Protein AF-A0A7Y0GDQ3-F1 (afdb_monomer)

Solvent-accessible surface area (backbone atoms only — not comparable to full-atom values): 31535 Å² total; per-residue (Å²): 134,88,82,89,84,86,84,81,90,80,88,82,84,90,79,87,89,84,91,79,90,82,90,82,88,86,92,85,79,89,86,82,85,85,85,89,85,88,84,88,88,82,87,82,89,81,87,85,89,79,85,92,82,78,92,77,87,85,88,80,88,79,84,70,74,73,75,81,88,77,75,80,76,70,57,92,82,69,72,79,57,88,83,44,43,81,76,47,75,48,76,40,85,68,44,80,44,49,45,70,56,37,64,48,52,94,94,48,77,52,39,81,28,45,29,38,34,40,22,31,29,34,37,42,29,31,41,41,49,65,83,62,53,68,69,56,55,50,49,51,52,53,50,50,39,48,77,72,65,31,51,72,50,68,52,31,87,54,52,53,53,90,72,68,50,67,74,48,50,48,58,44,76,40,69,82,47,82,82,44,91,89,66,68,38,47,50,29,24,34,41,39,32,36,46,86,51,31,42,36,39,38,36,40,18,35,38,82,97,61,29,34,23,41,41,36,41,35,33,51,25,45,58,75,42,56,60,41,48,54,55,48,50,56,69,68,48,70,94,78,86,80,78,82,74,72,88,72,90,69,87,62,80,80,76,78,77,70,63,45,77,46,61,62,94,46,49,65,58,54,40,69,69,36,76,52,36,37,37,37,38,41,34,19,81,33,76,89,41,63,50,15,52,55,39,52,58,39,48,56,51,43,43,70,77,42,64,87,70,42,50,40,36,36,30,59,24,81,58,50,73,59,46,70,73,36,66,69,36,41,71,67,68,48,88,67,66,20,28,39,38,30,27,44,58,50,37,54,42,18,68,47,78,55,71,64,55,49,67,59,42,52,51,60,57,69,45,90,82,47,59,26,82,76,53,68,51,66,49,74,49,35,37,48,45,54,73,69,57,50,50,54,41,58,77,67,45,49,64,33,35,41,39,40,32,34,52,34,84,83,38,60,61,20,62,55,50,50,56,52,47,57,60,61,34,56,81,75,59,94,90,52,51,31,35,35,36,71,30,76,28,69,69,54,45,67,64,36,67,62,36,60,75,70,63,60,87,64,72,51,39,76,46,78,43,69,45,52,70,68,57,50,50,50,52,49,53,51,49,50,63,74,57,60,87,62,85,86,61,71,66,59,58,55,52,47,66,72,65,72,65,72,85,79,79,79,84,76,76,94,73,84,95,79,88,80,89,130

Nearest PDB structures (foldseek):
  6td9-assembly1_A  TM=5.046E-01  e=8.826E-08  Pseudomonas aeruginosa PAO1
  6ali-assembly1_A  TM=6.850E-01  e=4.616E-04  Ehrlichia chaffeensis str. Arkansas
  3f8u-assembly3_A  TM=4.617E-01  e=1.769E-05  Homo sapiens
  5ayk-assembly1_A  TM=3.504E-01  e=3.772E-05  Mus musculus
  5fdh-assembly1_B  TM=3.073E-01  e=6.702E-01  Serratia marcescens

Radius of gyration: 33.97 Å; Cα contacts (8 Å, |Δi|>4): 730; chains: 1; bounding box: 100×76×107 Å

Mean predicted aligned error: 20.13 Å

pLDDT: mean 74.03, std 23.71, range [24.38, 98.44]

Secondary structure (DSSP, 8-state):
----------------------------S-SS---S--S-----------------------------TT---S-TT-PPPTT-EEEEEEEEEEEEEEEE-SPBPTT-SSBSSEEEEEEEEEEEEEEPPTT--HHHHHHHHHHHHHHTT-EEEEEESS-GGGGTTHHHHHHHH-TT-TT-TTSSPEEEEEEEEEETTEEEEEEEEEETTTEEEEEEEEEEEEES--HHHHHHHHHHS-S-S-----------------EEEE-GGGHHHHHHT--SEEEEEEE---TT-HHHHHHHHHHHHHHHH-TTS-EEEEEE-SSGGGGGGSHHHHHTT--SSSEEEEEETTEEEEEEES---HHHHHHHHHSTT---SSS--EETTEEE--HHHHHHHHHTT--EEEEEEE-STT-HHHHHHHHHHHHHHSSS-TTS-EEEEEESSHHHHHH-HHHHHTT--SSSEEEEEPPPHHHHHHHHHHHHHHTTTS---HHHHHHHHHTT-----------S--PPP-

Sequence (518 aa):
MIKRIVVGFWIFSISSVGSVSFAAGLDDIFKVIGQVQKFAGDGLAGGNSGSPANMDRLSDSAATSTPQIGKRYQPDWLSAYPRAELKKEFFNPFEASTIPLSMPEAGATSARYAVAVEGQTTILQYLHQRDDSPTLIQRHYDTLFAQHGFNRFIACAIPCASGGYENNWMPMLDPSRAVSRLFFPNHPSYLVAYKENAIAVVAIGRWGDDRYSSFIKIIDGKITNRRDLDDYIATLLPLNSTQTATPTTSKAPAEIDIVENIAPGRLQAAISQTRGKLIVLLSSHDKACGFCTRAIGRYSELSKLNPNSGRYIAVYWEPWLEAFKHEILVAQGIVGIPTYLLYEDGRLINRVDGDLSVLDLQKKLFTANNPAGNGMTESPGFKVIDIASLTQMIDRNQRFIVQMLASDAVCAPCSESMQRWDKAMLGQYPDQPFVRVTFTSLDEASRFVATKNMRISALPAVLSMEPGPETMLAAYRKSLRKNARIGNIEPELKSLSSRGQGLVFEMVSIDSGLVKLK

Foldseek 3Di:
DDDDDDDDDDDDDDDDDDDDDDDDDDPDDPPPPDPDPDPDDDDDDDDDDDDDDDDDDDDDDDPPPPPPPDDDPPDPLDDADPQKDWDDKDKDQKDWAWAALAFADVVGLGHPFIFTWIAIKIKTKIWHDLLDDLVSNVVVVVVSLVVVPWDKDWNFPWQPPPRVNLVSRCCRQCVVCRVPPQFQAHSWTWMWIDDQFKIKIWTWHHHPDGIIMIMMMMGGGHRPDCPSVVVVVVVVPPPPPDPPPDPPPDCDPPDPQQEAEDELVCVLVCLQPDAFKEKEWEAAPAVVPVQRVLQVVLLSVLCVVCVPNGRHYYYYDVVSVVSCVRPVCLLQLPPDDRKMFMHHNSATQAIDHTRDHSVVCCCRHPDRPHGRDDAQPPLVQATEDELVVVVVCVVVLHWAKEWEEESDPVPPVRSSVVVVNSVVRVPDDPPHYYYYYYHPHVVSCVPSVVCVVVVPPDPRDMDTRHRPPVVVVVVVVVVCVVVPVDDDPVVVVVVCVVVPDDPDDDDDDDDDDDDDDD

Structure (mmCIF, N/CA/C/O backbone):
data_AF-A0A7Y0GDQ3-F1
#
_entry.id   AF-A0A7Y0GDQ3-F1
#
loop_
_atom_site.group_PDB
_atom_site.id
_atom_site.type_symbol
_atom_site.label_atom_id
_atom_site.label_alt_id
_atom_site.label_comp_id
_atom_site.label_asym_id
_atom_site.label_entity_id
_atom_site.label_seq_id
_atom_site.pdbx_PDB_ins_code
_atom_site.Cartn_x
_atom_site.Cartn_y
_atom_site.Cartn_z
_atom_site.occupancy
_atom_site.B_iso_or_equiv
_atom_site.auth_seq_id
_atom_site.auth_comp_id
_atom_site.auth_asym_id
_atom_site.auth_atom_id
_atom_site.pdbx_PDB_model_num
ATOM 1 N N . MET A 1 1 ? -17.509 57.359 12.857 1.00 32.84 1 MET A N 1
ATOM 2 C CA . MET A 1 1 ? -16.074 57.117 13.110 1.00 32.84 1 MET A CA 1
ATOM 3 C C . MET A 1 1 ? -15.688 55.854 12.339 1.00 32.84 1 MET A C 1
ATOM 5 O O . MET A 1 1 ? -16.301 54.835 12.600 1.00 32.84 1 MET A O 1
ATOM 9 N N . ILE A 1 2 ? -14.773 55.981 11.359 1.00 28.52 2 ILE A N 1
ATOM 10 C CA . ILE A 1 2 ? -14.035 54.923 10.608 1.00 28.52 2 ILE A CA 1
ATOM 11 C C . ILE A 1 2 ? -14.920 53.952 9.784 1.00 28.52 2 ILE A C 1
ATOM 13 O O . ILE A 1 2 ? -15.576 53.084 10.332 1.00 28.52 2 ILE A O 1
ATOM 17 N N . LYS A 1 3 ? -15.162 54.179 8.482 1.00 27.64 3 LYS A N 1
ATOM 18 C CA . LYS A 1 3 ? -14.324 54.105 7.249 1.00 27.64 3 LYS A CA 1
ATOM 19 C C . LYS A 1 3 ? -14.510 52.770 6.503 1.00 27.64 3 LYS A C 1
ATOM 21 O O . LYS A 1 3 ? -14.005 51.733 6.909 1.00 27.64 3 LYS A O 1
ATOM 26 N N . ARG A 1 4 ? -15.198 52.868 5.357 1.00 30.36 4 ARG A N 1
ATOM 27 C CA . ARG A 1 4 ? -15.138 51.932 4.225 1.00 30.36 4 ARG A CA 1
ATOM 28 C C . ARG A 1 4 ? -13.704 51.883 3.690 1.00 30.36 4 ARG A C 1
ATOM 30 O O . ARG A 1 4 ? -13.090 52.939 3.539 1.00 30.36 4 ARG A O 1
ATOM 37 N N . ILE A 1 5 ? -13.217 50.693 3.351 1.00 27.77 5 ILE A N 1
ATOM 38 C CA . ILE A 1 5 ? -12.023 50.515 2.521 1.00 27.77 5 ILE A CA 1
ATOM 39 C C . ILE A 1 5 ? -12.461 49.907 1.191 1.00 27.77 5 ILE A C 1
ATOM 41 O O . ILE A 1 5 ? -13.065 48.840 1.137 1.00 27.77 5 ILE A O 1
ATOM 45 N N . VAL A 1 6 ? -12.164 50.666 0.141 1.00 29.14 6 VAL A N 1
ATOM 46 C CA . VAL A 1 6 ? -12.166 50.298 -1.271 1.00 29.14 6 VAL A CA 1
ATOM 47 C C . VAL A 1 6 ? -10.713 49.999 -1.632 1.00 29.14 6 VAL A C 1
ATOM 49 O O . VAL A 1 6 ? -9.850 50.831 -1.366 1.00 29.14 6 VAL A O 1
ATOM 52 N N . VAL A 1 7 ? -10.450 48.852 -2.250 1.00 25.72 7 VAL A N 1
ATOM 53 C CA . VAL A 1 7 ? -9.229 48.551 -3.019 1.00 25.72 7 VAL A CA 1
ATOM 54 C C . VAL A 1 7 ? -9.712 47.647 -4.159 1.00 25.72 7 VAL A C 1
ATOM 56 O O . VAL A 1 7 ? -10.415 46.683 -3.892 1.00 25.72 7 VAL A O 1
ATOM 59 N N . GLY A 1 8 ? -9.499 47.896 -5.447 1.00 27.06 8 GLY A N 1
ATOM 60 C CA . GLY A 1 8 ? -8.512 48.734 -6.118 1.00 27.06 8 GLY A CA 1
ATOM 61 C C . GLY A 1 8 ? -7.874 47.875 -7.210 1.00 27.06 8 GLY A C 1
ATOM 62 O O . GLY A 1 8 ? -6.891 47.191 -6.953 1.00 27.06 8 GLY A O 1
ATOM 63 N N . PHE A 1 9 ? -8.499 47.860 -8.389 1.00 26.81 9 PHE A N 1
ATOM 64 C CA . PHE A 1 9 ? -8.026 47.212 -9.616 1.00 26.81 9 PHE A CA 1
ATOM 65 C C . PHE A 1 9 ? -6.670 47.810 -10.029 1.00 26.81 9 PHE A C 1
ATOM 67 O O . PHE A 1 9 ? -6.565 49.031 -10.129 1.00 26.81 9 PHE A O 1
ATOM 74 N N . TRP A 1 10 ? -5.669 46.975 -10.317 1.00 25.47 10 TRP A N 1
ATOM 75 C CA . TRP A 1 10 ? -4.440 47.405 -10.989 1.00 25.47 10 TRP A CA 1
ATOM 76 C C . TRP A 1 10 ? -4.241 46.622 -12.284 1.00 25.47 10 TRP A C 1
ATOM 78 O O . TRP A 1 10 ? -4.029 45.413 -12.291 1.00 25.47 10 TRP A O 1
ATOM 88 N N . ILE A 1 11 ? -4.337 47.376 -13.375 1.00 29.78 11 ILE A N 1
ATOM 89 C CA . ILE A 1 11 ? -3.883 47.057 -14.724 1.00 29.78 11 ILE A CA 1
ATOM 90 C C . ILE A 1 11 ? -2.376 47.335 -14.743 1.00 29.78 11 ILE A C 1
ATOM 92 O O . ILE A 1 11 ? -1.966 48.418 -14.326 1.00 29.78 11 ILE A O 1
ATOM 96 N N . PHE A 1 12 ? -1.561 46.400 -15.236 1.00 27.59 12 PHE A N 1
ATOM 97 C CA . PHE A 1 12 ? -0.180 46.700 -15.615 1.00 27.59 12 PHE A CA 1
ATOM 98 C C . PHE A 1 12 ? -0.015 46.616 -17.128 1.00 27.59 12 PHE A C 1
ATOM 100 O O . PHE A 1 12 ? -0.339 45.615 -17.766 1.00 27.59 12 PHE A O 1
ATOM 107 N N . SER A 1 13 ? 0.459 47.736 -17.660 1.00 29.22 13 SER A N 1
ATOM 108 C CA . SER A 1 13 ? 0.710 48.025 -19.060 1.00 29.22 13 SER A CA 1
ATOM 109 C C . SER A 1 13 ? 1.932 47.295 -19.609 1.00 29.22 13 SER A C 1
ATOM 111 O O . SER A 1 13 ? 2.930 47.081 -18.924 1.00 29.22 13 SER A O 1
ATOM 113 N N . ILE A 1 14 ? 1.834 46.996 -20.900 1.00 33.88 14 ILE A N 1
ATOM 114 C CA . ILE A 1 14 ? 2.898 46.576 -21.807 1.00 33.88 14 ILE A CA 1
ATOM 115 C C . ILE A 1 14 ? 3.792 47.781 -22.132 1.00 33.88 14 ILE A C 1
ATOM 117 O O . ILE A 1 14 ? 3.273 48.793 -22.596 1.00 33.88 14 ILE A O 1
ATOM 121 N N . SER A 1 15 ? 5.114 47.625 -21.987 1.00 28.61 15 SER A N 1
ATOM 122 C CA . SER A 1 15 ? 6.133 48.494 -22.601 1.00 28.61 15 SER A CA 1
ATOM 123 C C . SER A 1 15 ? 7.416 47.707 -22.915 1.00 28.61 15 SER A C 1
ATOM 125 O O . SER A 1 15 ? 8.239 47.459 -22.045 1.00 28.61 15 SER A O 1
ATOM 127 N N . SER A 1 16 ? 7.522 47.279 -24.175 1.00 30.48 16 SER A N 1
ATOM 128 C CA . SER A 1 16 ? 8.587 47.608 -25.139 1.00 30.48 16 SER A CA 1
ATOM 129 C C . SER A 1 16 ? 10.098 47.477 -24.809 1.00 30.48 16 SER A C 1
ATOM 131 O O . SER A 1 16 ? 10.618 48.110 -23.899 1.00 30.48 16 SER A O 1
ATOM 133 N N . VAL A 1 17 ? 10.773 46.874 -25.803 1.00 31.08 17 VAL A N 1
ATOM 134 C CA . VAL A 1 17 ? 12.152 47.051 -26.321 1.00 31.08 17 VAL A CA 1
ATOM 135 C C . VAL A 1 17 ? 13.306 46.300 -25.647 1.00 31.08 17 VAL A C 1
ATOM 137 O O . VAL A 1 17 ? 13.688 46.559 -24.514 1.00 31.08 17 VAL A O 1
ATOM 140 N N . GLY A 1 18 ? 13.946 45.449 -26.453 1.00 26.39 18 GLY A N 1
ATOM 141 C CA . GLY A 1 18 ? 15.250 44.850 -26.188 1.00 26.39 18 GLY A CA 1
ATOM 142 C C . GLY A 1 18 ? 15.705 43.974 -27.354 1.00 26.39 18 GLY A C 1
ATOM 143 O O . GLY A 1 18 ? 15.807 42.761 -27.216 1.00 26.39 18 GLY A O 1
ATOM 144 N N . SER A 1 19 ? 15.910 44.579 -28.525 1.00 30.97 19 SER A N 1
ATOM 145 C CA . SER A 1 19 ? 16.493 43.932 -29.702 1.00 30.97 19 SER A CA 1
ATOM 146 C C . SER A 1 19 ? 17.978 43.663 -29.454 1.00 30.97 19 SER A C 1
ATOM 148 O O . SER A 1 19 ? 18.738 44.610 -29.260 1.00 30.97 19 SER A O 1
ATOM 150 N N . VAL A 1 20 ? 18.412 42.403 -29.516 1.00 29.62 20 VAL A N 1
ATOM 151 C CA . VAL A 1 20 ? 19.833 42.066 -29.676 1.00 29.62 20 VAL A CA 1
ATOM 152 C C . VAL A 1 20 ? 19.958 41.061 -30.810 1.00 29.62 20 VAL A C 1
ATOM 154 O O . VAL A 1 20 ? 19.491 39.927 -30.725 1.00 29.62 20 VAL A O 1
ATOM 157 N N . SER A 1 21 ? 20.558 41.529 -31.897 1.00 31.58 21 SER A N 1
ATOM 158 C CA . SER A 1 21 ? 20.930 40.745 -33.063 1.00 31.58 21 SER A CA 1
ATOM 159 C C . SER A 1 21 ? 22.115 39.841 -32.730 1.00 31.58 21 SER A C 1
ATOM 161 O O . SER A 1 21 ? 23.151 40.333 -32.292 1.00 31.58 21 SER A O 1
ATOM 163 N N . PHE A 1 22 ? 22.002 38.550 -33.029 1.00 30.22 22 PHE A N 1
ATOM 164 C CA . PHE A 1 22 ? 23.150 37.699 -33.329 1.00 30.22 22 PHE A CA 1
ATOM 165 C C . PHE A 1 22 ? 22.851 36.939 -34.618 1.00 30.22 22 PHE A C 1
ATOM 167 O O . PHE A 1 22 ? 22.011 36.045 -34.663 1.00 30.22 22 PHE A O 1
ATOM 174 N N . ALA A 1 23 ? 23.529 37.362 -35.679 1.00 31.34 23 ALA A N 1
ATOM 175 C CA . ALA A 1 23 ? 23.654 36.638 -36.927 1.00 31.34 23 ALA A CA 1
ATOM 176 C C . ALA A 1 23 ? 24.946 35.817 -36.858 1.00 31.34 23 ALA A C 1
ATOM 178 O O . ALA A 1 23 ? 26.012 36.404 -36.692 1.00 31.34 23 ALA A O 1
ATOM 179 N N . ALA A 1 24 ? 24.845 34.492 -36.980 1.00 30.73 24 ALA A N 1
ATOM 180 C CA . ALA A 1 24 ? 25.883 33.625 -37.543 1.00 30.73 24 ALA A CA 1
ATOM 181 C C . ALA A 1 24 ? 25.368 32.176 -37.669 1.00 30.73 24 ALA A C 1
ATOM 183 O O . ALA A 1 24 ? 25.127 31.516 -36.664 1.00 30.73 24 ALA A O 1
ATOM 184 N N . GLY A 1 25 ? 25.269 31.693 -38.912 1.00 31.39 25 GLY A N 1
ATOM 185 C CA . GLY A 1 25 ? 25.599 30.310 -39.278 1.00 31.39 25 GLY A CA 1
ATOM 186 C C . GLY A 1 25 ? 24.507 29.242 -39.187 1.00 31.39 25 GLY A C 1
ATOM 187 O O . GLY A 1 25 ? 24.520 28.455 -38.250 1.00 31.39 25 GLY A O 1
ATOM 188 N N . LEU A 1 26 ? 23.662 29.124 -40.220 1.00 30.23 26 LEU A N 1
ATOM 189 C CA . LEU A 1 26 ? 22.948 27.881 -40.567 1.00 30.23 26 LEU A CA 1
ATOM 190 C C . LEU A 1 26 ? 22.743 27.774 -42.094 1.00 30.23 26 LEU A C 1
ATOM 192 O O . LEU A 1 26 ? 21.619 27.713 -42.582 1.00 30.23 26 LEU A O 1
ATOM 196 N N . ASP A 1 27 ? 23.844 27.716 -42.842 1.00 32.94 27 ASP A N 1
ATOM 197 C CA . ASP A 1 27 ? 23.865 27.186 -44.211 1.00 32.94 27 ASP A CA 1
ATOM 198 C C . ASP A 1 27 ? 24.431 25.755 -44.161 1.00 32.94 27 ASP A C 1
ATOM 200 O O . ASP A 1 27 ? 25.618 25.588 -44.396 1.00 32.94 27 ASP A O 1
ATOM 204 N N . ASP A 1 28 ? 23.632 24.749 -43.753 1.00 40.84 28 ASP A N 1
ATOM 205 C CA . ASP A 1 28 ? 23.792 23.320 -44.152 1.00 40.84 28 ASP A CA 1
ATOM 206 C C . ASP A 1 28 ? 22.838 22.340 -43.415 1.00 40.84 28 ASP A C 1
ATOM 208 O O . ASP A 1 28 ? 23.265 21.398 -42.752 1.00 40.84 28 ASP A O 1
ATOM 212 N N . ILE A 1 29 ? 21.509 22.508 -43.524 1.00 34.53 29 ILE A N 1
ATOM 213 C CA . ILE A 1 29 ? 20.549 21.490 -43.013 1.00 34.53 29 ILE A CA 1
ATOM 214 C C . ILE A 1 29 ? 19.517 20.998 -44.055 1.00 34.53 29 ILE A C 1
ATOM 216 O O . ILE A 1 29 ? 18.861 19.982 -43.842 1.00 34.53 29 ILE A O 1
ATOM 220 N N . PHE A 1 30 ? 19.438 21.579 -45.258 1.00 34.94 30 PHE A N 1
ATOM 221 C CA . PHE A 1 30 ? 18.451 21.169 -46.279 1.00 34.94 30 PHE A CA 1
ATOM 222 C C . PHE A 1 30 ? 18.988 20.272 -47.409 1.00 34.94 30 PHE A C 1
ATOM 224 O O . PHE A 1 30 ? 18.536 20.362 -48.547 1.00 34.94 30 PHE A O 1
ATOM 231 N N . LYS A 1 31 ? 19.916 19.352 -47.109 1.00 33.78 31 LYS A N 1
ATOM 232 C CA . LYS A 1 31 ? 20.429 18.371 -48.093 1.00 33.78 31 LYS A CA 1
ATOM 233 C C . LYS A 1 31 ? 19.995 16.912 -47.895 1.00 33.78 31 LYS A C 1
ATOM 235 O O . LYS A 1 31 ? 20.496 16.046 -48.602 1.00 33.78 31 LYS A O 1
ATOM 240 N N . VAL A 1 32 ? 19.032 16.615 -47.015 1.00 34.00 32 VAL A N 1
ATOM 241 C CA . VAL A 1 32 ? 18.582 15.222 -46.761 1.00 34.00 32 VAL A CA 1
ATOM 242 C C . VAL A 1 32 ? 17.053 15.056 -46.824 1.00 34.00 32 VAL A C 1
ATOM 244 O O . VAL A 1 32 ? 16.458 14.287 -46.082 1.00 34.00 32 VAL A O 1
ATOM 247 N N . ILE A 1 33 ? 16.384 15.747 -47.753 1.00 33.94 33 ILE A N 1
ATOM 248 C CA . ILE A 1 33 ? 15.016 15.390 -48.173 1.00 33.94 33 ILE A CA 1
ATOM 249 C C . ILE A 1 33 ? 15.017 15.275 -49.693 1.00 33.94 33 ILE A C 1
ATOM 251 O O . ILE A 1 33 ? 14.699 16.207 -50.423 1.00 33.94 33 ILE A O 1
ATOM 255 N N . GLY A 1 34 ? 15.459 14.120 -50.175 1.00 33.69 34 GLY A N 1
ATOM 256 C CA . GLY A 1 34 ? 15.575 13.853 -51.601 1.00 33.69 34 GLY A CA 1
ATOM 257 C C . GLY A 1 34 ? 15.818 12.383 -51.880 1.00 33.69 34 GLY A C 1
ATOM 258 O O . GLY A 1 34 ? 16.758 12.068 -52.596 1.00 33.69 34 GLY A O 1
ATOM 259 N N . GLN A 1 35 ? 15.036 11.479 -51.273 1.00 30.95 35 GLN A N 1
ATOM 260 C CA . GLN A 1 35 ? 15.117 10.049 -51.597 1.00 30.95 35 GLN A CA 1
ATOM 261 C C . GLN A 1 35 ? 13.896 9.209 -51.161 1.00 30.95 35 GLN A C 1
ATOM 263 O O . GLN A 1 35 ? 14.059 8.113 -50.650 1.00 30.95 35 GLN A O 1
ATOM 268 N N . VAL A 1 36 ? 12.655 9.670 -51.393 1.00 32.53 36 VAL A N 1
ATOM 269 C CA . VAL A 1 36 ? 11.458 8.784 -51.347 1.00 32.53 36 VAL A CA 1
ATOM 270 C C . VAL A 1 36 ? 10.426 9.145 -52.430 1.00 32.53 36 VAL A C 1
ATOM 272 O O . VAL A 1 36 ? 9.231 9.235 -52.182 1.00 32.53 36 VAL A O 1
ATOM 275 N N . GLN A 1 37 ? 10.868 9.349 -53.671 1.00 31.22 37 GLN A N 1
ATOM 276 C CA . GLN A 1 37 ? 9.969 9.347 -54.833 1.00 31.22 37 GLN A CA 1
ATOM 277 C C . GLN A 1 37 ? 10.646 8.624 -55.993 1.00 31.22 37 GLN A C 1
ATOM 279 O O . GLN A 1 37 ? 11.230 9.229 -56.887 1.00 31.22 37 GLN A O 1
ATOM 284 N N . LYS A 1 38 ? 10.608 7.290 -55.949 1.00 30.70 38 LYS A N 1
ATOM 285 C CA . LYS A 1 38 ? 10.974 6.457 -57.098 1.00 30.70 38 LYS A CA 1
ATOM 286 C C . LYS A 1 38 ? 10.186 5.147 -57.120 1.00 30.70 38 LYS A C 1
ATOM 288 O O . LYS A 1 38 ? 10.776 4.084 -57.176 1.00 30.70 38 LYS A O 1
ATOM 293 N N . PHE A 1 39 ? 8.859 5.242 -57.063 1.00 32.44 39 PHE A N 1
ATOM 294 C CA . PHE A 1 39 ? 7.937 4.177 -57.474 1.00 32.44 39 PHE A CA 1
ATOM 295 C C . PHE A 1 39 ? 6.600 4.803 -57.880 1.00 32.44 39 PHE A C 1
ATOM 297 O O . PHE A 1 39 ? 5.696 4.912 -57.063 1.00 32.44 39 PHE A O 1
ATOM 304 N N . ALA A 1 40 ? 6.531 5.288 -59.118 1.00 32.12 40 ALA A N 1
ATOM 305 C CA . ALA A 1 40 ? 5.327 5.408 -59.948 1.00 32.12 40 ALA A CA 1
ATOM 306 C C . ALA A 1 40 ? 5.693 6.294 -61.140 1.00 32.12 40 ALA A C 1
ATOM 308 O O . ALA A 1 40 ? 5.812 7.510 -61.013 1.00 32.12 40 ALA A O 1
ATOM 309 N N . GLY A 1 41 ? 5.933 5.680 -62.289 1.00 29.27 41 GLY A N 1
ATOM 310 C CA . GLY A 1 41 ? 6.267 6.411 -63.497 1.00 29.27 41 GLY A CA 1
ATOM 311 C C . GLY A 1 41 ? 6.330 5.471 -64.679 1.00 29.27 41 GLY A C 1
ATOM 312 O O . GLY A 1 41 ? 7.417 5.203 -65.160 1.00 29.27 41 GLY A O 1
ATOM 313 N N . ASP A 1 42 ? 5.166 4.984 -65.101 1.00 31.94 42 ASP A N 1
ATOM 314 C CA . ASP A 1 42 ? 4.930 4.542 -66.470 1.00 31.94 42 ASP A CA 1
ATOM 315 C C . ASP A 1 42 ? 3.502 4.929 -66.866 1.00 31.94 42 ASP A C 1
ATOM 317 O O . ASP A 1 42 ? 2.539 4.585 -66.183 1.00 31.94 42 ASP A O 1
ATOM 321 N N . GLY A 1 43 ? 3.390 5.626 -67.997 1.00 30.95 43 GLY A N 1
ATOM 322 C CA . GLY A 1 43 ? 2.211 5.530 -68.853 1.00 30.95 43 GLY A CA 1
ATOM 323 C C . GLY A 1 43 ? 1.299 6.753 -68.975 1.00 30.95 43 GLY A C 1
ATOM 324 O O . GLY A 1 43 ? 0.299 6.864 -68.280 1.00 30.95 43 GLY A O 1
ATOM 325 N N . LEU A 1 44 ? 1.576 7.517 -70.039 1.00 33.41 44 LEU A N 1
ATOM 326 C CA . LEU A 1 44 ? 0.621 8.030 -71.040 1.00 33.41 44 LEU A CA 1
ATOM 327 C C . LEU A 1 44 ? 0.179 9.507 -70.991 1.00 33.41 44 LEU A C 1
ATOM 329 O O . LEU A 1 44 ? -0.721 9.932 -70.279 1.00 33.41 44 LEU A O 1
ATOM 333 N N . ALA A 1 45 ? 0.851 10.237 -71.886 1.00 35.06 45 ALA A N 1
ATOM 334 C CA . ALA A 1 45 ? 0.394 11.243 -72.844 1.00 35.06 45 ALA A CA 1
ATOM 335 C C . ALA A 1 45 ? -1.078 11.707 -72.843 1.00 35.06 45 ALA A C 1
ATOM 337 O O . ALA A 1 45 ? -1.997 10.903 -72.971 1.00 35.06 45 ALA A O 1
ATOM 338 N N . GLY A 1 46 ? -1.256 13.031 -72.963 1.00 30.72 46 GLY A N 1
ATOM 339 C CA . GLY A 1 46 ? -2.422 13.609 -73.638 1.00 30.72 46 GLY A CA 1
ATOM 340 C C . GLY A 1 46 ? -2.833 15.012 -73.185 1.00 30.72 46 GLY A C 1
ATOM 341 O O . GLY A 1 46 ? -3.712 15.145 -72.353 1.00 30.72 46 GLY A O 1
ATOM 342 N N . GLY A 1 47 ? -2.216 16.037 -73.780 1.00 32.28 47 GLY A N 1
ATOM 343 C CA . GLY A 1 47 ? -2.882 17.207 -74.374 1.00 32.28 47 GLY A CA 1
ATOM 344 C C . GLY A 1 47 ? -3.976 18.006 -73.638 1.00 32.28 47 GLY A C 1
ATOM 345 O O . GLY A 1 47 ? -5.089 17.542 -73.437 1.00 32.28 47 GLY A O 1
ATOM 346 N N . ASN A 1 48 ? -3.690 19.309 -73.569 1.00 31.88 48 ASN A N 1
ATOM 347 C CA . ASN A 1 48 ? -4.581 20.469 -73.695 1.00 31.88 48 ASN A CA 1
ATOM 348 C C . ASN A 1 48 ? -5.169 21.170 -72.459 1.00 31.88 48 ASN A C 1
ATOM 350 O O . ASN A 1 48 ? -5.843 20.629 -71.592 1.00 31.88 48 ASN A O 1
ATOM 354 N N . SER A 1 49 ? -4.907 22.475 -72.512 1.00 37.12 49 SER A N 1
ATOM 355 C CA . SER A 1 49 ? -5.305 23.611 -71.699 1.00 37.12 49 SER A CA 1
ATOM 356 C C . SER A 1 49 ? -6.813 23.872 -71.670 1.00 37.12 49 SER A C 1
ATOM 358 O O . SER A 1 49 ? -7.440 23.974 -72.724 1.00 37.12 49 SER A O 1
ATOM 360 N N . GLY A 1 50 ? -7.350 24.135 -70.477 1.00 29.98 50 GLY A N 1
ATOM 361 C CA . GLY A 1 50 ? -8.678 24.715 -70.277 1.00 29.98 50 GLY A CA 1
ATOM 362 C C . GLY A 1 50 ? -8.922 25.067 -68.807 1.00 29.98 50 GLY A C 1
ATOM 363 O O . GLY A 1 50 ? -8.840 24.204 -67.943 1.00 29.98 50 GLY A O 1
ATOM 364 N N . SER A 1 51 ? -9.173 26.351 -68.545 1.00 30.66 51 SER A N 1
ATOM 365 C CA . SER A 1 51 ? -9.469 26.959 -67.237 1.00 30.66 51 SER A CA 1
ATOM 366 C C . SER A 1 51 ? -10.732 26.399 -66.546 1.00 30.66 51 SER A C 1
ATOM 368 O O . SER A 1 51 ? -11.560 25.770 -67.205 1.00 30.66 51 SER A O 1
ATOM 370 N N . PRO A 1 52 ? -10.915 26.650 -65.231 1.00 40.72 52 PRO A N 1
ATOM 371 C CA . PRO A 1 52 ? -11.824 25.899 -64.372 1.00 40.72 52 PRO A CA 1
ATOM 372 C C . PRO A 1 52 ? -13.248 26.465 -64.385 1.00 40.72 52 PRO A C 1
ATOM 374 O O . PRO A 1 52 ? -13.450 27.669 -64.232 1.00 40.72 52 PRO A O 1
ATOM 377 N N . ALA A 1 53 ? -14.244 25.587 -64.479 1.00 34.56 53 ALA A N 1
ATOM 378 C CA . ALA A 1 53 ? -15.617 25.894 -64.100 1.00 34.56 53 ALA A CA 1
ATOM 379 C C . ALA A 1 53 ? -16.353 24.617 -63.670 1.00 34.56 53 ALA A C 1
ATOM 381 O O . ALA A 1 53 ? -16.216 23.571 -64.296 1.00 34.56 53 ALA A O 1
ATOM 382 N N . ASN A 1 54 ? -17.174 24.778 -62.632 1.00 33.47 54 ASN A N 1
ATOM 383 C CA . ASN A 1 54 ? -18.183 23.861 -62.101 1.00 33.47 54 ASN A CA 1
ATOM 384 C C . ASN A 1 54 ? -17.722 22.653 -61.274 1.00 33.47 54 ASN A C 1
ATOM 386 O O . ASN A 1 54 ? -17.550 21.535 -61.751 1.00 33.47 54 ASN A O 1
ATOM 390 N N . MET A 1 55 ? -17.704 22.903 -59.958 1.00 36.56 55 MET A N 1
ATOM 391 C CA . MET A 1 55 ? -18.351 22.016 -58.991 1.00 36.56 55 MET A CA 1
ATOM 392 C C . MET A 1 55 ? -19.792 21.736 -59.439 1.00 36.56 55 MET A C 1
ATOM 394 O O . MET A 1 55 ? -20.563 22.675 -59.608 1.00 36.56 55 MET A O 1
ATOM 398 N N . ASP A 1 56 ? -20.145 20.471 -59.639 1.00 33.50 56 ASP A N 1
ATOM 399 C CA . ASP A 1 56 ? -21.210 19.810 -58.877 1.00 33.50 56 ASP A CA 1
ATOM 400 C C . ASP A 1 56 ? -21.449 18.390 -59.405 1.00 33.50 56 ASP A C 1
ATOM 402 O O . ASP A 1 56 ? -21.561 18.160 -60.605 1.00 33.50 56 ASP A O 1
ATOM 406 N N . ARG A 1 57 ? -21.608 17.464 -58.451 1.00 36.78 57 ARG A N 1
ATOM 407 C CA . ARG A 1 57 ? -22.155 16.103 -58.586 1.00 36.78 57 ARG A CA 1
ATOM 408 C C . ARG A 1 57 ? -21.379 15.096 -59.438 1.00 36.78 57 ARG A C 1
ATOM 410 O O . ARG A 1 57 ? -21.618 14.960 -60.628 1.00 36.78 57 ARG A O 1
ATOM 417 N N . LEU A 1 58 ? -20.633 14.239 -58.740 1.00 30.83 58 LEU A N 1
ATOM 418 C CA . LEU A 1 58 ? -20.668 12.782 -58.929 1.00 30.83 58 LEU A CA 1
ATOM 419 C C . LEU A 1 58 ? -20.317 12.114 -57.590 1.00 30.83 58 LEU A C 1
ATOM 421 O O . LEU A 1 58 ? -19.188 11.727 -57.307 1.00 30.83 58 LEU A O 1
ATOM 425 N N . SER A 1 59 ? -21.326 12.055 -56.728 1.00 40.09 59 SER A N 1
ATOM 426 C CA . SER A 1 59 ? -21.488 11.001 -55.736 1.00 40.09 59 SER A CA 1
ATOM 427 C C . SER A 1 59 ? -21.963 9.755 -56.477 1.00 40.09 59 SER A C 1
ATOM 429 O O . SER A 1 59 ? -23.053 9.790 -57.040 1.00 40.09 59 SER A O 1
ATOM 431 N N . ASP A 1 60 ? -21.122 8.726 -56.551 1.00 33.75 60 ASP A N 1
ATOM 432 C CA . ASP A 1 60 ? -21.476 7.331 -56.263 1.00 33.75 60 ASP A CA 1
ATOM 433 C C . ASP A 1 60 ? -20.309 6.397 -56.615 1.00 33.75 60 ASP A C 1
ATOM 435 O O . ASP A 1 60 ? -19.655 6.534 -57.644 1.00 33.75 60 ASP A O 1
ATOM 439 N N . SER A 1 61 ? -20.111 5.390 -55.761 1.00 40.31 61 SER A N 1
ATOM 440 C CA . SER A 1 61 ? -19.263 4.208 -55.985 1.00 40.31 61 SER A CA 1
ATOM 441 C C . SER A 1 61 ? -17.753 4.353 -55.767 1.00 40.31 61 SER A C 1
ATOM 443 O O . SER A 1 61 ? -16.937 4.089 -56.643 1.00 40.31 61 SER A O 1
ATOM 445 N N . ALA A 1 62 ? -17.377 4.594 -54.512 1.00 32.41 62 ALA A N 1
ATOM 446 C CA . ALA A 1 62 ? -16.232 3.910 -53.918 1.00 32.41 62 ALA A CA 1
ATOM 447 C C . ALA A 1 62 ? -16.600 3.538 -52.479 1.00 32.41 62 ALA A C 1
ATOM 449 O O . ALA A 1 62 ? -16.323 4.271 -51.533 1.00 32.41 62 ALA A O 1
ATOM 450 N N . ALA A 1 63 ? -17.275 2.398 -52.317 1.00 35.22 63 ALA A N 1
ATOM 451 C CA . ALA A 1 63 ? -17.326 1.709 -51.038 1.00 35.22 63 ALA A CA 1
ATOM 452 C C . ALA A 1 63 ? -15.908 1.206 -50.734 1.00 35.22 63 ALA A C 1
ATOM 454 O O . ALA A 1 63 ? -15.557 0.060 -51.007 1.00 35.22 63 ALA A O 1
ATOM 455 N N . THR A 1 64 ? -15.064 2.096 -50.216 1.00 35.03 64 THR A N 1
ATOM 456 C CA . THR A 1 64 ? -13.865 1.723 -49.481 1.00 35.03 64 THR A CA 1
ATOM 457 C C . THR A 1 64 ? -14.345 0.856 -48.333 1.00 35.03 64 THR A C 1
ATOM 459 O O . THR A 1 64 ? -15.004 1.330 -47.408 1.00 35.03 64 THR A O 1
ATOM 462 N N . SER A 1 65 ? -14.065 -0.440 -48.437 1.00 33.25 65 SER A N 1
ATOM 463 C CA . SER A 1 65 ? -14.199 -1.395 -47.351 1.00 33.25 65 SER A CA 1
ATOM 464 C C . SER A 1 65 ? -13.648 -0.754 -46.084 1.00 33.25 65 SER A C 1
ATOM 466 O O . SER A 1 65 ? -12.443 -0.506 -45.987 1.00 33.25 65 SER A O 1
ATOM 468 N N . THR A 1 66 ? -14.530 -0.441 -45.140 1.00 34.19 66 THR A N 1
ATOM 469 C CA . THR A 1 66 ? -14.135 -0.037 -43.797 1.00 34.19 66 THR A CA 1
ATOM 470 C C . THR A 1 66 ? -13.246 -1.174 -43.289 1.00 34.19 66 THR A C 1
ATOM 472 O O . THR A 1 66 ? -13.723 -2.314 -43.246 1.00 34.19 66 THR A O 1
ATOM 475 N N . PRO A 1 67 ? -11.948 -0.942 -43.017 1.00 39.50 67 PRO A N 1
ATOM 476 C CA . PRO A 1 67 ? -11.082 -2.000 -42.519 1.00 39.50 67 PRO A CA 1
ATOM 477 C C . PRO A 1 67 ? -11.747 -2.554 -41.267 1.00 39.50 67 PRO A C 1
ATOM 479 O O . PRO A 1 67 ? -12.235 -1.778 -40.448 1.00 39.50 67 PRO A O 1
ATOM 482 N N . GLN A 1 68 ? -11.860 -3.879 -41.169 1.00 35.75 68 GLN A N 1
ATOM 483 C CA . GLN A 1 68 ? -12.573 -4.523 -40.075 1.00 35.75 68 GLN A CA 1
ATOM 484 C C . GLN A 1 68 ? -12.044 -4.028 -38.722 1.00 35.75 68 GLN A C 1
ATOM 486 O O . GLN A 1 68 ? -10.993 -4.453 -38.245 1.00 35.75 68 GLN A O 1
ATOM 491 N N . ILE A 1 69 ? -12.808 -3.129 -38.102 1.00 45.25 69 ILE A N 1
ATOM 492 C CA . ILE A 1 69 ? -12.684 -2.717 -36.709 1.00 45.25 69 ILE A CA 1
ATOM 493 C C . ILE A 1 69 ? -13.160 -3.923 -35.901 1.00 45.25 69 ILE A C 1
ATOM 495 O O . ILE A 1 69 ? -14.349 -4.066 -35.633 1.00 45.25 69 ILE A O 1
ATOM 499 N N . GLY A 1 70 ? -12.268 -4.873 -35.628 1.00 45.78 70 GLY A N 1
ATOM 500 C CA . GLY A 1 70 ? -12.689 -6.131 -35.004 1.00 45.78 70 GLY A CA 1
ATOM 501 C C . GLY A 1 70 ? -11.663 -6.821 -34.121 1.00 45.78 70 GLY A C 1
ATOM 502 O O . GLY A 1 70 ? -12.054 -7.611 -33.266 1.00 45.78 70 GLY A O 1
ATOM 503 N N . LYS A 1 71 ? -10.369 -6.526 -34.262 1.00 62.78 71 LYS A N 1
ATOM 504 C CA . LYS A 1 71 ? -9.367 -7.053 -33.334 1.00 62.78 71 LYS A CA 1
ATOM 505 C C . LYS A 1 71 ? -9.031 -5.977 -32.316 1.00 62.78 71 LYS A C 1
ATOM 507 O O . LYS A 1 71 ? -8.470 -4.949 -32.676 1.00 62.78 71 LYS A O 1
ATOM 512 N N . ARG A 1 72 ? -9.412 -6.214 -31.056 1.00 71.06 72 ARG A N 1
ATOM 513 C CA . ARG A 1 72 ? -8.773 -5.533 -29.925 1.00 71.06 72 ARG A CA 1
ATOM 514 C C . ARG A 1 72 ? -7.290 -5.882 -29.989 1.00 71.06 72 ARG A C 1
ATOM 516 O O . ARG A 1 72 ? -6.952 -7.052 -30.150 1.00 71.06 72 ARG A O 1
ATOM 523 N N . TYR A 1 73 ? -6.441 -4.869 -29.914 1.00 79.25 73 TYR A N 1
ATOM 524 C CA . TYR A 1 73 ? -4.986 -5.002 -29.959 1.00 79.25 73 TYR A CA 1
ATOM 525 C C . TYR A 1 73 ? -4.385 -5.008 -28.547 1.00 79.25 73 TYR A C 1
ATOM 527 O O . TYR A 1 73 ? -3.189 -4.804 -28.364 1.00 79.25 73 TYR A O 1
ATOM 535 N N . GLN A 1 74 ? -5.211 -5.271 -27.536 1.00 85.81 74 GLN A N 1
ATOM 536 C CA . GLN A 1 74 ? -4.772 -5.553 -26.182 1.00 85.81 74 GLN A CA 1
ATOM 537 C C . GLN A 1 74 ? -3.982 -6.872 -26.147 1.00 85.81 74 GLN A C 1
ATOM 539 O O . GLN A 1 74 ? -4.516 -7.895 -26.578 1.00 85.81 74 GLN A O 1
ATOM 544 N N . PRO A 1 75 ? -2.745 -6.886 -25.614 1.00 88.06 75 PRO A N 1
ATOM 545 C CA . PRO A 1 75 ? -2.013 -8.130 -25.420 1.00 88.06 75 PRO A CA 1
ATOM 546 C C . PRO A 1 75 ? -2.823 -9.106 -24.559 1.00 88.06 75 PRO A C 1
ATOM 548 O O . PRO A 1 75 ? -3.318 -8.710 -23.505 1.00 88.06 75 PRO A O 1
ATOM 551 N N . ASP A 1 76 ? -2.910 -10.376 -24.967 1.00 90.19 76 ASP A N 1
ATOM 552 C CA . ASP A 1 76 ? -3.749 -11.398 -24.306 1.00 90.19 76 ASP A CA 1
ATOM 553 C C . ASP A 1 76 ? -3.443 -11.573 -22.809 1.00 90.19 76 ASP A C 1
ATOM 555 O O . ASP A 1 76 ? -4.291 -11.992 -22.023 1.00 90.19 76 ASP A O 1
ATOM 559 N N . TRP A 1 77 ? -2.214 -11.249 -22.407 1.00 90.94 77 TRP A N 1
ATOM 560 C CA . TRP A 1 77 ? -1.744 -11.342 -21.031 1.00 90.94 77 TRP A CA 1
ATOM 561 C C . TRP A 1 77 ? -2.148 -10.156 -20.151 1.00 90.94 77 TRP A C 1
ATOM 563 O O . TRP A 1 77 ? -2.164 -10.257 -18.922 1.00 90.94 77 TRP A O 1
ATOM 573 N N . LEU A 1 78 ? -2.452 -9.006 -20.749 1.00 93.88 78 LEU A N 1
ATOM 574 C CA . LEU A 1 78 ? -2.796 -7.819 -19.991 1.00 93.88 78 LEU A CA 1
ATOM 575 C C . LEU A 1 78 ? -4.280 -7.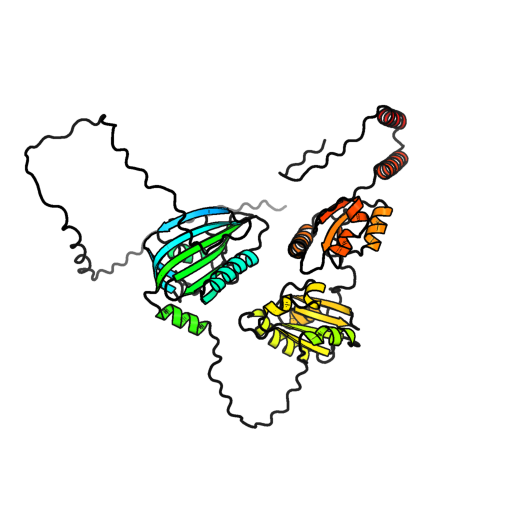876 -19.643 1.00 93.88 78 LEU A C 1
ATOM 577 O O . LEU A 1 78 ? -5.128 -7.630 -20.494 1.00 93.88 78 LEU A O 1
ATOM 581 N N . SER A 1 79 ? -4.608 -8.136 -18.381 1.00 94.69 79 SER A N 1
ATOM 582 C CA . SER A 1 79 ? -5.986 -8.050 -17.891 1.00 94.69 79 SER A CA 1
ATOM 583 C C . SER A 1 79 ? -6.264 -6.699 -17.227 1.00 94.69 79 SER A C 1
ATOM 585 O O . SER A 1 79 ? -5.426 -6.136 -16.516 1.00 94.69 79 SER A O 1
ATOM 587 N N . ALA A 1 80 ? -7.464 -6.165 -17.460 1.00 95.38 80 ALA A N 1
ATOM 588 C CA . ALA A 1 80 ? -7.930 -4.961 -16.781 1.00 95.38 80 ALA A CA 1
ATOM 589 C C . ALA A 1 80 ? -8.015 -5.194 -15.264 1.00 95.38 80 ALA A C 1
ATOM 591 O O . ALA A 1 80 ? -8.316 -6.303 -14.817 1.00 95.38 80 ALA A O 1
ATOM 592 N N . TYR A 1 81 ? -7.797 -4.143 -14.472 1.00 95.88 81 TYR A N 1
ATOM 593 C CA . TYR A 1 81 ? -8.123 -4.180 -13.044 1.00 95.88 81 TYR A CA 1
ATOM 594 C C . TYR A 1 81 ? -9.614 -4.539 -12.851 1.00 95.88 81 TYR A C 1
ATOM 596 O O . TYR A 1 81 ? -10.451 -4.043 -13.616 1.00 95.88 81 TYR A O 1
ATOM 604 N N . PRO A 1 82 ? -9.989 -5.378 -11.864 1.00 93.25 82 PRO A N 1
ATOM 605 C CA . PRO A 1 82 ? -11.388 -5.722 -11.624 1.00 93.25 82 PRO A CA 1
ATOM 606 C C . PRO A 1 82 ? -12.268 -4.476 -11.492 1.00 93.25 82 PRO A C 1
ATOM 608 O O . PRO A 1 82 ? -11.887 -3.522 -10.828 1.00 93.25 82 PRO A O 1
ATOM 611 N N . ARG A 1 83 ? -13.460 -4.487 -12.103 1.00 91.31 83 ARG A N 1
ATOM 612 C CA . ARG A 1 83 ? -14.407 -3.347 -12.138 1.00 91.31 83 ARG A CA 1
ATOM 613 C C . ARG A 1 83 ? -13.954 -2.135 -12.963 1.00 91.31 83 ARG A C 1
ATOM 615 O O . ARG A 1 83 ? -14.702 -1.159 -13.028 1.00 91.31 83 ARG A O 1
ATOM 622 N N . ALA A 1 84 ? -12.786 -2.182 -13.601 1.00 95.56 84 ALA A N 1
ATOM 623 C CA . ALA A 1 84 ? -12.336 -1.110 -14.473 1.00 95.56 84 ALA A CA 1
ATOM 624 C C . ALA A 1 84 ? -13.050 -1.153 -15.834 1.00 95.56 84 ALA A C 1
ATOM 626 O O . ALA A 1 84 ? -13.280 -2.218 -16.408 1.00 95.56 84 ALA A O 1
ATOM 627 N N . GLU A 1 85 ? -13.377 0.019 -16.369 1.00 94.75 85 GLU A N 1
ATOM 628 C CA . GLU A 1 85 ? -14.034 0.180 -17.663 1.00 94.75 85 GLU A CA 1
ATOM 629 C C . GLU A 1 85 ? -13.034 0.726 -18.688 1.00 94.75 85 GLU A C 1
ATOM 631 O O . GLU A 1 85 ? -12.479 1.812 -18.496 1.00 94.75 85 GLU A O 1
ATOM 636 N N . LEU A 1 86 ? -12.807 -0.006 -19.785 1.00 93.50 86 LEU A N 1
ATOM 637 C CA . LEU A 1 86 ? -11.968 0.464 -20.890 1.00 93.50 86 LEU A CA 1
ATOM 638 C C . LEU A 1 86 ? -12.644 1.665 -21.564 1.00 93.50 86 LEU A C 1
ATOM 640 O O . LEU A 1 86 ? -13.749 1.542 -22.088 1.00 93.50 86 LEU A O 1
ATOM 644 N N . LYS A 1 87 ? -11.980 2.823 -21.568 1.00 92.19 87 LYS A N 1
ATOM 645 C CA . LYS A 1 87 ? -12.486 4.043 -22.216 1.00 92.19 87 LYS A CA 1
ATOM 646 C C . LYS A 1 87 ? -11.854 4.328 -23.557 1.00 92.19 87 LYS A C 1
ATOM 648 O O . LYS A 1 87 ? -12.546 4.788 -24.461 1.00 92.19 87 LYS A O 1
ATOM 653 N N . LYS A 1 88 ? -10.547 4.113 -23.669 1.00 90.25 88 LYS A N 1
ATOM 654 C CA . LYS A 1 88 ? -9.809 4.337 -24.907 1.00 90.25 88 LYS A CA 1
ATOM 655 C C . LYS A 1 88 ? -8.783 3.243 -25.102 1.00 90.25 88 LYS A C 1
ATOM 657 O O . LYS A 1 88 ? -8.144 2.792 -24.154 1.00 90.25 88 LYS A O 1
ATOM 662 N N . GLU A 1 89 ? -8.634 2.873 -26.358 1.00 91.44 89 GLU A N 1
ATOM 663 C CA . GLU A 1 89 ? -7.604 1.986 -26.859 1.00 91.44 89 GLU A CA 1
ATOM 664 C C . GLU A 1 89 ? -7.012 2.664 -28.089 1.00 91.44 89 GLU A C 1
ATOM 666 O O . GLU A 1 89 ? -7.735 3.224 -28.917 1.00 91.44 89 GLU A O 1
ATOM 671 N N . PHE A 1 90 ? -5.693 2.654 -28.177 1.00 90.81 90 PHE A N 1
ATOM 672 C CA . PHE A 1 90 ? -4.967 3.112 -29.340 1.00 90.81 90 PHE A CA 1
ATOM 673 C C . PHE A 1 90 ? -3.890 2.096 -29.670 1.00 90.81 90 PHE A C 1
ATOM 675 O O . PHE A 1 90 ? -3.176 1.611 -28.794 1.00 90.81 90 PHE A O 1
ATOM 682 N N . PHE A 1 91 ? -3.778 1.803 -30.955 1.00 91.69 91 PHE A N 1
ATOM 683 C CA . PHE A 1 91 ? -2.802 0.878 -31.478 1.00 91.69 91 PHE A CA 1
ATOM 684 C C . PHE A 1 91 ? -1.990 1.570 -32.561 1.00 91.69 91 PHE A C 1
ATOM 686 O O . PHE A 1 91 ? -2.556 2.152 -33.488 1.00 91.69 91 PHE A O 1
ATOM 693 N N . ASN A 1 92 ? -0.670 1.474 -32.455 1.00 87.38 92 ASN A N 1
ATOM 694 C CA . ASN A 1 92 ? 0.241 1.893 -33.501 1.00 87.38 92 ASN A CA 1
ATOM 695 C C . ASN A 1 92 ? 1.180 0.725 -33.838 1.00 87.38 92 ASN A C 1
ATOM 697 O O . ASN A 1 92 ? 1.937 0.302 -32.963 1.00 87.38 92 ASN A O 1
ATOM 701 N N . PRO A 1 93 ? 1.172 0.207 -35.081 1.00 88.44 93 PRO A N 1
ATOM 702 C CA . PRO A 1 93 ? 2.041 -0.905 -35.463 1.00 88.44 93 PRO A CA 1
ATOM 703 C C . PRO A 1 93 ? 3.533 -0.572 -35.344 1.00 88.44 93 PRO A C 1
ATOM 705 O O . PRO A 1 93 ? 4.340 -1.493 -35.244 1.00 88.44 93 PRO A O 1
ATOM 708 N N . PHE A 1 94 ? 3.905 0.713 -35.351 1.00 91.25 94 PHE A N 1
ATOM 709 C CA . PHE A 1 94 ? 5.281 1.136 -35.131 1.00 91.25 94 PHE A CA 1
ATOM 710 C C . PHE A 1 94 ? 5.370 2.552 -34.547 1.00 91.25 94 PHE A C 1
ATOM 712 O O . PHE A 1 94 ? 4.911 3.527 -35.144 1.00 91.25 94 PHE A O 1
ATOM 719 N N . GLU A 1 95 ? 6.026 2.685 -33.402 1.00 91.00 95 GLU A N 1
ATOM 720 C CA . GLU A 1 95 ? 6.366 3.956 -32.776 1.00 91.00 95 GLU A CA 1
ATOM 721 C C . GLU A 1 95 ? 7.829 3.935 -32.331 1.00 91.00 95 GLU A C 1
ATOM 723 O O . GLU A 1 95 ? 8.278 2.985 -31.690 1.00 91.00 95 GLU A O 1
ATOM 728 N N . ALA A 1 96 ? 8.550 5.014 -32.630 1.00 91.88 96 ALA A N 1
ATOM 729 C CA . ALA A 1 96 ? 9.800 5.347 -31.964 1.00 91.88 96 ALA A CA 1
ATOM 730 C C . ALA A 1 96 ? 9.478 6.324 -30.827 1.00 91.88 96 ALA A C 1
ATOM 732 O O . ALA A 1 96 ? 8.882 7.379 -31.055 1.00 91.88 96 ALA A O 1
ATOM 733 N N . SER A 1 97 ? 9.814 5.961 -29.595 1.00 91.19 97 SER A N 1
ATOM 734 C CA . SER A 1 97 ? 9.481 6.733 -28.398 1.00 91.19 97 SER A CA 1
ATOM 735 C C . SER A 1 97 ? 10.638 6.763 -27.415 1.00 91.19 97 SER A C 1
ATOM 737 O O . SER A 1 97 ? 11.422 5.823 -27.316 1.00 91.19 97 SER A O 1
ATOM 739 N N . THR A 1 98 ? 10.683 7.832 -26.626 1.00 92.56 98 THR A N 1
ATOM 740 C CA . THR A 1 98 ? 11.586 7.954 -25.483 1.00 92.56 98 THR A CA 1
ATOM 741 C C . THR A 1 98 ? 10.766 7.856 -24.206 1.00 92.56 98 THR A C 1
ATOM 743 O O . THR A 1 98 ? 9.983 8.753 -23.892 1.00 92.56 98 THR A O 1
ATOM 746 N N . ILE A 1 99 ? 10.931 6.757 -23.474 1.00 93.06 99 ILE A N 1
ATOM 747 C CA . ILE A 1 99 ? 10.186 6.475 -22.250 1.00 93.06 99 ILE A CA 1
ATOM 748 C C . ILE A 1 99 ? 10.968 6.993 -21.038 1.00 93.06 99 ILE A C 1
ATOM 750 O O . ILE A 1 99 ? 12.079 6.521 -20.793 1.00 93.06 99 ILE A O 1
ATOM 754 N N . PRO A 1 100 ? 10.429 7.948 -20.262 1.00 91.88 100 PRO A N 1
ATOM 755 C CA . PRO A 1 100 ? 11.089 8.428 -19.054 1.00 91.88 100 PRO A CA 1
ATOM 756 C C . PRO A 1 100 ? 11.144 7.326 -17.984 1.00 91.88 100 PRO A C 1
ATOM 758 O O . PRO A 1 100 ? 10.156 6.638 -17.732 1.00 91.88 100 PRO A O 1
ATOM 761 N N . LEU A 1 101 ? 12.304 7.173 -17.343 1.00 90.44 101 LEU A N 1
ATOM 762 C CA . LEU A 1 101 ? 12.533 6.222 -16.247 1.00 90.44 101 LEU A CA 1
ATOM 763 C C . LEU A 1 101 ? 12.601 6.919 -14.885 1.00 90.44 101 LEU A C 1
ATOM 765 O O . LEU A 1 101 ? 12.313 6.305 -13.862 1.00 90.44 101 LEU A O 1
ATOM 769 N N . SER A 1 102 ? 12.955 8.206 -14.861 1.00 87.38 102 SER A N 1
ATOM 770 C CA . SER A 1 102 ? 13.075 9.001 -13.639 1.00 87.38 102 SER A CA 1
ATOM 771 C C . SER A 1 102 ? 12.290 10.301 -13.716 1.00 87.38 102 SER A C 1
ATOM 773 O O . SER A 1 102 ? 12.025 10.835 -14.792 1.00 87.38 102 SER A O 1
ATOM 775 N N . MET A 1 103 ? 11.970 10.874 -12.559 1.00 83.06 103 MET A N 1
ATOM 776 C CA . MET A 1 103 ? 11.440 12.235 -12.506 1.00 83.06 103 MET A CA 1
ATOM 777 C C . MET A 1 103 ? 12.431 13.242 -13.133 1.00 83.06 103 MET A C 1
ATOM 779 O O . MET A 1 103 ? 13.645 12.995 -13.107 1.00 83.06 103 MET A O 1
ATOM 783 N N . PRO A 1 104 ? 11.945 14.361 -13.705 1.00 77.12 104 PRO A N 1
ATOM 784 C CA . PRO A 1 104 ? 12.805 15.474 -14.088 1.00 77.12 104 PRO A CA 1
ATOM 785 C C . PRO A 1 104 ? 13.492 16.044 -12.846 1.00 77.12 104 PRO A C 1
ATOM 787 O O . PRO A 1 104 ? 12.889 16.108 -11.773 1.00 77.12 104 PRO A O 1
ATOM 790 N N . GLU A 1 105 ? 14.737 16.488 -12.987 1.00 81.00 105 GLU A N 1
ATOM 791 C CA . GLU A 1 105 ? 15.384 17.275 -11.936 1.00 81.00 105 GLU A CA 1
ATOM 792 C C . GLU A 1 105 ? 14.689 18.642 -11.786 1.00 81.00 105 GLU A C 1
ATOM 794 O O . GLU A 1 105 ? 13.978 19.111 -12.681 1.00 81.00 105 GLU A O 1
ATOM 799 N N . ALA A 1 106 ? 14.855 19.298 -10.635 1.00 76.31 106 ALA A N 1
ATOM 800 C CA . ALA A 1 106 ? 14.280 20.622 -10.412 1.00 76.31 106 ALA A CA 1
ATOM 801 C C . ALA A 1 106 ? 14.761 21.611 -11.494 1.00 76.31 106 ALA A C 1
ATOM 803 O O . ALA A 1 106 ? 15.958 21.831 -11.648 1.00 76.31 106 ALA A O 1
ATOM 804 N N . GLY A 1 107 ? 13.822 22.190 -12.252 1.00 77.56 107 GLY A N 1
ATOM 805 C CA . GLY A 1 107 ? 14.116 23.088 -13.376 1.00 77.56 107 GLY A CA 1
ATOM 806 C C . GLY A 1 107 ? 14.350 22.400 -14.729 1.00 77.56 107 GLY A C 1
ATOM 807 O O . GLY A 1 107 ? 14.416 23.094 -15.742 1.00 77.56 107 GLY A O 1
ATOM 808 N N . ALA A 1 108 ? 14.420 21.066 -14.784 1.00 80.44 108 ALA A N 1
ATOM 809 C CA . ALA A 1 108 ? 14.530 20.321 -16.034 1.00 80.44 108 ALA A CA 1
ATOM 810 C C . ALA A 1 108 ? 13.148 20.039 -16.652 1.00 80.44 108 ALA A C 1
ATOM 812 O O . ALA A 1 108 ? 12.176 19.722 -15.962 1.00 80.44 108 ALA A O 1
ATOM 813 N N . THR A 1 109 ? 13.066 20.122 -17.980 1.00 77.94 109 THR A N 1
ATOM 814 C CA . THR A 1 109 ? 11.862 19.769 -18.754 1.00 77.94 109 THR A CA 1
ATOM 815 C C . THR A 1 109 ? 11.810 18.289 -19.134 1.00 77.94 109 THR A C 1
ATOM 817 O O . THR A 1 109 ? 10.760 17.805 -19.547 1.00 77.94 109 THR A O 1
ATOM 820 N N . SER A 1 110 ? 12.919 17.564 -18.975 1.00 81.75 110 SER A N 1
ATOM 821 C CA . SER A 1 110 ? 13.071 16.153 -19.331 1.00 81.75 110 SER A CA 1
ATOM 822 C C . SER A 1 110 ? 13.524 15.315 -18.136 1.00 81.75 110 SER A C 1
ATOM 824 O O . SER A 1 110 ? 14.144 15.811 -17.192 1.00 81.75 110 SER A O 1
ATOM 826 N N . ALA A 1 111 ? 13.173 14.030 -18.166 1.00 86.94 111 ALA A N 1
ATOM 827 C CA . ALA A 1 111 ? 13.677 13.044 -17.220 1.00 86.94 111 ALA A CA 1
ATOM 828 C C . ALA A 1 111 ? 15.201 12.915 -17.343 1.00 86.94 111 ALA A C 1
ATOM 830 O O . ALA A 1 111 ? 15.719 12.847 -18.456 1.00 86.94 111 ALA A O 1
ATOM 831 N N . ARG A 1 112 ? 15.908 12.826 -16.207 1.00 87.56 112 ARG A N 1
ATOM 832 C CA . ARG A 1 112 ? 17.355 12.551 -16.192 1.00 87.56 112 ARG A CA 1
ATOM 833 C C . ARG A 1 112 ? 17.687 11.235 -16.893 1.00 87.56 112 ARG A C 1
ATOM 835 O O . ARG A 1 112 ? 18.653 11.174 -17.641 1.00 87.56 112 ARG A O 1
ATOM 842 N N . TYR A 1 113 ? 16.890 10.203 -16.626 1.00 90.75 113 TYR A N 1
ATOM 843 C CA . TYR A 1 113 ? 17.003 8.905 -17.274 1.00 90.75 113 TYR A CA 1
ATOM 844 C C . TYR A 1 113 ? 15.763 8.656 -18.121 1.00 90.75 113 TYR A C 1
ATOM 846 O O . TYR A 1 113 ? 14.632 8.739 -17.632 1.00 90.75 113 TYR A O 1
ATOM 854 N N . ALA A 1 114 ? 15.979 8.333 -19.389 1.00 92.81 114 ALA A N 1
ATOM 855 C CA . ALA A 1 114 ? 14.939 7.942 -20.320 1.00 92.81 114 ALA A CA 1
ATOM 856 C C . ALA A 1 114 ? 15.502 6.910 -21.296 1.00 92.81 114 ALA A C 1
ATOM 858 O O . ALA A 1 114 ? 16.686 6.936 -21.601 1.00 92.81 114 ALA A O 1
ATOM 859 N N . VAL A 1 115 ? 14.665 6.006 -21.789 1.00 94.19 115 VAL A N 1
ATOM 860 C CA . VAL A 1 115 ? 15.088 4.933 -22.688 1.00 94.19 115 VAL A CA 1
ATOM 861 C C . VAL A 1 115 ? 14.419 5.086 -24.044 1.00 94.19 115 VAL A C 1
ATOM 863 O O . VAL A 1 115 ? 13.201 5.238 -24.136 1.00 94.19 115 VAL A O 1
ATOM 866 N N . ALA A 1 116 ? 15.222 5.051 -25.103 1.00 94.62 116 ALA A N 1
ATOM 867 C CA . ALA A 1 116 ? 14.714 5.011 -26.465 1.00 94.62 116 ALA A CA 1
ATOM 868 C C . ALA A 1 116 ? 14.268 3.584 -26.811 1.00 94.62 116 ALA A C 1
ATOM 870 O O . ALA A 1 116 ? 14.981 2.608 -26.552 1.00 94.62 116 ALA A O 1
ATOM 871 N N . VAL A 1 117 ? 13.075 3.465 -27.383 1.00 95.56 117 VAL A N 1
ATOM 872 C CA . VAL A 1 117 ? 12.455 2.198 -27.764 1.00 95.56 117 VAL A CA 1
ATOM 873 C C . VAL A 1 117 ? 11.721 2.358 -29.089 1.00 95.56 117 VAL A C 1
ATOM 875 O O . VAL A 1 117 ? 11.119 3.396 -29.363 1.00 95.56 117 VAL A O 1
ATOM 878 N N . GLU A 1 118 ? 11.779 1.315 -29.906 1.00 94.81 118 GLU A N 1
ATOM 879 C CA . GLU A 1 118 ? 11.099 1.235 -31.193 1.00 94.81 118 GLU A CA 1
ATOM 880 C C . GLU A 1 118 ? 10.308 -0.064 -31.264 1.00 94.81 118 GLU A C 1
ATOM 882 O O . GLU A 1 118 ? 10.862 -1.145 -31.049 1.00 94.81 118 GLU A O 1
ATOM 887 N N . GLY A 1 119 ? 9.015 0.020 -31.558 1.00 95.75 119 GLY A N 1
ATOM 888 C CA . GLY A 1 119 ? 8.179 -1.171 -31.572 1.00 95.75 119 GLY A CA 1
ATOM 889 C C . GLY A 1 119 ? 6.712 -0.910 -31.827 1.00 95.75 119 GLY A C 1
ATOM 890 O O . GLY A 1 119 ? 6.289 0.209 -32.101 1.00 95.75 119 GLY A O 1
ATOM 891 N N . GLN A 1 120 ? 5.938 -1.977 -31.714 1.00 95.12 120 GLN A N 1
ATOM 892 C CA . GLN A 1 120 ? 4.490 -1.929 -31.758 1.00 95.12 120 GLN A CA 1
ATOM 893 C C . GLN A 1 120 ? 3.969 -1.337 -30.447 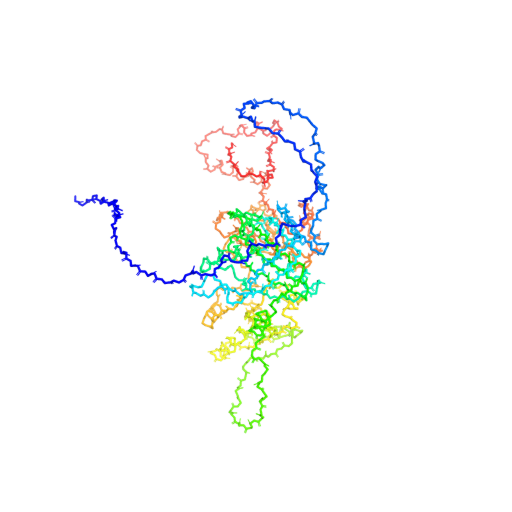1.00 95.12 120 GLN A C 1
ATOM 895 O O . GLN A 1 120 ? 4.219 -1.885 -29.374 1.00 95.12 120 GLN A O 1
ATOM 900 N N . THR A 1 121 ? 3.217 -0.242 -30.525 1.00 94.31 121 THR A N 1
ATOM 901 C CA . THR A 1 121 ? 2.647 0.413 -29.347 1.00 94.31 121 THR A CA 1
ATOM 902 C C . THR A 1 121 ? 1.184 0.059 -29.169 1.00 94.31 121 THR A C 1
ATOM 904 O O . THR A 1 121 ? 0.365 0.233 -30.072 1.00 94.31 121 THR A O 1
ATOM 907 N N . THR A 1 122 ? 0.838 -0.314 -27.942 1.00 94.50 122 THR A N 1
ATOM 908 C CA . THR A 1 122 ? -0.538 -0.363 -27.458 1.00 94.50 122 THR A CA 1
ATOM 909 C C . THR A 1 122 ? -0.704 0.625 -26.313 1.00 94.50 122 THR A C 1
ATOM 911 O O . THR A 1 122 ? 0.062 0.601 -25.348 1.00 94.50 122 THR A O 1
ATOM 914 N N . ILE A 1 123 ? -1.711 1.490 -26.402 1.00 93.69 123 ILE A N 1
ATOM 915 C CA . ILE A 1 123 ? -2.101 2.387 -25.318 1.00 93.69 123 ILE A CA 1
ATOM 916 C C . ILE A 1 123 ? -3.525 2.061 -24.894 1.00 93.69 123 ILE A C 1
ATOM 918 O O . ILE A 1 123 ? -4.439 2.023 -25.715 1.00 93.69 123 ILE A O 1
ATOM 922 N N . LEU A 1 124 ? -3.714 1.841 -23.600 1.00 93.50 124 LEU A N 1
ATOM 923 C CA . LEU A 1 124 ? -4.999 1.523 -22.998 1.00 93.50 124 LEU A CA 1
ATOM 924 C C . LEU A 1 124 ? -5.288 2.495 -21.875 1.00 93.50 124 LEU A C 1
ATOM 926 O O . LEU A 1 124 ? -4.407 2.890 -21.110 1.00 93.50 124 LEU A O 1
ATOM 930 N N . GLN A 1 125 ? -6.557 2.842 -21.757 1.00 92.88 125 GLN A N 1
ATOM 931 C CA . GLN A 1 125 ? -7.038 3.687 -20.693 1.00 92.88 125 GLN A CA 1
ATOM 932 C C . GLN A 1 125 ? -8.265 3.086 -20.035 1.00 92.88 125 GLN A C 1
ATOM 934 O O . GLN A 1 125 ? -9.293 2.880 -20.685 1.00 92.88 125 GLN A O 1
ATOM 939 N N . TYR A 1 126 ? -8.180 2.930 -18.720 1.00 95.00 126 TYR A N 1
ATOM 940 C CA . TYR A 1 126 ? -9.278 2.462 -17.896 1.00 95.00 126 TYR A CA 1
ATOM 941 C C . TYR A 1 126 ? -9.754 3.547 -16.935 1.00 95.00 126 TYR A C 1
ATOM 943 O O . TYR A 1 126 ? -8.944 4.267 -16.346 1.00 95.00 126 TYR A O 1
ATOM 951 N N . LEU A 1 127 ? -11.071 3.636 -16.744 1.00 95.06 127 LEU A N 1
ATOM 952 C CA . LEU A 1 127 ? -11.653 4.314 -15.589 1.00 95.06 127 LEU A CA 1
ATOM 953 C C . LEU A 1 127 ? -11.964 3.303 -14.501 1.00 95.06 127 LEU A C 1
ATOM 955 O O . LEU A 1 127 ? -12.480 2.218 -14.763 1.00 95.06 127 LEU A O 1
ATOM 959 N N . HIS A 1 128 ? -11.676 3.706 -13.276 1.00 94.81 128 HIS A N 1
ATOM 960 C CA . HIS A 1 128 ? -11.926 2.925 -12.079 1.00 94.81 128 HIS A CA 1
ATOM 961 C C . HIS A 1 128 ? -13.150 3.472 -11.353 1.00 94.81 128 HIS A C 1
ATOM 963 O O . HIS A 1 128 ? -13.562 4.624 -11.557 1.00 94.81 128 HIS A O 1
ATOM 969 N N . GLN A 1 129 ? -13.748 2.641 -10.508 1.00 90.38 129 GLN A N 1
ATOM 970 C CA . GLN A 1 129 ? -14.838 3.084 -9.660 1.00 90.38 129 GLN A CA 1
ATOM 971 C C . GLN A 1 129 ? -14.299 4.069 -8.618 1.00 90.38 129 GLN A C 1
ATOM 973 O O . GLN A 1 129 ? -13.115 4.074 -8.275 1.00 90.38 129 GLN A O 1
ATOM 978 N N . ARG A 1 130 ? -15.175 4.953 -8.133 1.00 85.62 130 ARG A N 1
ATOM 979 C CA . ARG A 1 130 ? -14.832 6.015 -7.169 1.00 85.62 130 ARG A CA 1
ATOM 980 C C . ARG A 1 130 ? -14.149 5.492 -5.909 1.00 85.62 130 ARG A C 1
ATOM 982 O O . ARG A 1 130 ? -13.429 6.206 -5.213 1.00 85.62 130 ARG A O 1
ATOM 989 N N . ASP A 1 131 ? -14.454 4.253 -5.592 1.00 85.19 131 ASP A N 1
ATOM 990 C CA . ASP A 1 131 ? -14.124 3.596 -4.357 1.00 85.19 131 ASP A CA 1
ATOM 991 C C . ASP A 1 131 ? -12.932 2.634 -4.502 1.00 85.19 131 ASP A C 1
ATOM 993 O O . ASP A 1 131 ? -12.499 2.069 -3.505 1.00 85.19 131 ASP A O 1
ATOM 997 N N . ASP A 1 132 ? -12.362 2.501 -5.704 1.00 87.75 132 ASP A N 1
ATOM 998 C CA . ASP A 1 132 ? -11.135 1.739 -5.933 1.00 87.75 132 ASP A CA 1
ATOM 999 C C . ASP A 1 132 ? -9.905 2.459 -5.345 1.00 87.75 132 ASP A C 1
ATOM 1001 O O . ASP A 1 132 ? -9.781 3.687 -5.374 1.00 87.75 132 ASP A O 1
ATOM 1005 N N . SER A 1 133 ? -8.952 1.680 -4.826 1.00 88.38 133 SER A N 1
ATOM 1006 C CA . SER A 1 133 ? -7.699 2.193 -4.260 1.00 88.38 133 SER A CA 1
ATOM 1007 C C . SER A 1 133 ? -6.592 2.275 -5.324 1.00 88.38 133 SER A C 1
ATOM 1009 O O . SER A 1 133 ? -6.260 1.245 -5.918 1.00 88.38 133 SER A O 1
ATOM 1011 N N . PRO A 1 134 ? -5.930 3.437 -5.518 1.00 88.25 134 PRO A N 1
ATOM 1012 C CA . PRO A 1 134 ? -4.775 3.572 -6.416 1.00 88.25 134 PRO A CA 1
ATOM 1013 C C . PRO A 1 134 ? -3.667 2.558 -6.134 1.00 88.25 134 PRO A C 1
ATOM 1015 O O . PRO A 1 134 ? -3.069 2.015 -7.059 1.00 88.25 134 PRO A O 1
ATOM 1018 N N . THR A 1 135 ? -3.435 2.248 -4.857 1.00 85.88 135 THR A N 1
ATOM 1019 C CA . THR A 1 135 ? -2.434 1.264 -4.433 1.00 85.88 135 THR A CA 1
ATOM 1020 C C . THR A 1 135 ? -2.807 -0.150 -4.879 1.00 85.88 135 THR A C 1
ATOM 1022 O O . THR A 1 135 ? -1.932 -0.909 -5.291 1.00 85.88 135 THR A O 1
ATOM 1025 N N . LEU A 1 136 ? -4.094 -0.514 -4.832 1.00 86.19 136 LEU A N 1
ATOM 1026 C CA . LEU A 1 136 ? -4.562 -1.820 -5.309 1.00 86.19 136 LEU A CA 1
ATOM 1027 C C . LEU A 1 136 ? -4.493 -1.914 -6.835 1.00 86.19 136 LEU A C 1
ATOM 1029 O O . LEU A 1 136 ? -4.038 -2.932 -7.354 1.00 86.19 136 LEU A O 1
ATOM 1033 N N . ILE A 1 137 ? -4.853 -0.838 -7.542 1.00 93.50 137 ILE A N 1
ATOM 1034 C CA . ILE A 1 137 ? -4.706 -0.745 -9.002 1.00 93.50 137 ILE A CA 1
ATOM 1035 C C . ILE A 1 137 ? -3.229 -0.903 -9.394 1.00 93.50 137 ILE A C 1
ATOM 1037 O O . ILE A 1 137 ? -2.902 -1.672 -10.296 1.00 93.50 137 ILE A O 1
ATOM 1041 N N . GLN A 1 138 ? -2.316 -0.238 -8.682 1.00 92.75 138 GLN A N 1
ATOM 1042 C CA . GLN A 1 138 ? -0.878 -0.345 -8.937 1.00 92.75 138 GLN A CA 1
ATOM 1043 C C . GLN A 1 138 ? -0.364 -1.759 -8.686 1.00 92.75 138 GLN A C 1
ATOM 1045 O O . GLN A 1 138 ? 0.358 -2.305 -9.516 1.00 92.75 138 GLN A O 1
ATOM 1050 N N . ARG A 1 139 ? -0.768 -2.373 -7.570 1.00 87.62 139 ARG A N 1
ATOM 1051 C CA . ARG A 1 139 ? -0.380 -3.743 -7.218 1.00 87.62 139 ARG A CA 1
ATOM 1052 C C . ARG A 1 139 ? -0.882 -4.769 -8.231 1.00 87.62 139 ARG A C 1
ATOM 1054 O O . ARG A 1 139 ? -0.168 -5.730 -8.509 1.00 87.62 139 ARG A O 1
ATOM 1061 N N . HIS A 1 140 ? -2.080 -4.573 -8.780 1.00 93.88 140 HIS A N 1
ATOM 1062 C CA . HIS A 1 140 ? -2.624 -5.414 -9.847 1.00 93.88 140 HIS A CA 1
ATOM 1063 C C . HIS A 1 140 ? -1.696 -5.427 -11.063 1.00 93.88 140 HIS A C 1
ATOM 1065 O O . HIS A 1 140 ? -1.236 -6.493 -11.465 1.00 93.88 140 HIS A O 1
ATOM 1071 N N . TYR A 1 141 ? -1.335 -4.255 -11.593 1.00 96.12 141 TYR A N 1
ATOM 1072 C CA . TYR A 1 141 ? -0.450 -4.185 -12.759 1.00 96.12 141 TYR A CA 1
ATOM 1073 C C . TYR A 1 141 ? 0.993 -4.602 -12.446 1.00 96.12 141 TYR A C 1
ATOM 1075 O O . TYR A 1 141 ? 1.611 -5.274 -13.266 1.00 96.12 141 TYR A O 1
ATOM 1083 N N . ASP A 1 142 ? 1.510 -4.295 -11.253 1.00 92.50 142 ASP A N 1
ATOM 1084 C CA . ASP A 1 142 ? 2.820 -4.784 -10.794 1.00 92.50 142 ASP A CA 1
ATOM 1085 C C . ASP A 1 142 ? 2.881 -6.319 -10.790 1.00 92.50 142 ASP A C 1
ATOM 1087 O O . ASP A 1 142 ? 3.828 -6.918 -11.304 1.00 92.50 142 ASP A O 1
ATOM 1091 N N . THR A 1 143 ? 1.824 -6.960 -10.283 1.00 87.94 143 THR A N 1
ATOM 1092 C CA . THR A 1 143 ? 1.702 -8.423 -10.254 1.00 87.94 143 THR A CA 1
ATOM 1093 C C . THR A 1 143 ? 1.596 -9.000 -11.664 1.00 87.94 143 THR A C 1
ATOM 1095 O O . THR A 1 143 ? 2.289 -9.970 -11.968 1.00 87.94 143 THR A O 1
ATOM 1098 N N . LEU A 1 144 ? 0.787 -8.395 -12.542 1.00 94.50 144 LEU A N 1
ATOM 1099 C CA . LEU A 1 144 ? 0.669 -8.830 -13.937 1.00 94.50 144 LEU A CA 1
ATOM 1100 C C . LEU A 1 144 ? 2.010 -8.747 -14.671 1.00 94.50 144 LEU A C 1
ATOM 1102 O O . LEU A 1 144 ? 2.442 -9.720 -15.284 1.00 94.50 144 LEU A O 1
ATOM 1106 N N . PHE A 1 145 ? 2.721 -7.624 -14.577 1.00 96.00 145 PHE A N 1
ATOM 1107 C CA . PHE A 1 145 ? 4.030 -7.490 -15.216 1.00 96.00 145 PHE A CA 1
ATOM 1108 C C . PHE A 1 145 ? 5.036 -8.516 -14.686 1.00 96.00 145 PHE A C 1
ATOM 1110 O O . PHE A 1 145 ? 5.751 -9.137 -15.474 1.00 96.00 145 PHE A O 1
ATOM 1117 N N . ALA A 1 146 ? 5.046 -8.761 -13.373 1.00 91.56 146 ALA A N 1
ATOM 1118 C CA . ALA A 1 146 ? 5.885 -9.789 -12.767 1.00 91.56 146 ALA A CA 1
ATOM 1119 C C . ALA A 1 146 ? 5.596 -11.192 -13.328 1.00 91.56 146 ALA A C 1
ATOM 1121 O O . ALA A 1 146 ? 6.524 -11.914 -13.692 1.00 91.56 146 ALA A O 1
ATOM 1122 N N . GLN A 1 147 ? 4.316 -11.564 -13.433 1.00 93.31 147 GLN A N 1
ATOM 1123 C CA . GLN A 1 147 ? 3.878 -12.857 -13.974 1.00 93.31 147 GLN A CA 1
ATOM 1124 C C . GLN A 1 147 ? 4.296 -13.056 -15.437 1.00 93.31 147 GLN A C 1
ATOM 1126 O O . GLN A 1 147 ? 4.517 -14.187 -15.864 1.00 93.31 147 GLN A O 1
ATOM 1131 N N . HIS A 1 148 ? 4.468 -11.965 -16.186 1.00 96.00 148 HIS A N 1
ATOM 1132 C CA . HIS A 1 148 ? 4.873 -11.981 -17.592 1.00 96.00 148 HIS A CA 1
ATOM 1133 C C . HIS A 1 148 ? 6.356 -11.652 -17.822 1.00 96.00 148 HIS A C 1
ATOM 1135 O O . HIS A 1 148 ? 6.753 -11.282 -18.932 1.00 96.00 148 HIS A O 1
ATOM 1141 N N . GLY A 1 149 ? 7.185 -11.829 -16.787 1.00 95.56 149 GLY A N 1
ATOM 1142 C CA . GLY A 1 149 ? 8.644 -11.787 -16.889 1.00 95.56 149 GLY A CA 1
ATOM 1143 C C . GLY A 1 149 ? 9.230 -10.386 -17.054 1.00 95.56 149 GLY A C 1
ATOM 1144 O O . GLY A 1 149 ? 10.370 -10.253 -17.497 1.00 95.56 149 GLY A O 1
ATOM 1145 N N . PHE A 1 150 ? 8.474 -9.338 -16.727 1.00 96.44 150 PHE A N 1
ATOM 1146 C CA . PHE A 1 150 ? 9.021 -7.990 -16.690 1.00 96.44 150 PHE A CA 1
ATOM 1147 C C . PHE A 1 150 ? 9.786 -7.752 -15.384 1.00 96.44 150 PHE A C 1
ATOM 1149 O O . PHE A 1 150 ? 9.318 -8.057 -14.281 1.00 96.44 150 PHE A O 1
ATOM 1156 N N . ASN A 1 151 ? 10.940 -7.109 -15.513 1.00 92.62 151 ASN A N 1
ATOM 1157 C CA . ASN A 1 151 ? 11.569 -6.390 -14.418 1.00 92.62 151 ASN A CA 1
ATOM 1158 C C . ASN A 1 151 ? 10.798 -5.093 -14.193 1.00 92.62 151 ASN A C 1
ATOM 1160 O O . ASN A 1 151 ? 10.344 -4.467 -15.148 1.00 92.62 151 ASN A O 1
ATOM 1164 N N . ARG A 1 152 ? 10.638 -4.677 -12.942 1.00 91.62 152 ARG A N 1
ATOM 1165 C CA . ARG A 1 152 ? 9.769 -3.552 -12.592 1.00 91.62 152 ARG A CA 1
ATOM 1166 C C . ARG A 1 152 ? 10.415 -2.654 -11.561 1.00 91.62 152 ARG A C 1
ATOM 1168 O O . ARG A 1 152 ? 11.123 -3.126 -10.674 1.00 91.62 152 ARG A O 1
ATOM 1175 N N . PHE A 1 153 ? 10.152 -1.365 -11.683 1.00 87.06 153 PHE A N 1
ATOM 1176 C CA . PHE A 1 153 ? 10.519 -0.375 -10.689 1.00 87.06 153 PHE A CA 1
ATOM 1177 C C . PHE A 1 153 ? 9.466 0.728 -10.642 1.00 87.06 153 PHE A C 1
ATOM 1179 O O . PHE A 1 153 ? 8.767 1.022 -11.615 1.00 87.06 153 PHE A O 1
ATOM 1186 N N . ILE A 1 154 ? 9.350 1.351 -9.476 1.00 81.25 154 ILE A N 1
ATOM 1187 C CA . ILE A 1 154 ? 8.437 2.467 -9.272 1.00 81.25 154 ILE A CA 1
ATOM 1188 C C . ILE A 1 154 ? 9.229 3.746 -9.522 1.00 81.25 154 ILE A C 1
ATOM 1190 O O . ILE A 1 154 ? 10.058 4.130 -8.700 1.00 81.25 154 ILE A O 1
ATOM 1194 N N . ALA A 1 155 ? 8.963 4.408 -10.647 1.00 77.69 155 ALA A N 1
ATOM 1195 C CA . ALA A 1 155 ? 9.605 5.682 -10.966 1.00 77.69 155 ALA A CA 1
ATOM 1196 C C . ALA A 1 155 ? 9.151 6.793 -10.002 1.00 77.69 155 ALA A C 1
ATOM 1198 O O . ALA A 1 155 ? 9.900 7.730 -9.724 1.00 77.69 155 ALA A O 1
ATOM 1199 N N . CYS A 1 156 ? 7.923 6.682 -9.479 1.00 78.06 156 CYS A N 1
ATOM 1200 C CA . CYS A 1 156 ? 7.339 7.642 -8.551 1.00 78.06 156 CYS A CA 1
ATOM 1201 C C . CYS A 1 156 ? 6.197 6.990 -7.744 1.00 78.06 156 CYS A C 1
ATOM 1203 O O . CYS A 1 156 ? 5.143 6.670 -8.295 1.00 78.06 156 CYS A O 1
ATOM 1205 N N . ALA A 1 157 ? 6.429 6.741 -6.446 1.00 60.00 157 ALA A N 1
ATOM 1206 C CA . ALA A 1 157 ? 5.512 5.995 -5.565 1.00 60.00 157 ALA A CA 1
ATOM 1207 C C . ALA A 1 157 ? 4.423 6.862 -4.909 1.00 60.00 157 ALA A C 1
ATOM 1209 O O . ALA A 1 157 ? 3.389 6.355 -4.484 1.00 60.00 157 ALA A O 1
ATOM 1210 N N . ILE A 1 158 ? 4.676 8.164 -4.802 1.00 62.25 158 ILE A N 1
ATOM 1211 C CA . ILE A 1 158 ? 3.734 9.180 -4.324 1.00 62.25 158 ILE A CA 1
ATOM 1212 C C . ILE A 1 158 ? 3.243 9.918 -5.569 1.00 62.25 158 ILE A C 1
ATOM 1214 O O . ILE A 1 158 ? 4.037 10.054 -6.498 1.00 62.25 158 ILE A O 1
ATOM 1218 N N . PRO A 1 159 ? 1.992 10.408 -5.617 1.00 59.78 159 PRO A N 1
ATOM 1219 C CA . PRO A 1 159 ? 1.563 11.303 -6.681 1.00 59.78 159 PRO A CA 1
ATOM 1220 C C . PRO A 1 159 ? 2.639 12.353 -6.980 1.00 59.78 159 PRO A C 1
ATOM 1222 O O . PRO A 1 159 ? 3.019 13.111 -6.085 1.00 59.78 159 PRO A O 1
ATOM 1225 N N . CYS A 1 160 ? 3.150 12.399 -8.213 1.00 64.12 160 CYS A N 1
ATOM 1226 C CA . CYS A 1 160 ? 4.328 13.209 -8.571 1.00 64.12 160 CYS A CA 1
ATOM 1227 C C . CYS A 1 160 ? 4.069 14.733 -8.597 1.00 64.12 160 CYS A C 1
ATOM 1229 O O . CYS A 1 160 ? 4.823 15.514 -9.181 1.00 64.12 160 CYS A O 1
ATOM 1231 N N . ALA A 1 161 ? 2.976 15.142 -7.960 1.00 54.91 161 ALA A N 1
ATOM 1232 C CA . ALA A 1 161 ? 2.345 16.445 -7.968 1.00 54.91 161 ALA A CA 1
ATOM 1233 C C . ALA A 1 161 ? 3.176 17.561 -7.337 1.00 54.91 161 ALA A C 1
ATOM 1235 O O . ALA A 1 161 ? 2.935 18.731 -7.627 1.00 54.91 161 ALA A O 1
ATOM 1236 N N . SER A 1 162 ? 4.154 17.236 -6.486 1.00 52.47 162 SER A N 1
ATOM 1237 C CA . SER A 1 162 ? 4.873 18.233 -5.683 1.00 52.47 162 SER A CA 1
ATOM 1238 C C . SER A 1 162 ? 5.713 19.235 -6.491 1.00 52.47 162 SER A C 1
ATOM 1240 O O . SER A 1 162 ? 6.226 20.178 -5.897 1.00 52.47 162 SER A O 1
ATOM 1242 N N . GLY A 1 163 ? 5.810 19.110 -7.822 1.00 58.00 163 GLY A N 1
ATOM 1243 C CA . GLY A 1 163 ? 6.477 20.112 -8.667 1.00 58.00 163 GLY A CA 1
ATOM 1244 C C . GLY A 1 163 ? 5.881 20.349 -10.058 1.00 58.00 163 GLY A C 1
ATOM 1245 O O . GLY A 1 163 ? 6.592 20.824 -10.936 1.00 58.00 163 GLY A O 1
ATOM 1246 N N . GLY A 1 164 ? 4.602 20.024 -10.301 1.00 63.03 164 GLY A N 1
ATOM 1247 C CA . GLY A 1 164 ? 3.947 20.323 -11.592 1.00 63.03 164 GLY A CA 1
ATOM 1248 C C . GLY A 1 164 ? 4.465 19.514 -12.795 1.00 63.03 164 GLY A C 1
ATOM 1249 O O . GLY A 1 164 ? 4.177 19.846 -13.944 1.00 63.03 164 GLY A O 1
ATOM 1250 N N . TYR A 1 165 ? 5.206 18.434 -12.539 1.00 65.88 165 TYR A N 1
ATOM 1251 C CA . TYR A 1 165 ? 5.879 17.605 -13.547 1.00 65.88 165 TYR A CA 1
ATOM 1252 C C . TYR A 1 165 ? 4.947 16.725 -14.389 1.00 65.88 165 TYR A C 1
ATOM 1254 O O . TYR A 1 165 ? 5.385 16.106 -15.357 1.00 65.88 165 TYR A O 1
ATOM 1262 N N . GLU A 1 166 ? 3.663 16.664 -14.045 1.00 64.69 166 GLU A N 1
ATOM 1263 C CA . GLU A 1 166 ? 2.638 15.877 -14.748 1.00 64.69 166 GLU A CA 1
ATOM 1264 C C . GLU A 1 166 ? 2.557 16.250 -16.228 1.00 64.69 166 GLU A C 1
ATOM 1266 O O . GLU A 1 166 ? 2.441 15.389 -17.100 1.00 64.69 166 GLU A O 1
ATOM 1271 N N . ASN A 1 167 ? 2.750 17.537 -16.514 1.00 69.81 167 ASN A N 1
ATOM 1272 C CA . ASN A 1 167 ? 2.757 18.072 -17.867 1.00 69.81 167 ASN A CA 1
ATOM 1273 C C . ASN A 1 167 ? 4.005 17.685 -18.676 1.00 69.81 167 ASN A C 1
ATOM 1275 O O . ASN A 1 167 ? 3.985 17.836 -19.896 1.00 69.81 167 ASN A O 1
ATOM 1279 N N . ASN A 1 168 ? 5.070 17.188 -18.036 1.00 76.44 168 ASN A N 1
ATOM 1280 C CA . ASN A 1 168 ? 6.336 16.879 -18.708 1.00 76.44 168 ASN A CA 1
ATOM 1281 C C . ASN A 1 168 ? 6.382 15.435 -19.222 1.00 76.44 168 ASN A C 1
ATOM 1283 O O . ASN A 1 168 ? 6.953 15.181 -20.277 1.00 76.44 168 ASN A O 1
ATOM 1287 N N . TRP A 1 169 ? 5.756 14.488 -18.515 1.00 82.31 169 TRP A N 1
ATOM 1288 C CA . TRP A 1 169 ? 5.742 13.077 -18.925 1.00 82.31 169 TRP A CA 1
ATOM 1289 C C . TRP A 1 169 ? 4.720 12.797 -20.022 1.00 82.31 169 TRP A C 1
ATOM 1291 O O . TRP A 1 169 ? 4.986 12.000 -20.918 1.00 82.31 169 TRP A O 1
ATOM 1301 N N . MET A 1 170 ? 3.567 13.468 -19.996 1.00 81.50 170 MET A N 1
ATOM 1302 C CA . MET A 1 170 ? 2.505 13.234 -20.978 1.00 81.50 170 MET A CA 1
ATOM 1303 C C . MET A 1 170 ? 2.979 13.425 -22.436 1.00 81.50 170 MET A C 1
ATOM 1305 O O . MET A 1 170 ? 2.730 12.525 -23.233 1.00 81.50 170 MET A O 1
ATOM 1309 N N . PRO A 1 171 ? 3.697 14.501 -22.821 1.00 82.44 171 PRO A N 1
ATOM 1310 C CA . PRO A 1 171 ? 4.225 14.640 -24.182 1.00 82.44 171 PRO A CA 1
ATOM 1311 C C . PRO A 1 171 ? 5.231 13.553 -24.585 1.00 82.44 171 PRO A C 1
ATOM 1313 O O . PRO A 1 171 ? 5.396 13.307 -25.774 1.00 82.44 171 PRO A O 1
ATOM 1316 N N . MET A 1 172 ? 5.904 12.921 -23.618 1.00 84.81 172 MET A N 1
ATOM 1317 C CA . MET A 1 172 ? 6.846 11.825 -23.872 1.00 84.81 172 MET A CA 1
ATOM 1318 C C . MET A 1 172 ? 6.123 10.480 -24.019 1.00 84.81 172 MET A C 1
ATOM 1320 O O . MET A 1 172 ? 6.481 9.667 -24.866 1.00 84.81 172 MET A O 1
ATOM 1324 N N . LEU A 1 173 ? 5.093 10.246 -23.200 1.00 87.56 173 LEU A N 1
ATOM 1325 C CA . LEU A 1 173 ? 4.317 9.007 -23.211 1.00 87.56 173 LEU A CA 1
ATOM 1326 C C . LEU A 1 173 ? 3.277 8.971 -24.334 1.00 87.56 173 LEU A C 1
ATOM 1328 O O . LEU A 1 173 ? 3.012 7.902 -24.866 1.00 87.56 173 LEU A O 1
ATOM 1332 N N . ASP A 1 174 ? 2.708 10.100 -24.736 1.00 84.88 174 ASP A N 1
ATOM 1333 C CA . ASP A 1 174 ? 1.736 10.184 -25.830 1.00 84.88 174 ASP A CA 1
ATOM 1334 C C . ASP A 1 174 ? 2.148 11.278 -26.836 1.00 84.88 174 ASP A C 1
ATOM 1336 O O . ASP A 1 174 ? 1.491 12.323 -26.933 1.00 84.88 174 ASP A O 1
ATOM 1340 N N . PRO A 1 175 ? 3.266 11.088 -27.570 1.00 81.38 175 PRO A N 1
ATOM 1341 C CA . PRO A 1 175 ? 3.810 12.112 -28.463 1.00 81.38 175 PRO A CA 1
ATOM 1342 C C . PRO A 1 175 ? 2.868 12.423 -29.632 1.00 81.38 175 PRO A C 1
ATOM 1344 O O . PRO A 1 175 ? 2.767 13.572 -30.066 1.00 81.38 175 PRO A O 1
ATOM 1347 N N . SER A 1 176 ? 2.116 11.425 -30.103 1.00 79.88 176 SER A N 1
ATOM 1348 C CA . SER A 1 176 ? 1.081 11.579 -31.130 1.00 79.88 176 SER A CA 1
ATOM 1349 C C . SER A 1 176 ? -0.210 12.207 -30.594 1.00 79.88 176 SER A C 1
ATOM 1351 O O . SER A 1 176 ? -1.099 12.539 -31.380 1.00 79.88 176 SER A O 1
ATOM 1353 N N . ARG A 1 177 ? -0.320 12.402 -29.269 1.00 81.75 177 ARG A N 1
ATOM 1354 C CA . ARG A 1 177 ? -1.544 12.823 -28.569 1.00 81.75 177 ARG A CA 1
ATOM 1355 C C . ARG A 1 177 ? -2.740 11.931 -28.907 1.00 81.75 177 ARG A C 1
ATOM 1357 O O . ARG A 1 177 ? -3.879 12.410 -28.934 1.00 81.75 177 ARG A O 1
ATOM 1364 N N . ALA A 1 178 ? -2.483 10.655 -29.175 1.00 73.19 178 ALA A N 1
ATOM 1365 C CA . ALA A 1 178 ? -3.463 9.687 -29.628 1.00 73.19 178 ALA A CA 1
ATOM 1366 C C . ALA A 1 178 ? -4.598 9.482 -28.618 1.00 73.19 178 ALA A C 1
ATOM 1368 O O . ALA A 1 178 ? -5.743 9.252 -29.009 1.00 73.19 178 ALA A O 1
ATOM 1369 N N . VAL A 1 179 ? -4.319 9.621 -27.318 1.00 65.06 179 VAL A N 1
ATOM 1370 C CA . VAL A 1 179 ? -5.317 9.418 -26.253 1.00 65.06 179 VAL A CA 1
ATOM 1371 C C . VAL A 1 179 ? -5.916 10.745 -25.755 1.00 65.06 179 VAL A C 1
ATOM 1373 O O . VAL A 1 179 ? -6.909 10.747 -25.025 1.00 65.06 179 VAL A O 1
ATOM 1376 N N . SER A 1 180 ? -5.432 11.870 -26.297 1.00 59.81 180 SER A N 1
ATOM 1377 C CA . SER A 1 180 ? -5.805 13.267 -26.029 1.00 59.81 180 SER A CA 1
ATOM 1378 C C . SER A 1 180 ? -5.582 13.760 -24.587 1.00 59.81 180 SER A C 1
ATOM 1380 O O . SER A 1 180 ? -5.651 13.014 -23.616 1.00 59.81 180 SER A O 1
ATOM 1382 N N . ARG A 1 181 ? -5.354 15.077 -24.432 1.00 55.97 181 ARG A N 1
ATOM 1383 C CA . ARG A 1 181 ? -5.048 15.753 -23.146 1.00 55.97 181 ARG A CA 1
ATOM 1384 C C . ARG A 1 181 ? -6.116 15.602 -22.050 1.00 55.97 181 ARG A C 1
ATOM 1386 O O . ARG A 1 181 ? -5.853 15.946 -20.908 1.00 55.97 181 ARG A O 1
ATOM 1393 N N . LEU A 1 182 ? -7.328 15.164 -22.389 1.00 56.81 182 LEU A N 1
ATOM 1394 C CA . LEU A 1 182 ? -8.491 15.250 -21.496 1.00 56.81 182 LEU A CA 1
ATOM 1395 C C . LEU A 1 182 ? -8.568 14.126 -20.455 1.00 56.81 182 LEU A C 1
ATOM 1397 O O . LEU A 1 182 ? -9.418 14.186 -19.570 1.00 56.81 182 LEU A O 1
ATOM 1401 N N . PHE A 1 183 ? -7.734 13.091 -20.570 1.00 68.31 183 PHE A N 1
ATOM 1402 C CA . PHE A 1 183 ? -7.934 11.879 -19.780 1.00 68.31 183 PHE A CA 1
ATOM 1403 C C . PHE A 1 183 ? -6.683 11.358 -19.078 1.00 68.31 183 PHE A C 1
ATOM 1405 O O . PHE A 1 183 ? -6.787 10.361 -18.376 1.00 68.31 183 PHE A O 1
ATOM 1412 N N . PHE A 1 184 ? -5.521 11.996 -19.205 1.00 83.12 184 PHE A N 1
ATOM 1413 C CA . PHE A 1 184 ? -4.367 11.572 -18.416 1.00 83.12 184 PHE A CA 1
ATOM 1414 C C . PHE A 1 184 ? -4.666 11.750 -16.912 1.00 83.12 184 PHE A C 1
ATOM 1416 O O . PHE A 1 184 ? -5.249 12.774 -16.546 1.00 83.12 184 PHE A O 1
ATOM 1423 N N . PRO A 1 185 ? -4.342 10.774 -16.043 1.00 86.94 185 PRO A N 1
ATOM 1424 C CA . PRO A 1 185 ? -4.607 10.909 -14.618 1.00 86.94 185 PRO A CA 1
ATOM 1425 C C . PRO A 1 185 ? -3.884 12.125 -14.028 1.00 86.94 185 PRO A C 1
ATOM 1427 O O . PRO A 1 185 ? -2.682 12.292 -14.222 1.00 86.94 185 PRO A O 1
ATOM 1430 N N . ASN A 1 186 ? -4.609 12.928 -13.254 1.00 85.31 186 ASN A N 1
ATOM 1431 C CA . ASN A 1 186 ? -4.053 13.969 -12.399 1.00 85.31 186 ASN A CA 1
ATOM 1432 C C . ASN A 1 186 ? -3.278 13.320 -11.253 1.00 85.31 186 ASN A C 1
ATOM 1434 O O . ASN A 1 186 ? -3.749 12.350 -10.646 1.00 85.31 186 ASN A O 1
ATOM 1438 N N . HIS A 1 187 ? -2.131 13.896 -10.907 1.00 84.69 187 HIS A N 1
ATOM 1439 C CA . HIS A 1 187 ? -1.285 13.425 -9.812 1.00 84.69 187 HIS A CA 1
ATOM 1440 C C . HIS A 1 187 ? -0.984 11.911 -9.893 1.00 84.69 187 HIS A C 1
ATOM 1442 O O . HIS A 1 187 ? -1.269 11.170 -8.948 1.00 84.69 187 HIS A O 1
ATOM 1448 N N . PRO A 1 188 ? -0.453 11.412 -11.022 1.00 89.31 188 PRO A N 1
ATOM 1449 C CA . PRO A 1 188 ? -0.219 9.993 -11.207 1.00 89.31 188 PRO A CA 1
ATOM 1450 C C . PRO A 1 188 ? 0.954 9.490 -10.357 1.00 89.31 188 PRO A C 1
ATOM 1452 O O . PRO A 1 188 ? 1.944 10.200 -10.163 1.00 89.31 188 PRO A O 1
ATOM 1455 N N . SER A 1 189 ? 0.859 8.245 -9.892 1.00 89.88 189 SER A N 1
ATOM 1456 C CA . SER A 1 189 ? 2.020 7.393 -9.631 1.00 89.88 189 SER A CA 1
ATOM 1457 C C . SER A 1 189 ? 2.423 6.684 -10.925 1.00 89.88 189 SER A C 1
ATOM 1459 O O . SER A 1 189 ? 1.571 6.401 -11.772 1.00 89.88 189 SER A O 1
ATOM 1461 N N . TYR A 1 190 ? 3.717 6.402 -11.084 1.00 91.56 190 TYR A N 1
ATOM 1462 C CA . TYR A 1 190 ? 4.250 5.740 -12.277 1.00 91.56 190 TYR A CA 1
ATOM 1463 C C . TYR A 1 190 ? 4.937 4.429 -11.917 1.00 91.56 190 TYR A C 1
ATOM 1465 O O . TYR A 1 190 ? 5.912 4.401 -11.159 1.00 91.56 190 TYR A O 1
ATOM 1473 N N . LEU A 1 191 ? 4.448 3.356 -12.527 1.00 93.25 191 LEU A N 1
ATOM 1474 C CA . LEU A 1 191 ? 5.080 2.047 -12.557 1.00 93.25 191 LEU A CA 1
ATOM 1475 C C . LEU A 1 191 ? 5.688 1.844 -13.945 1.00 93.25 191 LEU A C 1
ATOM 1477 O O . LEU A 1 191 ? 4.980 1.938 -14.947 1.00 93.25 191 LEU A O 1
ATOM 1481 N N . VAL A 1 192 ? 6.985 1.558 -13.998 1.00 94.88 192 VAL A N 1
ATOM 1482 C CA . VAL A 1 192 ? 7.683 1.225 -15.242 1.00 94.88 192 VAL A CA 1
ATOM 1483 C C . VAL A 1 192 ? 8.135 -0.225 -15.156 1.00 94.88 192 VAL A C 1
ATOM 1485 O O . VAL A 1 192 ? 8.700 -0.666 -14.153 1.00 94.88 192 VAL A O 1
ATOM 1488 N N . ALA A 1 193 ? 7.866 -0.975 -16.213 1.00 95.94 193 ALA A N 1
ATOM 1489 C CA . ALA A 1 193 ? 8.218 -2.375 -16.333 1.00 95.94 193 ALA A CA 1
ATOM 1490 C C . ALA A 1 193 ? 8.918 -2.610 -17.672 1.00 95.94 193 ALA A C 1
ATOM 1492 O O . ALA A 1 193 ? 8.505 -2.070 -18.691 1.00 95.94 193 ALA A O 1
ATOM 1493 N N . TYR A 1 194 ? 9.982 -3.405 -17.699 1.00 95.94 194 TYR A N 1
ATOM 1494 C CA . TYR A 1 194 ? 10.746 -3.684 -18.913 1.00 95.94 194 TYR A CA 1
ATOM 1495 C C . TYR A 1 194 ? 11.190 -5.148 -18.984 1.00 95.94 194 TYR A C 1
ATOM 1497 O O . TYR A 1 194 ? 11.373 -5.827 -17.974 1.00 95.94 194 TYR A O 1
ATOM 1505 N N . LYS A 1 195 ? 11.404 -5.626 -20.204 1.00 95.12 195 LYS A N 1
ATOM 1506 C CA . LYS A 1 195 ? 12.097 -6.876 -20.535 1.00 95.12 195 LYS A CA 1
ATOM 1507 C C . LYS A 1 195 ? 12.878 -6.667 -21.833 1.00 95.12 195 LYS A C 1
ATOM 1509 O O . LYS A 1 195 ? 12.858 -5.576 -22.389 1.00 95.12 195 LYS A O 1
ATOM 1514 N N . GLU A 1 196 ? 13.567 -7.697 -22.316 1.00 89.88 196 GLU A N 1
ATOM 1515 C CA . GLU A 1 196 ? 14.478 -7.585 -23.468 1.00 89.88 196 GLU A CA 1
ATOM 1516 C C . GLU A 1 196 ? 13.847 -6.912 -24.699 1.00 89.88 196 GLU A C 1
ATOM 1518 O O . GLU A 1 196 ? 14.475 -6.048 -25.306 1.00 89.88 196 GLU A O 1
ATOM 1523 N N . ASN A 1 197 ? 12.591 -7.252 -25.008 1.00 93.19 197 ASN A N 1
ATOM 1524 C CA . ASN A 1 197 ? 11.876 -6.769 -26.193 1.00 93.19 197 ASN A CA 1
ATOM 1525 C C . ASN A 1 197 ? 10.544 -6.076 -25.860 1.00 93.19 197 ASN A C 1
ATOM 1527 O O . ASN A 1 197 ? 9.605 -6.146 -26.651 1.00 93.19 197 ASN A O 1
ATOM 1531 N N . ALA A 1 198 ? 10.410 -5.481 -24.671 1.00 96.00 198 ALA A N 1
ATOM 1532 C CA . ALA A 1 198 ? 9.242 -4.657 -24.370 1.00 96.00 198 ALA A CA 1
ATOM 1533 C C . ALA A 1 198 ? 9.491 -3.690 -23.215 1.00 96.00 198 ALA A C 1
ATOM 1535 O O . ALA A 1 198 ? 10.204 -4.009 -22.260 1.00 96.00 198 ALA A O 1
ATOM 1536 N N . ILE A 1 199 ? 8.803 -2.552 -23.252 1.00 96.50 199 ILE A N 1
ATOM 1537 C CA . ILE A 1 199 ? 8.659 -1.653 -22.107 1.00 96.50 199 ILE A CA 1
ATOM 1538 C C . ILE A 1 199 ? 7.192 -1.289 -21.910 1.00 96.50 199 ILE A C 1
ATOM 1540 O O . ILE A 1 199 ? 6.452 -1.079 -22.867 1.00 96.50 199 ILE A O 1
ATOM 1544 N N . ALA A 1 200 ? 6.776 -1.219 -20.655 1.00 96.62 200 ALA A N 1
ATOM 1545 C CA . ALA A 1 200 ? 5.446 -0.833 -20.244 1.00 96.62 200 ALA A CA 1
ATOM 1546 C C . ALA A 1 200 ? 5.523 0.281 -19.197 1.00 96.62 200 ALA A C 1
ATOM 1548 O O . ALA A 1 200 ? 6.355 0.253 -18.289 1.00 96.62 200 ALA A O 1
ATOM 1549 N N . VAL A 1 201 ? 4.629 1.255 -19.314 1.00 95.56 201 VAL A N 1
ATOM 1550 C CA . VAL A 1 201 ? 4.438 2.332 -18.344 1.00 95.56 201 VAL A CA 1
ATOM 1551 C C . VAL A 1 201 ? 2.982 2.351 -17.937 1.00 95.56 201 VAL A C 1
ATOM 1553 O O . VAL A 1 201 ? 2.095 2.388 -18.790 1.00 95.56 201 VAL A O 1
ATOM 1556 N N . VAL A 1 202 ? 2.740 2.361 -16.632 1.00 95.62 202 VAL A N 1
ATOM 1557 C CA . VAL A 1 202 ? 1.411 2.514 -16.051 1.00 95.62 202 VAL A CA 1
ATOM 1558 C C . VAL A 1 202 ? 1.399 3.769 -15.195 1.00 95.62 202 VAL A C 1
ATOM 1560 O O . VAL A 1 202 ? 2.143 3.867 -14.221 1.00 95.62 202 VAL A O 1
A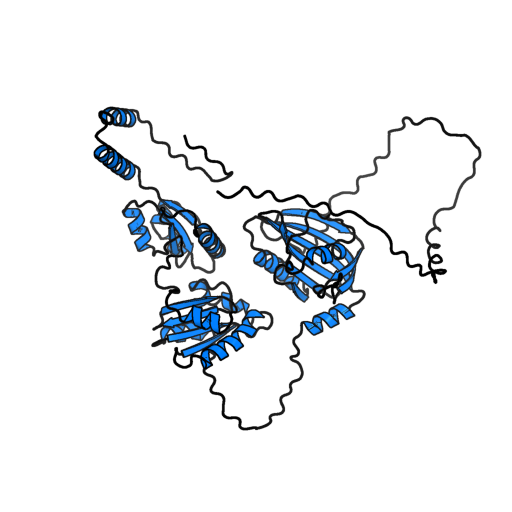TOM 1563 N N . ALA A 1 203 ? 0.549 4.721 -15.565 1.00 93.81 203 ALA A N 1
ATOM 1564 C CA . ALA A 1 203 ? 0.266 5.919 -14.792 1.00 93.81 203 ALA A CA 1
ATOM 1565 C C . ALA A 1 203 ? -1.096 5.764 -14.107 1.00 93.81 203 ALA A C 1
ATOM 1567 O O . ALA A 1 203 ? -2.089 5.492 -14.782 1.00 93.81 203 ALA A O 1
ATOM 1568 N N . ILE A 1 204 ? -1.154 5.922 -12.783 1.00 94.19 204 ILE A N 1
ATOM 1569 C CA . ILE A 1 204 ? -2.381 5.739 -11.988 1.00 94.19 204 ILE A CA 1
ATOM 1570 C C . ILE A 1 204 ? -2.609 6.984 -11.160 1.00 94.19 204 ILE A C 1
ATOM 1572 O O . ILE A 1 204 ? -1.787 7.334 -10.321 1.00 94.19 204 ILE A O 1
ATOM 1576 N N . GLY A 1 205 ? -3.744 7.638 -11.349 1.00 92.12 205 GLY A N 1
ATOM 1577 C CA . GLY A 1 205 ? -4.056 8.849 -10.601 1.00 92.12 205 GLY A CA 1
ATOM 1578 C C . GLY A 1 205 ? -5.512 9.244 -10.731 1.00 92.12 205 GLY A C 1
ATOM 1579 O O . GLY A 1 205 ? -6.349 8.473 -11.208 1.00 92.12 205 GLY A O 1
ATOM 1580 N N . ARG A 1 206 ? -5.831 10.440 -10.248 1.00 90.62 206 ARG A N 1
ATOM 1581 C CA . ARG A 1 206 ? -7.208 10.933 -10.201 1.00 90.62 206 ARG A CA 1
ATOM 1582 C C . ARG A 1 206 ? -7.708 11.291 -11.590 1.00 90.62 206 ARG A C 1
ATOM 1584 O O . ARG A 1 206 ? -6.968 11.801 -12.419 1.00 90.62 206 ARG A O 1
ATOM 1591 N N . TRP A 1 207 ? -8.987 11.069 -11.827 1.00 88.69 207 TRP A N 1
ATOM 1592 C CA . TRP A 1 207 ? -9.679 11.512 -13.023 1.00 88.69 207 TRP A CA 1
ATOM 1593 C C . TRP A 1 207 ? -10.960 12.227 -12.597 1.00 88.69 207 TRP A C 1
ATOM 1595 O O . TRP A 1 207 ? -11.833 11.623 -11.971 1.00 88.69 207 TRP A O 1
ATOM 1605 N N . GLY A 1 208 ? -11.053 13.523 -12.901 1.00 85.38 208 GLY A N 1
ATOM 1606 C CA . GLY A 1 208 ? -12.099 14.384 -12.344 1.00 85.38 208 GLY A CA 1
ATOM 1607 C C . GLY A 1 208 ? -12.033 14.490 -10.814 1.00 85.38 208 GLY A C 1
ATOM 1608 O O . GLY A 1 208 ? -10.971 14.304 -10.214 1.00 85.38 208 GLY A O 1
ATOM 1609 N N . ASP A 1 209 ? -13.176 14.790 -10.195 1.00 77.06 209 ASP A N 1
ATOM 1610 C CA . ASP A 1 209 ? -13.258 15.080 -8.756 1.00 77.06 209 ASP A CA 1
ATOM 1611 C C . ASP A 1 209 ? -13.322 13.826 -7.873 1.00 77.06 209 ASP A C 1
ATOM 1613 O O . ASP A 1 209 ? -12.975 13.885 -6.691 1.00 77.06 209 ASP A O 1
ATOM 1617 N N . ASP A 1 210 ? -13.760 12.686 -8.411 1.00 83.25 210 ASP A N 1
ATOM 1618 C CA . ASP A 1 210 ? -14.111 11.535 -7.581 1.00 83.25 210 ASP A CA 1
ATOM 1619 C C . ASP A 1 210 ? -13.774 10.158 -8.160 1.00 83.25 210 ASP A C 1
ATOM 1621 O O . ASP A 1 210 ? -14.149 9.156 -7.559 1.00 83.25 210 ASP A O 1
ATOM 1625 N N . ARG A 1 211 ? -13.047 10.060 -9.276 1.00 90.38 211 ARG A N 1
ATOM 1626 C CA . ARG A 1 211 ? -12.635 8.764 -9.839 1.00 90.38 211 ARG A CA 1
ATOM 1627 C C . ARG A 1 211 ? -11.128 8.658 -9.988 1.00 90.38 211 ARG A C 1
ATOM 1629 O O . ARG A 1 211 ? -10.393 9.639 -9.877 1.00 90.38 211 ARG A O 1
ATOM 1636 N N . TYR A 1 212 ? -10.677 7.442 -10.266 1.00 93.00 212 TYR A N 1
ATOM 1637 C CA . TYR A 1 212 ? -9.310 7.168 -10.684 1.00 93.00 212 TYR A CA 1
ATOM 1638 C C . TYR A 1 212 ? -9.289 6.699 -12.135 1.00 93.00 212 TYR A C 1
ATOM 1640 O O . TYR A 1 212 ? -10.269 6.159 -12.652 1.00 93.00 212 TYR A O 1
ATOM 1648 N N . SER A 1 213 ? -8.152 6.892 -12.792 1.00 94.75 213 SER A N 1
ATOM 1649 C CA . SER A 1 213 ? -7.870 6.309 -14.101 1.00 94.75 213 SER A CA 1
ATOM 1650 C C . SER A 1 213 ? -6.491 5.664 -14.111 1.00 94.75 213 SER A C 1
ATOM 1652 O O . SER A 1 213 ? -5.588 6.117 -13.399 1.00 94.75 213 SER A O 1
ATOM 1654 N N . SER A 1 214 ? -6.344 4.616 -14.919 1.00 95.44 214 SER A N 1
ATOM 1655 C CA . SER A 1 214 ? -5.041 4.084 -15.299 1.00 95.44 214 SER A CA 1
ATOM 1656 C C . SER A 1 214 ? -4.816 4.308 -16.786 1.00 95.44 214 SER A C 1
ATOM 1658 O O . SER A 1 214 ? -5.682 4.029 -17.617 1.00 95.44 214 SER A O 1
ATOM 1660 N N . PHE A 1 215 ? -3.644 4.840 -17.104 1.00 94.50 215 PHE A N 1
ATOM 1661 C CA . PHE A 1 215 ? -3.108 4.944 -18.451 1.00 94.50 215 PHE A CA 1
ATOM 1662 C C . PHE A 1 215 ? -1.977 3.930 -18.572 1.00 94.50 215 PHE A C 1
ATOM 1664 O O . PHE A 1 215 ? -1.049 3.946 -17.766 1.00 94.50 215 PHE A O 1
ATOM 1671 N N . ILE A 1 216 ? -2.059 3.047 -19.559 1.00 95.31 216 ILE A N 1
ATOM 1672 C CA . ILE A 1 216 ? -1.100 1.970 -19.787 1.00 95.31 216 ILE A CA 1
ATOM 1673 C C . ILE A 1 216 ? -0.547 2.146 -21.192 1.00 95.31 216 ILE A C 1
ATOM 1675 O O . ILE A 1 216 ? -1.308 2.068 -22.150 1.00 95.31 216 ILE A O 1
ATOM 1679 N N . LYS A 1 217 ? 0.761 2.348 -21.326 1.00 95.69 217 LYS A N 1
ATOM 1680 C CA . LYS A 1 217 ? 1.460 2.316 -22.613 1.00 95.69 217 LYS A CA 1
ATOM 1681 C C . LYS A 1 217 ? 2.415 1.138 -22.626 1.00 95.69 217 LYS A C 1
ATOM 1683 O O . LYS A 1 217 ? 3.260 1.039 -21.745 1.00 95.69 217 LYS A O 1
ATOM 1688 N N . ILE A 1 218 ? 2.285 0.269 -23.618 1.00 96.19 218 ILE A N 1
ATOM 1689 C CA . ILE A 1 218 ? 3.167 -0.872 -23.859 1.00 96.19 218 ILE A CA 1
ATOM 1690 C C . ILE A 1 218 ? 3.780 -0.679 -25.235 1.00 96.19 218 ILE A C 1
ATOM 1692 O O . ILE A 1 218 ? 3.050 -0.443 -26.193 1.00 96.19 218 ILE A O 1
ATOM 1696 N N . ILE A 1 219 ? 5.100 -0.780 -25.326 1.00 96.06 219 ILE A N 1
ATOM 1697 C CA . ILE A 1 219 ? 5.824 -0.842 -26.590 1.00 96.06 219 ILE A CA 1
ATOM 1698 C C . ILE A 1 219 ? 6.499 -2.208 -26.652 1.00 96.06 219 ILE A C 1
ATOM 1700 O O . ILE A 1 219 ? 7.478 -2.446 -25.942 1.00 96.06 219 ILE A O 1
ATOM 1704 N N . ASP A 1 220 ? 5.957 -3.094 -27.482 1.00 96.12 220 ASP A N 1
ATOM 1705 C CA . ASP A 1 220 ? 6.538 -4.395 -27.802 1.00 96.12 220 ASP A CA 1
ATOM 1706 C C . ASP A 1 220 ? 7.543 -4.206 -28.944 1.00 96.12 220 ASP A C 1
ATOM 1708 O O . ASP A 1 220 ? 7.181 -4.021 -30.109 1.00 96.12 220 ASP A O 1
ATOM 1712 N N . GLY A 1 221 ? 8.828 -4.200 -28.605 1.00 94.62 221 GLY A N 1
ATOM 1713 C CA . GLY A 1 221 ? 9.900 -3.943 -29.554 1.00 94.62 221 GLY A CA 1
ATOM 1714 C C . GLY A 1 221 ? 11.264 -3.757 -28.907 1.00 94.62 221 GLY A C 1
ATOM 1715 O O . GLY A 1 221 ? 11.501 -4.124 -27.759 1.00 94.62 221 GLY A O 1
ATOM 1716 N N . LYS A 1 222 ? 12.200 -3.207 -29.674 1.00 94.88 222 LYS A N 1
ATOM 1717 C CA . LYS A 1 222 ? 13.607 -3.141 -29.297 1.00 94.88 222 LYS A CA 1
ATOM 1718 C C . LYS A 1 222 ? 13.890 -1.887 -28.479 1.00 94.88 222 LYS A C 1
ATOM 1720 O O . LYS A 1 222 ? 13.634 -0.771 -28.925 1.00 94.88 222 LYS A O 1
ATOM 1725 N N . ILE A 1 223 ? 14.525 -2.067 -27.324 1.00 94.06 223 ILE A N 1
ATOM 1726 C CA . ILE A 1 223 ? 15.194 -0.978 -26.607 1.00 94.06 223 ILE A CA 1
ATOM 1727 C C . ILE A 1 223 ? 16.439 -0.585 -27.416 1.00 94.06 223 ILE A C 1
ATOM 1729 O O . ILE A 1 223 ? 17.393 -1.360 -27.517 1.00 94.06 223 ILE A O 1
ATOM 1733 N N . THR A 1 224 ? 16.418 0.588 -28.048 1.00 92.50 224 THR A N 1
ATOM 1734 C CA . THR A 1 224 ? 17.463 1.017 -28.993 1.00 92.50 224 THR A CA 1
ATOM 1735 C C . THR A 1 224 ? 18.680 1.611 -28.297 1.00 92.50 224 THR A C 1
ATOM 1737 O O . THR A 1 224 ? 19.793 1.465 -28.800 1.00 92.50 224 THR A O 1
ATOM 1740 N N . ASN A 1 225 ? 18.498 2.196 -27.111 1.00 89.12 225 ASN A N 1
ATOM 1741 C CA . ASN A 1 225 ? 19.583 2.649 -26.247 1.00 89.12 225 ASN A CA 1
ATOM 1742 C C . ASN A 1 225 ? 19.399 2.101 -24.829 1.00 89.12 225 ASN A C 1
ATOM 1744 O O . ASN A 1 225 ? 18.701 2.691 -24.010 1.00 89.12 225 ASN A O 1
ATOM 1748 N N . ARG A 1 226 ? 20.034 0.962 -24.534 1.00 91.88 226 ARG A N 1
ATOM 1749 C CA . ARG A 1 226 ? 19.931 0.309 -23.220 1.00 91.88 226 ARG A CA 1
ATOM 1750 C C . ARG A 1 226 ? 20.771 0.988 -22.133 1.00 91.88 226 ARG A C 1
ATOM 1752 O O . ARG A 1 226 ? 20.507 0.772 -20.958 1.00 91.88 226 ARG A O 1
ATOM 1759 N N . ARG A 1 227 ? 21.735 1.837 -22.507 1.00 92.88 227 ARG A N 1
ATOM 1760 C CA . ARG A 1 227 ? 22.682 2.452 -21.567 1.00 92.88 227 ARG A CA 1
ATOM 1761 C C . ARG A 1 227 ? 21.976 3.215 -20.449 1.00 92.88 227 ARG A C 1
ATOM 1763 O O . ARG A 1 227 ? 22.254 2.960 -19.288 1.00 92.88 227 ARG A O 1
ATOM 1770 N N . ASP A 1 228 ? 21.021 4.074 -20.795 1.00 88.94 228 ASP A N 1
ATOM 1771 C CA . ASP A 1 228 ? 20.307 4.895 -19.807 1.00 88.94 228 ASP A CA 1
ATOM 1772 C C . ASP A 1 228 ? 19.425 4.050 -18.875 1.00 88.94 228 ASP A C 1
ATOM 1774 O O . ASP A 1 228 ? 19.225 4.398 -17.711 1.00 88.94 228 ASP A O 1
ATOM 1778 N N . LEU A 1 229 ? 18.915 2.918 -19.374 1.00 91.31 229 LEU A N 1
ATOM 1779 C CA . LEU A 1 229 ? 18.177 1.947 -18.571 1.00 91.31 229 LEU A CA 1
ATOM 1780 C C . LEU A 1 229 ? 19.105 1.225 -17.592 1.00 91.31 229 LEU A C 1
ATOM 1782 O O . LEU A 1 229 ? 18.786 1.150 -16.408 1.00 91.31 229 LEU A O 1
ATOM 1786 N N . ASP A 1 230 ? 20.243 0.723 -18.069 1.00 92.44 230 ASP A N 1
ATOM 1787 C CA . ASP A 1 230 ? 21.222 0.021 -17.237 1.00 92.44 230 ASP A CA 1
ATOM 1788 C C . ASP A 1 230 ? 21.832 0.967 -16.182 1.00 92.44 230 ASP A C 1
ATOM 1790 O O . ASP A 1 230 ? 21.914 0.598 -15.010 1.00 92.44 230 ASP A O 1
ATOM 1794 N N . ASP A 1 231 ? 22.158 2.211 -16.556 1.00 91.19 231 ASP A N 1
ATOM 1795 C CA . ASP A 1 231 ? 22.633 3.256 -15.638 1.00 91.19 231 ASP A CA 1
ATOM 1796 C C . ASP A 1 231 ? 21.573 3.567 -14.570 1.00 91.19 231 ASP A C 1
ATOM 1798 O O . ASP A 1 231 ? 21.880 3.628 -13.378 1.00 91.19 231 ASP A O 1
ATOM 1802 N N . TYR A 1 232 ? 20.300 3.698 -14.962 1.00 89.69 232 TYR A N 1
ATOM 1803 C CA . TYR A 1 232 ? 19.213 3.914 -14.011 1.00 89.69 232 TYR A CA 1
ATOM 1804 C C . TYR A 1 232 ? 19.020 2.719 -13.066 1.00 89.69 232 TYR A C 1
ATOM 1806 O O . TYR A 1 232 ? 18.930 2.910 -11.852 1.00 89.69 232 TYR A O 1
ATOM 1814 N N . ILE A 1 233 ? 19.026 1.484 -13.576 1.00 88.31 233 ILE A N 1
ATOM 1815 C CA . ILE A 1 233 ? 18.961 0.266 -12.751 1.00 88.31 233 ILE A CA 1
ATOM 1816 C C . ILE A 1 233 ? 20.131 0.223 -11.767 1.00 88.31 233 ILE A C 1
ATOM 1818 O O . ILE A 1 233 ? 19.926 -0.102 -10.597 1.00 88.31 233 ILE A O 1
ATOM 1822 N N . ALA A 1 234 ? 21.335 0.601 -12.197 1.00 88.56 234 ALA A N 1
ATOM 1823 C CA . ALA A 1 234 ? 22.497 0.686 -11.321 1.00 88.56 234 ALA A CA 1
ATOM 1824 C C . ALA A 1 234 ? 22.301 1.708 -10.190 1.00 88.56 234 ALA A C 1
ATOM 1826 O O . ALA A 1 234 ? 22.796 1.482 -9.090 1.00 88.56 234 ALA A O 1
ATOM 1827 N N . THR A 1 235 ? 21.535 2.787 -10.406 1.00 86.06 235 THR A N 1
ATOM 1828 C CA . THR A 1 235 ? 21.160 3.713 -9.319 1.00 86.06 235 THR A CA 1
ATOM 1829 C C . THR A 1 235 ? 20.103 3.151 -8.364 1.00 86.06 235 THR A C 1
ATOM 1831 O O . THR A 1 235 ? 20.055 3.555 -7.202 1.00 86.06 235 THR A O 1
ATOM 1834 N N . LEU A 1 236 ? 19.253 2.232 -8.837 1.00 79.75 236 LEU A N 1
ATOM 1835 C CA . LEU A 1 236 ? 18.232 1.568 -8.021 1.00 79.75 236 LEU A CA 1
ATOM 1836 C C . LEU A 1 236 ? 18.803 0.425 -7.183 1.00 79.75 236 LEU A C 1
ATOM 1838 O O . LEU A 1 236 ? 18.283 0.133 -6.105 1.00 79.75 236 LEU A O 1
ATOM 1842 N N . LEU A 1 237 ? 19.856 -0.230 -7.670 1.00 77.00 237 LEU A N 1
ATOM 1843 C CA . LEU A 1 237 ? 20.633 -1.181 -6.894 1.00 77.00 237 LEU A CA 1
ATOM 1844 C C . LEU A 1 237 ? 21.405 -0.375 -5.838 1.00 77.00 237 LEU A C 1
ATOM 1846 O O . LEU A 1 237 ? 22.289 0.404 -6.184 1.00 77.00 237 LEU A O 1
ATOM 1850 N N . PRO A 1 238 ? 21.088 -0.507 -4.539 1.00 51.81 238 PRO A N 1
ATOM 1851 C CA . PRO A 1 238 ? 21.829 0.221 -3.522 1.00 51.81 238 PRO A CA 1
ATOM 1852 C C . PRO A 1 238 ? 23.302 -0.170 -3.608 1.00 51.81 238 PRO A C 1
ATOM 1854 O O . PRO A 1 238 ? 23.592 -1.327 -3.917 1.00 51.81 238 PRO A O 1
ATOM 1857 N N . LEU A 1 239 ? 24.187 0.784 -3.296 1.00 45.84 239 LEU A N 1
ATOM 1858 C CA . LEU A 1 239 ? 25.650 0.705 -3.116 1.00 45.84 239 LEU A CA 1
ATOM 1859 C C . LEU A 1 239 ? 26.103 -0.394 -2.117 1.00 45.84 239 LEU A C 1
ATOM 1861 O O . LEU A 1 239 ? 26.910 -0.164 -1.224 1.00 45.84 239 LEU A O 1
ATOM 1865 N N . ASN A 1 240 ? 25.586 -1.612 -2.241 1.00 43.75 240 ASN A N 1
ATOM 1866 C CA . ASN A 1 240 ? 25.752 -2.731 -1.321 1.00 43.75 240 ASN A CA 1
ATOM 1867 C C . ASN A 1 240 ? 26.760 -3.767 -1.833 1.00 43.75 240 ASN A C 1
ATOM 1869 O O . ASN A 1 240 ? 26.762 -4.896 -1.352 1.00 43.75 240 ASN A O 1
ATOM 1873 N N . SER A 1 241 ? 27.634 -3.416 -2.774 1.00 43.84 241 SER A N 1
ATOM 1874 C CA . SER A 1 241 ? 28.657 -4.337 -3.275 1.00 43.84 241 SER A CA 1
ATOM 1875 C C . SER A 1 241 ? 30.031 -3.679 -3.358 1.00 43.84 241 SER A C 1
ATOM 1877 O O . SER A 1 241 ? 30.546 -3.493 -4.448 1.00 43.84 241 SER A O 1
ATOM 1879 N N . THR A 1 242 ? 30.588 -3.301 -2.205 1.00 38.94 242 THR A N 1
ATOM 1880 C CA . THR A 1 242 ? 31.999 -3.532 -1.814 1.00 38.94 242 THR A CA 1
ATOM 1881 C C . THR A 1 242 ? 32.264 -2.835 -0.482 1.00 38.94 242 THR A C 1
ATOM 1883 O O . THR A 1 242 ? 32.929 -1.808 -0.402 1.00 38.94 242 THR A O 1
ATOM 1886 N N . GLN A 1 243 ? 31.755 -3.414 0.599 1.00 41.00 243 GLN A N 1
ATOM 1887 C CA . GLN A 1 243 ? 32.448 -3.328 1.879 1.00 41.00 243 GLN A CA 1
ATOM 1888 C C . GLN A 1 243 ? 32.732 -4.763 2.303 1.00 41.00 243 GLN A C 1
ATOM 1890 O O . GLN A 1 243 ? 32.034 -5.365 3.112 1.00 41.00 243 GLN A O 1
ATOM 1895 N N . THR A 1 244 ? 33.758 -5.339 1.678 1.00 41.00 244 THR A N 1
ATOM 1896 C CA . THR A 1 244 ? 34.493 -6.449 2.276 1.00 41.00 244 THR A CA 1
ATOM 1897 C C . THR A 1 244 ? 35.140 -5.866 3.524 1.00 41.00 244 THR A C 1
ATOM 1899 O O . THR A 1 244 ? 36.203 -5.254 3.454 1.00 41.00 244 THR A O 1
ATOM 1902 N N . ALA A 1 245 ? 34.437 -5.935 4.652 1.00 38.06 245 ALA A N 1
ATOM 1903 C CA . ALA A 1 245 ? 34.999 -5.576 5.936 1.00 38.06 245 ALA A CA 1
ATOM 1904 C C . ALA A 1 245 ? 36.128 -6.568 6.227 1.00 38.06 245 ALA A C 1
ATOM 1906 O O . ALA A 1 245 ? 35.894 -7.716 6.601 1.00 38.06 245 ALA A O 1
ATOM 1907 N N . THR A 1 246 ? 37.366 -6.131 6.014 1.00 37.47 246 THR A N 1
ATOM 1908 C CA . THR A 1 246 ? 38.529 -6.754 6.636 1.00 37.47 246 THR A CA 1
ATOM 1909 C C . THR A 1 246 ? 38.264 -6.768 8.145 1.00 37.47 246 THR A C 1
ATOM 1911 O O . THR A 1 246 ? 37.887 -5.725 8.689 1.00 37.47 246 THR A O 1
ATOM 1914 N N . PRO A 1 247 ? 38.404 -7.909 8.839 1.00 41.69 247 PRO A N 1
ATOM 1915 C CA . PRO A 1 247 ? 38.151 -7.984 10.268 1.00 41.69 247 PRO A CA 1
ATOM 1916 C C . PRO A 1 247 ? 39.272 -7.244 10.998 1.00 41.69 247 PRO A C 1
ATOM 1918 O O . PRO A 1 247 ? 40.292 -7.822 11.363 1.00 41.69 247 PRO A O 1
ATOM 1921 N N . THR A 1 248 ? 39.106 -5.939 11.195 1.00 37.19 248 THR A N 1
ATOM 1922 C CA . THR A 1 248 ? 39.952 -5.183 12.110 1.00 37.19 248 THR A CA 1
ATOM 1923 C C . THR A 1 248 ? 39.377 -5.386 13.501 1.00 37.19 248 THR A C 1
ATOM 1925 O O . THR A 1 248 ? 38.368 -4.787 13.869 1.00 37.19 248 THR A O 1
ATOM 1928 N N . THR A 1 249 ? 40.015 -6.264 14.269 1.00 42.03 249 THR A N 1
ATOM 1929 C CA . THR A 1 249 ? 39.804 -6.491 15.702 1.00 42.03 249 THR A CA 1
ATOM 1930 C C . THR A 1 249 ? 40.166 -5.224 16.488 1.00 42.03 249 THR A C 1
ATOM 1932 O O . THR A 1 249 ? 41.165 -5.164 17.197 1.00 42.03 249 THR A O 1
ATOM 1935 N N . SER A 1 250 ? 39.364 -4.171 16.352 1.00 40.25 250 SER A N 1
ATOM 1936 C CA . SER A 1 250 ? 39.362 -3.051 17.283 1.00 40.25 250 SER A CA 1
ATOM 1937 C C . SER A 1 250 ? 38.261 -3.323 18.290 1.00 40.25 250 SER A C 1
ATOM 1939 O O . SER A 1 250 ? 37.075 -3.328 17.962 1.00 40.25 250 SER A O 1
ATOM 1941 N N . LYS A 1 251 ? 38.676 -3.634 19.516 1.00 43.94 251 LYS A N 1
ATOM 1942 C CA . LYS A 1 251 ? 37.819 -3.916 20.665 1.00 43.94 251 LYS A CA 1
ATOM 1943 C C . LYS A 1 251 ? 37.178 -2.601 21.129 1.00 43.94 251 LYS A C 1
ATOM 1945 O O . LYS A 1 251 ? 37.539 -2.059 22.169 1.00 43.94 251 LYS A O 1
ATOM 1950 N N . ALA A 1 252 ? 36.272 -2.062 20.313 1.00 46.59 252 ALA A N 1
ATOM 1951 C CA . ALA A 1 252 ? 35.332 -1.043 20.744 1.00 46.59 252 ALA A CA 1
ATOM 1952 C C . ALA A 1 252 ? 34.447 -1.656 21.847 1.00 46.59 252 ALA A C 1
ATOM 1954 O O . ALA A 1 252 ? 34.144 -2.854 21.778 1.00 46.59 252 ALA A O 1
ATOM 1955 N N . PRO A 1 253 ? 34.072 -0.889 22.885 1.00 49.19 253 PRO A N 1
ATOM 1956 C CA . PRO A 1 253 ? 33.149 -1.370 23.904 1.00 49.19 253 PRO A CA 1
ATOM 1957 C C . PRO A 1 253 ? 31.900 -1.908 23.202 1.00 49.19 253 PRO A C 1
ATOM 1959 O O . PRO A 1 253 ? 31.327 -1.200 22.378 1.00 49.19 253 PRO A O 1
ATOM 1962 N N . ALA A 1 254 ? 31.537 -3.166 23.471 1.00 50.72 254 ALA A N 1
ATOM 1963 C CA . ALA A 1 254 ? 30.383 -3.807 22.854 1.00 50.72 254 ALA A CA 1
ATOM 1964 C C . ALA A 1 254 ? 29.150 -2.929 23.089 1.00 50.72 254 ALA A C 1
ATOM 1966 O O . ALA A 1 254 ? 28.707 -2.765 24.227 1.00 50.72 254 ALA A O 1
ATOM 1967 N N . GLU A 1 255 ? 28.651 -2.314 22.020 1.00 60.28 255 GLU A N 1
ATOM 1968 C CA . GLU A 1 255 ? 27.414 -1.555 22.055 1.00 60.28 255 GLU A CA 1
ATOM 1969 C C . GLU A 1 255 ? 26.309 -2.543 22.431 1.00 60.28 255 GLU A C 1
ATOM 1971 O O . GLU A 1 255 ? 26.067 -3.522 21.725 1.00 60.28 255 GLU A O 1
ATOM 1976 N N . ILE A 1 256 ? 25.722 -2.354 23.612 1.00 60.88 256 ILE A N 1
ATOM 1977 C CA . ILE A 1 256 ? 24.645 -3.212 24.097 1.00 60.88 256 ILE A CA 1
ATOM 1978 C C . ILE A 1 256 ? 23.444 -2.927 23.199 1.00 60.88 256 ILE A C 1
ATOM 1980 O O . ILE A 1 256 ? 22.835 -1.861 23.303 1.00 60.88 256 ILE A O 1
ATOM 1984 N N . ASP A 1 257 ? 23.128 -3.855 22.299 1.00 78.25 257 ASP A N 1
ATOM 1985 C CA . ASP A 1 257 ? 21.908 -3.767 21.507 1.00 78.25 257 ASP A CA 1
ATOM 1986 C C . ASP A 1 257 ? 20.709 -4.017 22.427 1.00 78.25 257 ASP A C 1
ATOM 1988 O O . ASP A 1 257 ? 20.533 -5.102 22.984 1.00 78.25 257 ASP A O 1
ATOM 1992 N N . ILE A 1 258 ? 19.922 -2.966 22.646 1.00 91.31 258 ILE A N 1
ATOM 1993 C CA . ILE A 1 258 ? 18.746 -2.983 23.523 1.00 91.31 258 ILE A CA 1
ATOM 1994 C C . ILE A 1 258 ? 17.565 -3.668 22.814 1.00 91.31 258 ILE A C 1
ATOM 1996 O O . ILE A 1 258 ? 16.617 -4.099 23.473 1.00 91.31 258 ILE A O 1
ATOM 2000 N N . VAL A 1 259 ? 17.598 -3.770 21.479 1.00 96.50 259 VAL A N 1
ATOM 2001 C CA . VAL A 1 259 ? 16.500 -4.326 20.685 1.00 96.50 259 VAL A CA 1
ATOM 2002 C C . VAL A 1 259 ? 16.734 -5.809 20.424 1.00 96.50 259 VAL A C 1
ATOM 2004 O O . VAL A 1 259 ? 17.621 -6.205 19.676 1.00 96.50 259 VAL A O 1
ATOM 2007 N N . GLU A 1 260 ? 15.878 -6.654 20.984 1.00 96.75 260 GLU A N 1
ATOM 2008 C CA . GLU A 1 260 ? 15.921 -8.091 20.729 1.00 96.75 260 GLU A CA 1
ATOM 2009 C C . GLU A 1 260 ? 15.205 -8.430 19.412 1.00 96.75 260 GLU A C 1
ATOM 2011 O O . GLU A 1 260 ? 14.005 -8.202 19.250 1.00 96.75 260 GLU A O 1
ATOM 2016 N N . ASN A 1 261 ? 15.925 -9.016 18.458 1.00 96.88 261 ASN A N 1
ATOM 2017 C CA . ASN A 1 261 ? 15.323 -9.547 17.238 1.00 96.88 261 ASN A CA 1
ATOM 2018 C C . ASN A 1 261 ? 14.740 -10.946 17.497 1.00 96.88 261 ASN A C 1
ATOM 2020 O O . ASN A 1 261 ? 15.468 -11.856 17.903 1.00 96.88 261 ASN A O 1
ATOM 2024 N N . ILE A 1 262 ? 13.444 -11.132 17.239 1.00 97.81 262 ILE A N 1
ATOM 2025 C CA . ILE A 1 262 ? 12.781 -12.433 17.359 1.00 97.81 262 ILE A CA 1
ATOM 2026 C C . ILE A 1 262 ? 12.148 -12.860 16.033 1.00 97.81 262 ILE A C 1
ATOM 2028 O O . ILE A 1 262 ? 11.634 -12.050 15.263 1.00 97.81 262 ILE A O 1
ATOM 2032 N N . ALA A 1 263 ? 12.130 -14.171 15.787 1.00 97.19 263 ALA A N 1
ATOM 2033 C CA . ALA A 1 263 ? 11.454 -14.737 14.624 1.00 97.19 263 ALA A CA 1
ATOM 2034 C C . ALA A 1 263 ? 9.925 -14.515 14.694 1.00 97.19 263 ALA A C 1
ATOM 2036 O O . ALA A 1 263 ? 9.367 -14.594 15.795 1.00 97.19 263 ALA A O 1
ATOM 2037 N N . PRO A 1 264 ? 9.224 -14.351 13.550 1.00 97.00 264 PRO A N 1
ATOM 2038 C CA . PRO A 1 264 ? 7.771 -14.152 13.503 1.00 97.00 264 PRO A CA 1
ATOM 2039 C C . PRO A 1 264 ? 6.957 -15.119 14.368 1.00 97.00 264 PRO A C 1
ATOM 2041 O O . PRO A 1 264 ? 6.179 -14.683 15.213 1.00 97.00 264 PRO A O 1
ATOM 2044 N N . GLY A 1 265 ? 7.232 -16.425 14.273 1.00 92.44 265 GLY A N 1
ATOM 2045 C CA . GLY A 1 265 ? 6.524 -17.452 15.049 1.00 92.44 265 GLY A CA 1
ATOM 2046 C C . GLY A 1 265 ? 6.706 -17.366 16.573 1.00 92.44 265 GLY A C 1
ATOM 2047 O O . GLY A 1 265 ? 6.023 -18.070 17.310 1.00 92.44 265 GLY A O 1
ATOM 2048 N N . ARG A 1 266 ? 7.608 -16.511 17.077 1.00 97.25 266 ARG A N 1
ATOM 2049 C CA . ARG A 1 266 ? 7.802 -16.263 18.517 1.00 97.25 266 ARG A CA 1
ATOM 2050 C C . ARG A 1 266 ? 7.064 -15.026 19.024 1.00 97.25 266 ARG A C 1
ATOM 2052 O O . ARG A 1 266 ? 7.047 -14.812 20.236 1.00 97.25 266 ARG A O 1
ATOM 2059 N N . LEU A 1 267 ? 6.443 -14.238 18.143 1.00 96.62 267 LEU A N 1
ATOM 2060 C CA . LEU A 1 267 ? 5.772 -12.994 18.516 1.00 96.62 267 LEU A CA 1
ATOM 2061 C C . LEU A 1 267 ? 4.639 -13.233 19.524 1.00 96.62 267 LEU A C 1
ATOM 2063 O O . LEU A 1 267 ? 4.596 -12.552 20.546 1.00 96.62 267 LEU A O 1
ATOM 2067 N N . GLN A 1 268 ? 3.788 -14.245 19.307 1.00 95.44 268 GLN A N 1
ATOM 2068 C CA . GLN A 1 268 ? 2.686 -14.549 20.232 1.00 95.44 268 GLN A CA 1
ATOM 2069 C C . GLN A 1 268 ? 3.205 -14.875 21.634 1.00 95.44 268 GLN A C 1
ATOM 2071 O O . GLN A 1 268 ? 2.707 -14.340 22.621 1.00 95.44 268 GLN A O 1
ATOM 2076 N N . ALA A 1 269 ? 4.232 -15.726 21.713 1.00 94.31 269 ALA A N 1
ATOM 2077 C CA . ALA A 1 269 ? 4.830 -16.126 22.980 1.00 94.31 269 ALA A CA 1
ATOM 2078 C C . ALA A 1 269 ? 5.490 -14.938 23.697 1.00 94.31 269 ALA A C 1
ATOM 2080 O O . ALA A 1 269 ? 5.353 -14.807 24.911 1.00 94.31 269 ALA A O 1
ATOM 2081 N N . ALA A 1 270 ? 6.169 -14.053 22.958 1.00 96.19 270 ALA A N 1
ATOM 2082 C CA . ALA A 1 270 ? 6.760 -12.843 23.522 1.00 96.19 270 ALA A CA 1
ATOM 2083 C C . ALA A 1 270 ? 5.687 -11.918 24.117 1.00 96.19 270 ALA A C 1
ATOM 2085 O O . ALA A 1 270 ? 5.842 -11.462 25.250 1.00 96.19 270 ALA A O 1
ATOM 2086 N N . ILE A 1 271 ? 4.575 -11.708 23.404 1.00 96.06 271 ILE A N 1
ATOM 2087 C CA . ILE A 1 271 ? 3.437 -10.919 23.893 1.00 96.06 271 ILE A CA 1
ATOM 2088 C C . ILE A 1 271 ? 2.835 -11.570 25.145 1.00 96.06 271 ILE A C 1
ATOM 2090 O O . ILE A 1 271 ? 2.719 -10.915 26.177 1.00 96.06 271 ILE A O 1
ATOM 2094 N N . SER A 1 272 ? 2.506 -12.865 25.102 1.00 91.88 272 SER A N 1
ATOM 2095 C CA . SER A 1 272 ? 1.815 -13.547 26.206 1.00 91.88 272 SER A CA 1
ATOM 2096 C C . SER A 1 272 ? 2.662 -13.695 27.473 1.00 91.88 272 SER A C 1
ATOM 2098 O O . SER A 1 272 ? 2.120 -13.808 28.567 1.00 91.88 272 SER A O 1
ATOM 2100 N N . GLN A 1 273 ? 3.991 -13.739 27.339 1.00 92.81 273 GLN A N 1
ATOM 2101 C CA . GLN A 1 273 ? 4.927 -13.848 28.465 1.00 92.81 273 GLN A CA 1
ATOM 2102 C C . GLN A 1 273 ? 5.367 -12.485 29.011 1.00 92.81 273 GLN A C 1
ATOM 2104 O O . GLN A 1 273 ? 6.152 -12.426 29.961 1.00 92.81 273 GLN A O 1
ATOM 2109 N N . THR A 1 274 ? 4.902 -11.389 28.413 1.00 91.69 274 THR A N 1
ATOM 2110 C CA . THR A 1 274 ? 5.287 -10.045 28.832 1.00 91.69 274 THR A CA 1
ATOM 2111 C C . THR A 1 274 ? 4.753 -9.739 30.229 1.00 91.69 274 THR A C 1
ATOM 2113 O O . THR A 1 274 ? 3.557 -9.850 30.486 1.00 91.69 274 THR A O 1
ATOM 2116 N N . ARG A 1 275 ? 5.655 -9.305 31.114 1.00 92.69 275 ARG A N 1
ATOM 2117 C CA . ARG A 1 275 ? 5.343 -8.631 32.380 1.00 92.69 275 ARG A CA 1
ATOM 2118 C C . ARG A 1 275 ? 5.873 -7.203 32.282 1.00 92.69 275 ARG A C 1
ATOM 2120 O O . ARG A 1 275 ? 7.057 -7.022 32.000 1.00 92.69 275 ARG A O 1
ATOM 2127 N N . GLY A 1 276 ? 5.019 -6.208 32.484 1.00 95.31 276 GLY A N 1
ATOM 2128 C CA . GLY A 1 276 ? 5.311 -4.803 32.206 1.00 95.31 276 GLY A CA 1
ATOM 2129 C C . GLY A 1 276 ? 5.170 -4.453 30.723 1.00 95.31 276 GLY A C 1
ATOM 2130 O O . GLY A 1 276 ? 4.376 -5.057 30.004 1.00 95.31 276 GLY A O 1
ATOM 2131 N N . LYS A 1 277 ? 5.928 -3.452 30.262 1.00 96.75 277 LYS A N 1
ATOM 2132 C CA . LYS A 1 277 ? 5.816 -2.920 28.898 1.00 96.75 277 LYS A CA 1
ATOM 2133 C C . LYS A 1 277 ? 6.683 -3.685 27.898 1.00 96.75 277 LYS A C 1
ATOM 2135 O O . LYS A 1 277 ? 7.878 -3.874 28.130 1.00 96.75 277 LYS A O 1
ATOM 2140 N N . LEU A 1 278 ? 6.093 -4.054 26.763 1.00 97.62 278 LEU A N 1
ATOM 2141 C CA . LEU A 1 278 ? 6.774 -4.598 25.588 1.00 97.62 278 LEU A CA 1
ATOM 2142 C C . LEU A 1 278 ? 6.525 -3.674 24.397 1.00 97.62 278 LEU A C 1
ATOM 2144 O O . LEU A 1 278 ? 5.385 -3.472 23.986 1.00 97.62 278 LEU A O 1
ATOM 2148 N N . ILE A 1 279 ? 7.596 -3.140 23.828 1.00 98.00 279 ILE A N 1
ATOM 2149 C CA . ILE A 1 279 ? 7.573 -2.344 22.612 1.00 98.00 279 ILE A CA 1
ATOM 2150 C C . ILE A 1 279 ? 7.993 -3.256 21.460 1.00 98.00 279 ILE A C 1
ATOM 2152 O O . ILE A 1 279 ? 9.020 -3.929 21.538 1.00 98.00 279 ILE A O 1
ATOM 2156 N N . VAL A 1 280 ? 7.187 -3.306 20.404 1.00 98.19 280 VAL A N 1
ATOM 2157 C CA . VAL A 1 280 ? 7.383 -4.182 19.247 1.00 98.19 280 VAL A CA 1
ATOM 2158 C C . VAL A 1 280 ? 7.489 -3.339 17.989 1.00 98.19 280 VAL A C 1
ATOM 2160 O O . VAL A 1 280 ? 6.600 -2.537 17.712 1.00 98.19 280 VAL A O 1
ATOM 2163 N N . LEU A 1 281 ? 8.527 -3.570 17.190 1.00 98.44 281 LEU A N 1
ATOM 2164 C CA . LEU A 1 281 ? 8.573 -3.162 15.788 1.00 98.44 281 LEU A CA 1
ATOM 2165 C C . LEU A 1 281 ? 8.218 -4.357 14.900 1.00 98.44 281 LEU A C 1
ATOM 2167 O O . LEU A 1 281 ? 8.878 -5.390 14.959 1.00 98.44 281 LEU A O 1
ATOM 2171 N N . LEU A 1 282 ? 7.222 -4.192 14.035 1.00 98.25 282 LEU A N 1
ATOM 2172 C CA . LEU A 1 282 ? 6.945 -5.081 12.910 1.00 98.25 282 LEU A CA 1
ATOM 2173 C C . LEU A 1 282 ? 7.532 -4.444 11.652 1.00 98.25 282 LEU A C 1
ATOM 2175 O O . LEU A 1 282 ? 7.137 -3.333 11.299 1.00 98.25 282 LEU A O 1
ATOM 2179 N N . SER A 1 283 ? 8.495 -5.092 10.998 1.00 98.00 283 SER A N 1
ATOM 2180 C CA . SER A 1 283 ? 9.221 -4.498 9.867 1.00 98.00 283 SER A CA 1
ATOM 2181 C C . SER A 1 283 ? 9.792 -5.564 8.918 1.00 98.00 283 SER A C 1
ATOM 2183 O O . SER A 1 283 ? 9.385 -6.724 8.927 1.00 98.00 283 SER A O 1
ATOM 2185 N N . SER A 1 284 ? 10.717 -5.165 8.049 1.00 97.12 284 SER A N 1
ATOM 2186 C CA . SER A 1 284 ? 11.409 -6.014 7.081 1.00 97.12 284 SER A CA 1
ATOM 2187 C C . SER A 1 284 ? 12.778 -5.424 6.730 1.00 97.12 284 SER A C 1
ATOM 2189 O O . SER A 1 284 ? 12.901 -4.200 6.631 1.00 97.12 284 SER A O 1
ATOM 2191 N N . HIS A 1 285 ? 13.793 -6.267 6.504 1.00 95.19 285 HIS A N 1
ATOM 2192 C CA . HIS A 1 285 ? 15.043 -5.825 5.866 1.00 95.19 285 HIS A CA 1
ATOM 2193 C C . HIS A 1 285 ? 14.990 -5.902 4.333 1.00 95.19 285 HIS A C 1
ATOM 2195 O O . HIS A 1 285 ? 15.959 -5.530 3.666 1.00 95.19 285 HIS A O 1
ATOM 2201 N N . ASP A 1 286 ? 13.865 -6.343 3.760 1.00 90.06 286 ASP A N 1
ATOM 2202 C CA . ASP A 1 286 ? 13.636 -6.318 2.322 1.00 90.06 286 ASP A CA 1
ATOM 2203 C C . ASP A 1 286 ? 13.765 -4.880 1.808 1.00 90.06 286 ASP A C 1
ATOM 2205 O O . ASP A 1 286 ? 13.024 -3.971 2.200 1.00 90.06 286 ASP A O 1
ATOM 2209 N N . LYS A 1 287 ? 14.715 -4.674 0.896 1.00 79.12 287 LYS A N 1
ATOM 2210 C CA . LYS A 1 287 ? 15.026 -3.360 0.330 1.00 79.12 287 LYS A CA 1
ATOM 2211 C C . LYS A 1 287 ? 13.858 -2.777 -0.464 1.00 79.12 287 LYS A C 1
ATOM 2213 O O . LYS A 1 287 ? 13.781 -1.557 -0.595 1.00 79.12 287 LYS A O 1
ATOM 2218 N N . ALA A 1 288 ? 12.940 -3.617 -0.951 1.00 72.62 288 ALA A N 1
ATOM 2219 C CA . ALA A 1 288 ? 11.709 -3.165 -1.591 1.00 72.62 288 ALA A CA 1
ATOM 2220 C C . ALA A 1 288 ? 10.784 -2.422 -0.608 1.00 72.62 288 ALA A C 1
ATOM 2222 O O . ALA A 1 288 ? 10.022 -1.548 -1.025 1.00 72.62 288 ALA A O 1
ATOM 2223 N N . CYS A 1 289 ? 10.880 -2.694 0.699 1.00 79.25 289 CYS A N 1
ATOM 2224 C CA . CYS A 1 289 ? 10.197 -1.914 1.726 1.00 79.25 289 CYS A CA 1
ATOM 2225 C C . CYS A 1 289 ? 11.081 -0.758 2.227 1.00 79.25 289 CYS A C 1
ATOM 2227 O O . CYS A 1 289 ? 11.609 -0.775 3.340 1.00 79.25 289 CYS A O 1
ATOM 2229 N N . GLY A 1 290 ? 11.209 0.306 1.429 1.00 72.50 290 GLY A N 1
ATOM 2230 C CA . GLY A 1 290 ? 12.029 1.472 1.796 1.00 72.50 290 GLY A CA 1
ATOM 2231 C C . GLY A 1 290 ? 11.604 2.175 3.099 1.00 72.50 290 GLY A C 1
ATOM 2232 O O . GLY A 1 290 ? 12.429 2.799 3.762 1.00 72.50 290 GLY A O 1
ATOM 2233 N N . PHE A 1 291 ? 10.330 2.077 3.494 1.00 84.06 291 PHE A N 1
ATOM 2234 C CA . PHE A 1 291 ? 9.852 2.577 4.791 1.00 84.06 291 PHE A CA 1
ATOM 2235 C C . PHE A 1 291 ? 10.329 1.698 5.956 1.00 84.06 291 PHE A C 1
ATOM 2237 O O . PHE A 1 291 ? 10.707 2.224 7.000 1.00 84.06 291 PHE A O 1
ATOM 2244 N N . CYS A 1 292 ? 10.364 0.376 5.764 1.00 91.75 292 CYS A N 1
ATOM 2245 C CA . CYS A 1 292 ? 10.812 -0.583 6.769 1.00 91.75 292 CYS A CA 1
ATOM 2246 C C . CYS A 1 292 ? 12.287 -0.369 7.126 1.00 91.75 292 CYS A C 1
ATOM 2248 O O . CYS A 1 292 ? 12.635 -0.272 8.303 1.00 91.75 292 CYS A O 1
ATOM 2250 N N . THR A 1 293 ? 13.149 -0.218 6.115 1.00 90.88 293 THR A N 1
ATOM 2251 C CA . THR A 1 293 ? 14.599 -0.065 6.315 1.00 90.88 293 THR A CA 1
ATOM 2252 C C . THR A 1 293 ? 14.956 1.201 7.097 1.00 90.88 293 THR A C 1
ATOM 2254 O O . THR A 1 293 ? 15.824 1.158 7.968 1.00 90.88 293 THR A O 1
ATOM 2257 N N . ARG A 1 294 ? 14.249 2.318 6.868 1.00 90.44 294 ARG A N 1
ATOM 2258 C CA . ARG A 1 294 ? 14.422 3.556 7.652 1.00 90.44 294 ARG A CA 1
ATOM 2259 C C . ARG A 1 294 ? 13.894 3.434 9.079 1.00 90.44 294 ARG A C 1
ATOM 2261 O O . ARG A 1 294 ? 14.549 3.897 10.014 1.00 90.44 294 ARG A O 1
ATOM 2268 N N . ALA A 1 295 ? 12.741 2.791 9.253 1.00 95.19 295 ALA A N 1
ATOM 2269 C CA . ALA A 1 295 ? 12.116 2.612 10.558 1.00 95.19 295 ALA A CA 1
ATOM 2270 C C . ALA A 1 295 ? 12.981 1.808 11.539 1.00 95.19 295 ALA A C 1
ATOM 2272 O O . ALA A 1 295 ? 12.930 2.080 12.736 1.00 95.19 295 ALA A O 1
ATOM 2273 N N . ILE A 1 296 ? 13.805 0.874 11.049 1.00 97.12 296 ILE A N 1
ATOM 2274 C CA . ILE A 1 296 ? 14.726 0.073 11.874 1.00 97.12 296 ILE A CA 1
ATOM 2275 C C . ILE A 1 296 ? 15.726 0.962 12.619 1.00 97.12 296 ILE A C 1
ATOM 2277 O O . ILE A 1 296 ? 15.858 0.853 13.838 1.00 97.12 296 ILE A O 1
ATOM 2281 N N . GLY A 1 297 ? 16.389 1.881 11.908 1.00 93.88 297 GLY A N 1
ATOM 2282 C CA . GLY A 1 297 ? 17.358 2.796 12.519 1.00 93.88 297 GLY A CA 1
ATOM 2283 C C . GLY A 1 297 ? 16.705 3.711 13.556 1.00 93.88 297 GLY A C 1
ATOM 2284 O O . GLY A 1 297 ? 17.198 3.841 14.674 1.00 93.88 297 GLY A O 1
ATOM 2285 N N . ARG A 1 298 ? 15.532 4.262 13.223 1.00 96.44 298 ARG A N 1
ATOM 2286 C CA . ARG A 1 298 ? 14.755 5.123 14.131 1.00 96.44 298 ARG A CA 1
ATOM 2287 C C . ARG A 1 298 ? 14.268 4.378 15.373 1.00 96.44 298 ARG A C 1
ATOM 2289 O O . ARG A 1 298 ? 14.210 4.951 16.455 1.00 96.44 298 ARG A O 1
ATOM 2296 N N . TYR A 1 299 ? 13.934 3.099 15.235 1.00 97.50 299 TYR A N 1
ATOM 2297 C CA . TYR A 1 299 ? 13.521 2.267 16.359 1.00 97.50 299 TYR A CA 1
ATOM 2298 C C . TYR A 1 299 ? 14.681 1.942 17.307 1.00 97.50 299 TYR A C 1
ATOM 2300 O O . TYR A 1 299 ? 14.511 2.007 18.523 1.00 97.50 299 TYR A O 1
ATOM 2308 N N . SER A 1 300 ? 15.869 1.661 16.762 1.00 96.44 300 SER A N 1
ATOM 2309 C CA . SER A 1 300 ? 17.095 1.511 17.557 1.00 96.44 300 SER A CA 1
ATOM 2310 C C . SER A 1 300 ? 17.449 2.806 18.298 1.00 96.44 300 SER A C 1
ATOM 2312 O O . SER A 1 300 ? 17.824 2.779 19.466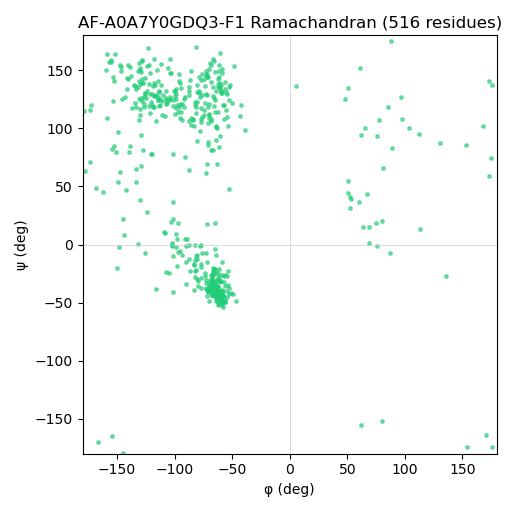 1.00 96.44 300 SER A O 1
ATOM 2314 N N . GLU A 1 301 ? 17.272 3.966 17.663 1.00 95.31 301 GLU A N 1
ATOM 2315 C CA . GLU A 1 301 ? 17.464 5.258 18.329 1.00 95.31 301 GLU A CA 1
ATOM 2316 C C . GLU A 1 301 ? 16.434 5.484 19.450 1.00 95.31 301 GLU A C 1
ATOM 2318 O O . GLU A 1 301 ? 16.798 5.893 20.554 1.00 95.31 301 GLU A O 1
ATOM 2323 N N . LEU A 1 302 ? 15.160 5.143 19.216 1.00 96.44 302 LEU A N 1
ATOM 2324 C CA . LEU A 1 302 ? 14.107 5.241 20.229 1.00 96.44 302 LEU A CA 1
ATOM 2325 C C . LEU A 1 302 ? 14.434 4.416 21.483 1.00 96.44 302 LEU A C 1
ATOM 2327 O O . LEU A 1 302 ? 14.255 4.923 22.595 1.00 96.44 302 LEU A O 1
ATOM 2331 N N . SER A 1 303 ? 14.902 3.173 21.312 1.00 96.81 303 SER A N 1
ATOM 2332 C CA . SER A 1 303 ? 15.221 2.273 22.428 1.00 96.81 303 SER A CA 1
ATOM 2333 C C . SER A 1 303 ? 16.412 2.766 23.249 1.00 96.81 303 SER A C 1
ATOM 2335 O O . SER A 1 303 ? 16.388 2.664 24.475 1.00 96.81 303 SER A O 1
ATOM 2337 N N . LYS A 1 304 ? 17.401 3.400 22.606 1.00 95.81 304 LYS A N 1
ATOM 2338 C CA . LYS A 1 304 ? 18.534 4.057 23.281 1.00 95.81 304 LYS A CA 1
ATOM 2339 C C . LYS A 1 304 ? 18.116 5.305 24.055 1.00 95.81 304 LYS A C 1
ATOM 2341 O O . LYS A 1 304 ? 18.638 5.546 25.139 1.00 95.81 304 LYS A O 1
ATOM 2346 N N . LEU A 1 305 ? 17.171 6.086 23.528 1.00 94.44 305 LEU A N 1
ATOM 2347 C CA . LEU A 1 305 ? 16.639 7.270 24.215 1.00 94.44 305 LEU A CA 1
ATOM 2348 C C . LEU A 1 305 ? 15.713 6.914 25.388 1.00 94.44 305 LEU A C 1
ATOM 2350 O O . LEU A 1 305 ? 15.545 7.716 26.303 1.00 94.44 305 LEU A O 1
ATOM 2354 N N . ASN A 1 306 ? 15.101 5.727 25.364 1.00 95.62 306 ASN A N 1
ATOM 2355 C CA . ASN A 1 306 ? 14.084 5.303 26.326 1.00 95.62 306 ASN A CA 1
ATOM 2356 C C . ASN A 1 306 ? 14.345 3.875 26.858 1.00 95.62 306 ASN A C 1
ATOM 2358 O O . ASN A 1 306 ? 13.445 3.027 26.800 1.00 95.62 306 ASN A O 1
ATOM 2362 N N . PRO A 1 307 ? 15.543 3.580 27.400 1.00 95.69 307 PRO A N 1
ATOM 2363 C CA . PRO A 1 307 ? 15.963 2.210 27.712 1.00 95.69 307 PRO A CA 1
ATOM 2364 C C . PRO A 1 307 ? 15.142 1.573 28.841 1.00 95.69 307 PRO A C 1
ATOM 2366 O O . PRO A 1 307 ? 15.005 0.358 28.906 1.00 95.69 307 PRO A O 1
ATOM 2369 N N . ASN A 1 308 ? 14.547 2.397 29.708 1.00 94.88 308 ASN A N 1
ATOM 2370 C CA . ASN A 1 308 ? 13.770 1.956 30.869 1.00 94.88 308 ASN A CA 1
ATOM 2371 C C . ASN A 1 308 ? 12.252 1.942 30.617 1.00 94.88 308 ASN A C 1
ATOM 2373 O O . ASN A 1 308 ? 11.478 1.714 31.544 1.00 94.88 308 ASN A O 1
ATOM 2377 N N . SER A 1 309 ? 11.803 2.218 29.388 1.00 94.38 309 SER A N 1
ATOM 2378 C CA . SER A 1 309 ? 10.369 2.286 29.070 1.00 94.38 309 SER A CA 1
ATOM 2379 C C . SER A 1 309 ? 9.717 0.920 28.856 1.00 94.38 309 SER A C 1
ATOM 2381 O O . SER A 1 309 ? 8.490 0.846 28.818 1.00 94.38 309 SER A O 1
ATOM 2383 N N . GLY A 1 310 ? 10.509 -0.146 28.729 1.00 95.88 310 GLY A N 1
ATOM 2384 C CA . GLY A 1 310 ? 10.042 -1.520 28.559 1.00 95.88 310 GLY A CA 1
ATOM 2385 C C . GLY A 1 310 ? 11.061 -2.387 27.823 1.00 95.88 310 GLY A C 1
ATOM 2386 O O . GLY A 1 310 ? 12.169 -1.947 27.525 1.00 95.88 310 GLY A O 1
ATOM 2387 N N . ARG A 1 311 ? 10.675 -3.626 27.511 1.00 97.50 311 ARG A N 1
ATOM 2388 C CA . ARG A 1 311 ? 11.451 -4.523 26.644 1.00 97.50 311 ARG A CA 1
ATOM 2389 C C . ARG A 1 311 ? 11.215 -4.138 25.187 1.00 97.50 311 ARG A C 1
ATOM 2391 O O . ARG A 1 311 ? 10.063 -4.029 24.779 1.00 97.50 311 ARG A O 1
ATOM 2398 N N . TYR A 1 312 ? 12.277 -3.971 24.405 1.00 98.00 312 TYR A N 1
ATOM 2399 C CA . TYR A 1 312 ? 12.183 -3.680 22.974 1.00 98.00 312 TYR A CA 1
ATOM 2400 C C . TYR A 1 312 ? 12.439 -4.947 22.171 1.00 98.00 312 TYR A C 1
ATOM 2402 O O . TYR A 1 312 ? 13.494 -5.563 22.307 1.00 98.00 312 TYR A O 1
ATOM 2410 N N . ILE A 1 313 ? 11.492 -5.310 21.312 1.00 98.38 313 ILE A N 1
ATOM 2411 C CA . ILE A 1 313 ? 11.666 -6.383 20.336 1.00 98.38 313 ILE A CA 1
ATOM 2412 C C . ILE A 1 313 ? 11.434 -5.871 18.916 1.00 98.38 313 ILE A C 1
ATOM 2414 O O . ILE A 1 313 ? 10.691 -4.907 18.703 1.00 98.38 313 ILE A O 1
ATOM 2418 N N . ALA A 1 314 ? 12.043 -6.536 17.943 1.00 98.25 314 ALA A N 1
ATOM 2419 C CA . ALA A 1 314 ? 11.757 -6.352 16.530 1.00 98.25 314 ALA A CA 1
ATOM 2420 C C . ALA A 1 314 ? 11.465 -7.699 15.863 1.00 98.25 314 ALA A C 1
ATOM 2422 O O . ALA A 1 314 ? 12.086 -8.711 16.189 1.00 98.25 314 ALA A O 1
ATOM 2423 N N . VAL A 1 315 ? 10.508 -7.695 14.938 1.00 98.38 315 VAL A N 1
ATOM 2424 C CA . VAL A 1 315 ? 10.107 -8.853 14.139 1.00 98.38 315 VAL A CA 1
ATOM 2425 C C . VAL A 1 315 ? 10.201 -8.481 12.671 1.00 98.38 315 VAL A C 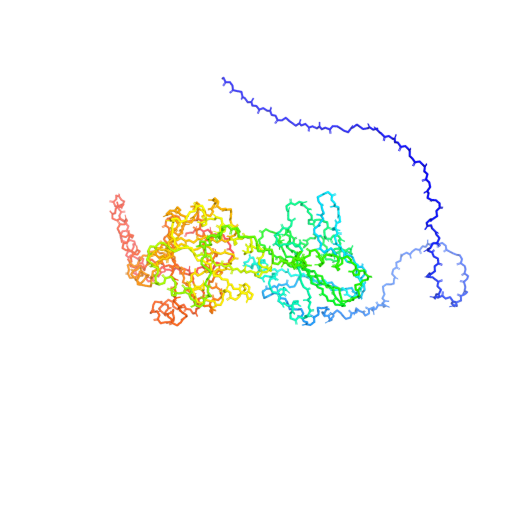1
ATOM 2427 O O . VAL A 1 315 ? 9.611 -7.487 12.236 1.00 98.38 315 VAL A O 1
ATOM 2430 N N . TYR A 1 316 ? 10.932 -9.294 11.914 1.00 98.00 316 TYR A N 1
ATOM 2431 C CA . TYR A 1 316 ? 11.197 -9.056 10.502 1.00 98.00 316 TYR A CA 1
ATOM 2432 C C . TYR A 1 316 ? 10.624 -10.167 9.626 1.00 98.00 316 TYR A C 1
ATOM 2434 O O . TYR A 1 316 ? 10.734 -11.349 9.953 1.00 98.00 316 TYR A O 1
ATOM 2442 N N . TRP A 1 317 ? 10.048 -9.776 8.490 1.00 97.25 317 TRP A N 1
ATOM 2443 C CA . TRP A 1 317 ? 9.619 -10.685 7.425 1.00 97.25 317 TRP A CA 1
ATOM 2444 C C . TRP A 1 317 ? 10.387 -10.410 6.144 1.00 97.25 317 TRP A C 1
ATOM 2446 O O . TRP A 1 317 ? 10.537 -9.254 5.759 1.00 97.25 317 TRP A O 1
ATOM 2456 N N . GLU A 1 318 ? 10.818 -11.458 5.453 1.00 92.19 318 GLU A N 1
ATOM 2457 C CA . GLU A 1 318 ? 11.467 -11.370 4.146 1.00 92.19 318 GLU A CA 1
ATOM 2458 C C . GLU A 1 318 ? 10.898 -12.463 3.223 1.00 92.19 318 GLU A C 1
ATOM 2460 O O . GLU A 1 318 ? 11.036 -13.644 3.545 1.00 92.19 318 GLU A O 1
ATOM 2465 N N . PRO A 1 319 ? 10.239 -12.107 2.100 1.00 92.75 319 PRO A N 1
ATOM 2466 C CA . PRO A 1 319 ? 9.910 -10.745 1.665 1.00 92.75 319 PRO A CA 1
ATOM 2467 C C . PRO A 1 319 ? 8.906 -10.060 2.605 1.00 92.75 319 PRO A C 1
ATOM 2469 O O . PRO A 1 319 ? 8.142 -10.719 3.311 1.00 92.75 319 PRO A O 1
ATOM 2472 N N . TRP A 1 320 ? 8.873 -8.723 2.598 1.00 88.50 320 TRP A N 1
ATOM 2473 C CA . TRP A 1 320 ? 8.062 -7.939 3.551 1.00 88.50 320 TRP A CA 1
ATOM 2474 C C . TRP A 1 320 ? 6.559 -8.279 3.510 1.00 88.50 320 TRP A C 1
ATOM 2476 O O . TRP A 1 320 ? 5.861 -8.171 4.516 1.00 88.50 320 TRP A O 1
ATOM 2486 N N . LEU A 1 321 ? 6.063 -8.744 2.357 1.00 81.75 321 LEU A N 1
ATOM 2487 C CA . LEU A 1 321 ? 4.670 -9.151 2.159 1.00 81.75 321 LEU A CA 1
ATOM 2488 C C . LEU A 1 321 ? 4.260 -10.395 2.966 1.00 81.75 321 LEU A C 1
ATOM 2490 O O . LEU A 1 321 ? 3.064 -10.584 3.193 1.00 81.75 321 LEU A O 1
ATOM 2494 N N . GLU A 1 322 ? 5.202 -11.229 3.420 1.00 90.19 322 GLU A N 1
ATOM 2495 C CA . GLU A 1 322 ? 4.885 -12.397 4.261 1.00 90.19 322 GLU A CA 1
ATOM 2496 C C . GLU A 1 322 ? 4.317 -11.995 5.629 1.00 90.19 322 GLU A C 1
ATOM 2498 O O . GLU A 1 322 ? 3.594 -12.777 6.246 1.00 90.19 322 GLU A O 1
ATOM 2503 N N . ALA A 1 323 ? 4.561 -10.755 6.072 1.00 89.94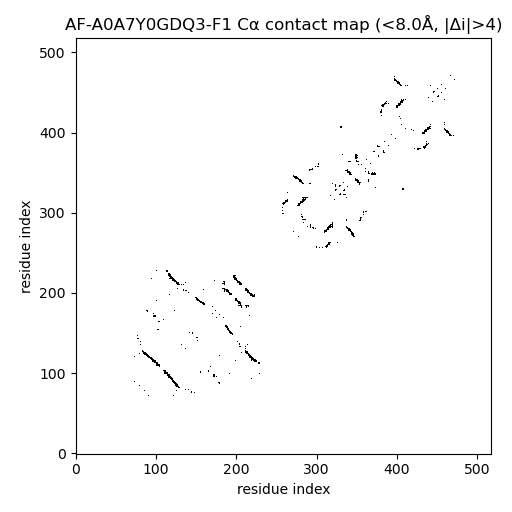 323 ALA A N 1
ATOM 2504 C CA . ALA A 1 323 ? 3.991 -10.216 7.302 1.00 89.94 323 ALA A CA 1
ATOM 2505 C C . ALA A 1 323 ? 2.458 -10.337 7.320 1.00 89.94 323 ALA A C 1
ATOM 2507 O O . ALA A 1 323 ? 1.865 -10.745 8.316 1.00 89.94 323 ALA A O 1
ATOM 2508 N N . PHE A 1 324 ? 1.802 -10.087 6.186 1.00 85.44 324 PHE A N 1
ATOM 2509 C CA . PHE A 1 324 ? 0.338 -10.047 6.102 1.00 85.44 324 PHE A CA 1
ATOM 2510 C C . PHE A 1 324 ? -0.331 -11.423 6.073 1.00 85.44 324 PHE A C 1
ATOM 2512 O O . PHE A 1 324 ? -1.555 -11.502 6.038 1.00 85.44 324 PHE A O 1
ATOM 2519 N N . LYS A 1 325 ? 0.452 -12.505 6.098 1.00 84.69 325 LYS A N 1
ATOM 2520 C CA . LYS A 1 325 ? -0.056 -13.867 6.303 1.00 84.69 325 LYS A CA 1
ATOM 2521 C C . LYS A 1 325 ? -0.004 -14.287 7.774 1.00 84.69 325 LYS A C 1
ATOM 2523 O O . LYS A 1 325 ? -0.524 -15.341 8.123 1.00 84.69 325 LYS A O 1
ATOM 2528 N N . HIS A 1 326 ? 0.644 -13.497 8.633 1.00 90.69 326 HIS A N 1
ATOM 2529 C CA . HIS A 1 326 ? 0.825 -13.832 10.038 1.00 90.69 326 HIS A CA 1
ATOM 2530 C C . HIS A 1 326 ? -0.458 -13.570 10.840 1.00 90.69 326 HIS A C 1
ATOM 2532 O O . HIS A 1 326 ? -0.976 -12.453 10.846 1.00 90.69 326 HIS A O 1
ATOM 2538 N N . GLU A 1 327 ? -0.930 -14.578 11.576 1.00 84.88 327 GLU A N 1
ATOM 2539 C CA . GLU A 1 327 ? -2.221 -14.568 12.285 1.00 84.88 327 GLU A CA 1
ATOM 2540 C C . GLU A 1 327 ? -2.414 -13.350 13.203 1.00 84.88 327 GLU A C 1
ATOM 2542 O O . GLU A 1 327 ? -3.460 -12.711 13.168 1.00 84.88 327 GLU A O 1
ATOM 2547 N N . ILE A 1 328 ? -1.381 -12.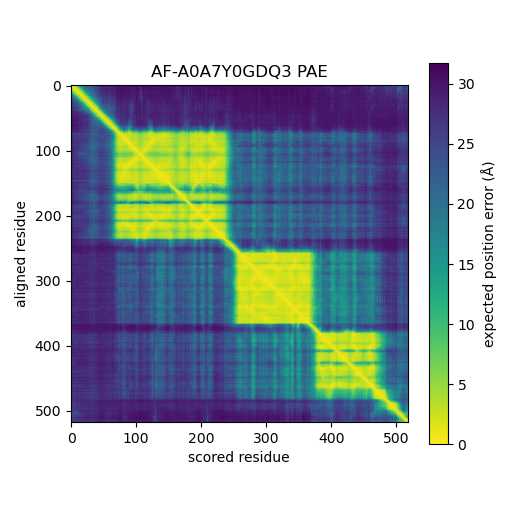963 13.961 1.00 87.88 328 ILE A N 1
ATOM 2548 C CA . ILE A 1 328 ? -1.430 -11.809 14.875 1.00 87.88 328 ILE A CA 1
ATOM 2549 C C . ILE A 1 328 ? -1.661 -10.501 14.114 1.00 87.88 328 ILE A C 1
ATOM 2551 O O . ILE A 1 328 ? -2.446 -9.664 14.553 1.00 87.88 328 ILE A O 1
ATOM 2555 N N . LEU A 1 329 ? -0.980 -10.315 12.979 1.00 90.25 329 LEU A N 1
ATOM 2556 C CA . LEU A 1 329 ? -1.086 -9.087 12.191 1.00 90.25 329 LEU A CA 1
ATOM 2557 C C . LEU A 1 329 ? -2.487 -8.973 11.585 1.00 90.25 329 LEU A C 1
ATOM 2559 O O . LEU A 1 329 ? -3.095 -7.906 11.651 1.00 90.25 329 LEU A O 1
ATOM 2563 N N . VAL A 1 330 ? -3.020 -10.087 11.076 1.00 76.75 330 VAL A N 1
ATOM 2564 C CA . VAL A 1 330 ? -4.395 -10.171 10.565 1.00 76.75 330 VAL A CA 1
ATOM 2565 C C . VAL A 1 330 ? -5.404 -9.878 11.677 1.00 76.75 330 VAL A C 1
ATOM 2567 O O . VAL A 1 330 ? -6.236 -8.986 11.524 1.00 76.75 330 VAL A O 1
ATOM 2570 N N . ALA A 1 331 ? -5.288 -10.556 12.823 1.00 75.62 331 ALA A N 1
ATOM 2571 C CA . ALA A 1 331 ? -6.193 -10.393 13.961 1.00 75.62 331 ALA A CA 1
ATOM 2572 C C . ALA A 1 331 ? -6.205 -8.956 14.511 1.00 75.62 331 ALA A C 1
ATOM 2574 O O . ALA A 1 331 ? -7.231 -8.480 14.992 1.00 75.62 331 ALA A O 1
ATOM 2575 N N . GLN A 1 332 ? -5.081 -8.244 14.413 1.00 82.50 332 GLN A N 1
ATOM 2576 C CA . GLN A 1 332 ? -4.951 -6.853 14.853 1.00 82.50 332 GLN A CA 1
ATOM 2577 C C . GLN A 1 332 ? -5.272 -5.823 13.762 1.00 82.50 332 GLN A C 1
ATOM 2579 O O . GLN A 1 332 ? -5.103 -4.622 13.988 1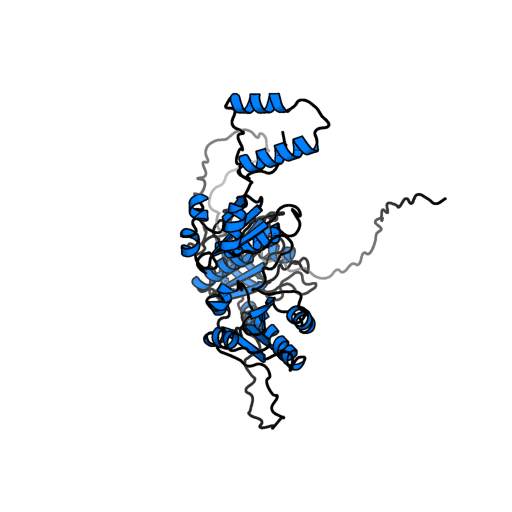.00 82.50 332 GLN A O 1
ATOM 2584 N N . GLY A 1 333 ? -5.718 -6.255 12.577 1.00 77.38 333 GLY A N 1
ATOM 2585 C CA . GLY A 1 333 ? -6.030 -5.364 11.459 1.00 77.38 333 GLY A CA 1
ATOM 2586 C C . GLY A 1 333 ? -4.816 -4.552 10.997 1.00 77.38 333 GLY A C 1
ATOM 2587 O O . GLY A 1 333 ? -4.928 -3.356 10.707 1.00 77.38 333 GLY A O 1
ATOM 2588 N N . ILE A 1 334 ? -3.626 -5.152 11.020 1.00 83.00 334 ILE A N 1
ATOM 2589 C CA . ILE A 1 334 ? -2.385 -4.521 10.568 1.00 83.00 334 ILE A CA 1
ATOM 2590 C C . ILE A 1 334 ? -2.290 -4.694 9.053 1.00 83.00 334 ILE A C 1
ATOM 2592 O O . ILE A 1 334 ? -2.078 -5.790 8.543 1.00 83.00 334 ILE A O 1
ATOM 2596 N N . VAL A 1 335 ? -2.479 -3.588 8.331 1.00 79.38 335 VAL A N 1
ATOM 2597 C CA . VAL A 1 335 ? -2.550 -3.553 6.857 1.00 79.38 335 VAL A CA 1
ATOM 2598 C C . VAL A 1 335 ? -1.265 -3.043 6.197 1.00 79.38 335 VAL A C 1
ATOM 2600 O O . VAL A 1 335 ? -1.186 -2.969 4.973 1.00 79.38 335 VAL A O 1
ATOM 2603 N N . GLY A 1 336 ? -0.262 -2.671 6.994 1.00 80.94 336 GLY A N 1
ATOM 2604 C CA . GLY A 1 336 ? 1.028 -2.183 6.518 1.00 80.94 336 GLY A CA 1
ATOM 2605 C C . GLY A 1 336 ? 2.128 -2.403 7.552 1.00 80.94 336 GLY A C 1
ATOM 2606 O O . GLY A 1 336 ? 1.840 -2.567 8.730 1.00 80.94 336 GLY A O 1
ATOM 2607 N N . ILE A 1 337 ? 3.378 -2.406 7.090 1.00 94.44 337 ILE A N 1
ATOM 2608 C CA . ILE A 1 337 ? 4.583 -2.291 7.919 1.00 94.44 337 ILE A CA 1
ATOM 2609 C C . ILE A 1 337 ? 5.475 -1.186 7.316 1.00 94.44 337 ILE A C 1
ATOM 2611 O O . ILE A 1 337 ? 5.407 -0.959 6.104 1.00 94.44 337 ILE A O 1
ATOM 2615 N N . PRO A 1 338 ? 6.280 -0.460 8.112 1.00 97.81 338 PRO A N 1
ATOM 2616 C CA . PRO A 1 338 ? 6.534 -0.671 9.534 1.00 97.81 338 PRO A CA 1
ATOM 2617 C C . PRO A 1 338 ? 5.344 -0.290 10.425 1.00 97.81 338 PRO A C 1
ATOM 2619 O O . PRO A 1 338 ? 4.640 0.679 10.146 1.00 97.81 338 PRO A O 1
ATOM 2622 N N . THR A 1 339 ? 5.146 -1.046 11.504 1.00 96.75 339 THR A N 1
ATOM 2623 C CA . THR A 1 339 ? 4.159 -0.753 12.555 1.00 96.75 339 THR A CA 1
ATOM 2624 C C . THR A 1 339 ? 4.801 -0.959 13.919 1.00 96.75 339 THR A C 1
ATOM 2626 O O . THR A 1 339 ? 5.508 -1.941 14.143 1.00 96.75 339 THR A O 1
ATOM 2629 N N . TYR A 1 340 ? 4.533 -0.039 14.839 1.00 97.75 340 TYR A N 1
ATOM 2630 C CA . TYR A 1 340 ? 5.001 -0.072 16.216 1.00 97.75 340 TYR A CA 1
ATOM 2631 C C . TYR A 1 340 ? 3.837 -0.396 17.140 1.00 97.75 340 TYR A C 1
ATOM 2633 O O . TYR A 1 340 ? 2.777 0.227 17.048 1.00 97.75 340 TYR A O 1
ATOM 2641 N N . LEU A 1 341 ? 4.039 -1.341 18.048 1.00 96.50 341 LEU A N 1
ATOM 2642 C CA . LEU A 1 341 ? 3.045 -1.757 19.028 1.00 96.50 341 LEU A CA 1
ATOM 2643 C C . LEU A 1 341 ? 3.620 -1.584 20.430 1.00 96.50 341 LEU A C 1
ATOM 2645 O O . LEU A 1 341 ? 4.774 -1.922 20.679 1.00 96.50 341 LEU A O 1
ATOM 2649 N N . LEU A 1 342 ? 2.810 -1.082 21.351 1.00 96.50 342 LEU A N 1
ATOM 2650 C CA . LEU A 1 342 ? 3.114 -1.059 22.775 1.00 96.50 342 LEU A CA 1
ATOM 2651 C C . LEU A 1 342 ? 2.131 -1.987 23.471 1.00 96.50 342 LEU A C 1
ATOM 2653 O O . LEU A 1 342 ? 0.931 -1.736 23.427 1.00 96.50 342 LEU A O 1
ATOM 2657 N N . TYR A 1 343 ? 2.641 -3.018 24.128 1.00 95.38 343 TYR A N 1
ATOM 2658 C CA . TYR A 1 343 ? 1.885 -3.884 25.019 1.00 95.38 343 TYR A CA 1
ATOM 2659 C C . TYR A 1 343 ? 2.238 -3.585 26.472 1.00 95.38 343 TYR A C 1
ATOM 2661 O O . TYR A 1 343 ? 3.365 -3.197 26.772 1.00 95.38 343 TYR A O 1
ATOM 2669 N N . GLU A 1 344 ? 1.296 -3.828 27.372 1.00 95.38 344 GLU A N 1
ATOM 2670 C CA . GLU A 1 344 ? 1.500 -3.857 28.817 1.00 95.38 344 GLU A CA 1
ATOM 2671 C C . GLU A 1 344 ? 0.797 -5.096 29.369 1.00 95.38 344 GLU A C 1
ATOM 2673 O O . GLU A 1 344 ? -0.392 -5.307 29.119 1.00 95.38 344 GLU A O 1
ATOM 2678 N N . ASP A 1 345 ? 1.561 -5.969 30.029 1.00 92.62 345 ASP A N 1
ATOM 2679 C CA . ASP A 1 345 ? 1.071 -7.235 30.594 1.00 92.62 345 ASP A CA 1
ATOM 2680 C C . ASP A 1 345 ? 0.279 -8.087 29.579 1.00 92.62 345 ASP A C 1
ATOM 2682 O O . ASP A 1 345 ? -0.807 -8.604 29.847 1.00 92.62 345 ASP A O 1
ATOM 2686 N N . GLY A 1 346 ? 0.816 -8.182 28.356 1.00 90.56 346 GLY A N 1
ATOM 2687 C CA . GLY A 1 346 ? 0.239 -8.950 27.248 1.00 90.56 346 GLY A CA 1
ATOM 2688 C C . GLY A 1 346 ? -0.968 -8.300 26.563 1.00 90.56 346 GLY A C 1
ATOM 2689 O O . GLY A 1 346 ? -1.483 -8.848 25.588 1.00 90.56 346 GLY A O 1
ATOM 2690 N N . ARG A 1 347 ? -1.414 -7.124 27.014 1.00 89.75 347 ARG A N 1
ATOM 2691 C CA . ARG A 1 347 ? -2.492 -6.359 26.375 1.00 89.75 347 ARG A CA 1
ATOM 2692 C C . ARG A 1 347 ? -1.912 -5.272 25.499 1.00 89.75 347 ARG A C 1
ATOM 2694 O O . ARG A 1 347 ? -1.021 -4.553 25.928 1.00 89.75 347 ARG A O 1
ATOM 2701 N N . LEU A 1 348 ? -2.429 -5.136 24.284 1.00 91.12 348 LEU A N 1
ATOM 2702 C CA . LEU A 1 348 ? -2.074 -4.011 23.434 1.00 91.12 348 LEU A CA 1
ATOM 2703 C C . LEU A 1 348 ? -2.575 -2.712 24.102 1.00 91.12 348 LEU A C 1
ATOM 2705 O O . LEU A 1 348 ? -3.699 -2.658 24.601 1.00 91.12 348 LEU A O 1
ATOM 2709 N N . ILE A 1 349 ? -1.700 -1.712 24.178 1.00 92.38 349 ILE A N 1
ATOM 2710 C CA . ILE A 1 349 ? -1.940 -0.393 24.779 1.00 92.38 349 ILE A CA 1
ATOM 2711 C C . ILE A 1 349 ? -1.857 0.698 23.731 1.00 92.38 349 ILE A C 1
ATOM 2713 O O . ILE A 1 349 ? -2.641 1.632 23.804 1.00 92.38 349 ILE A O 1
ATOM 2717 N N . ASN A 1 350 ? -0.929 0.613 22.772 1.00 92.69 350 ASN A N 1
ATOM 2718 C CA . ASN A 1 350 ? -0.810 1.605 21.703 1.00 92.69 350 ASN A CA 1
ATOM 2719 C C . ASN A 1 350 ? -0.324 0.990 20.381 1.00 92.69 350 ASN A C 1
ATOM 2721 O O . ASN A 1 350 ? 0.344 -0.044 20.374 1.00 92.69 350 ASN A O 1
ATOM 2725 N N . ARG A 1 351 ? -0.666 1.634 19.263 1.00 93.94 351 ARG A N 1
ATOM 2726 C CA . ARG A 1 351 ? -0.295 1.248 17.901 1.00 93.94 351 ARG A CA 1
ATOM 2727 C C . ARG A 1 351 ? 0.004 2.501 17.094 1.00 93.94 351 ARG A C 1
ATOM 2729 O O . ARG A 1 351 ? -0.766 3.459 17.095 1.00 93.94 351 ARG A O 1
ATOM 2736 N N . VAL A 1 352 ? 1.110 2.462 16.369 1.00 94.81 352 VAL A N 1
ATOM 2737 C CA . VAL A 1 352 ? 1.541 3.535 15.480 1.00 94.81 352 VAL A CA 1
ATOM 2738 C C . VAL A 1 352 ? 1.955 2.914 14.155 1.00 94.81 352 VAL A C 1
ATOM 2740 O O . VAL A 1 352 ? 2.883 2.115 14.112 1.00 94.81 352 VAL A O 1
ATOM 2743 N N . ASP A 1 353 ? 1.264 3.273 13.078 1.00 90.62 353 ASP A N 1
ATOM 2744 C CA . ASP A 1 353 ? 1.561 2.771 11.735 1.00 90.62 353 ASP A CA 1
ATOM 2745 C C . ASP A 1 353 ? 2.447 3.749 10.951 1.00 90.62 353 ASP A C 1
ATOM 2747 O O . ASP A 1 353 ? 2.298 4.971 11.062 1.00 90.62 353 ASP A O 1
ATOM 2751 N N . GLY A 1 354 ? 3.317 3.200 10.101 1.00 85.25 354 GLY A N 1
ATOM 2752 C CA . GLY A 1 354 ? 4.146 3.945 9.157 1.00 85.25 354 GLY A CA 1
ATOM 2753 C C . GLY A 1 354 ? 5.488 4.419 9.718 1.00 85.25 354 GLY A C 1
ATOM 2754 O O . GLY A 1 354 ? 5.805 4.254 10.888 1.00 85.25 354 GLY A O 1
ATOM 2755 N N . ASP A 1 355 ? 6.303 5.011 8.847 1.00 90.88 355 ASP A N 1
ATOM 2756 C CA . ASP A 1 355 ? 7.647 5.510 9.164 1.00 90.88 355 ASP A CA 1
ATOM 2757 C C . ASP A 1 355 ? 7.576 6.945 9.724 1.00 90.88 355 ASP A C 1
ATOM 2759 O O . ASP A 1 355 ? 7.281 7.889 8.988 1.00 90.88 355 ASP A O 1
ATOM 2763 N N . LEU A 1 356 ? 7.843 7.120 11.023 1.00 88.38 356 LEU A N 1
ATOM 2764 C CA . LEU A 1 356 ? 7.788 8.411 11.726 1.00 88.38 356 LEU A CA 1
ATOM 2765 C C . LEU A 1 356 ? 9.148 8.825 12.283 1.00 88.38 356 LEU A C 1
ATOM 2767 O O . LEU A 1 356 ? 10.013 7.983 12.503 1.00 88.38 356 LEU A O 1
ATOM 2771 N N . SER A 1 357 ? 9.319 10.123 12.557 1.00 93.75 357 SER A N 1
ATOM 2772 C CA . SER A 1 357 ? 10.481 10.622 13.300 1.00 93.75 357 SER A CA 1
ATOM 2773 C C . SER A 1 357 ? 10.526 10.027 14.715 1.00 93.75 357 SER A C 1
ATOM 2775 O O . SER A 1 357 ? 9.489 9.672 15.276 1.00 93.75 357 SER A O 1
ATOM 2777 N N . VAL A 1 358 ? 11.715 9.940 15.318 1.00 96.00 358 VAL A N 1
ATOM 2778 C CA . VAL A 1 358 ? 11.887 9.365 16.665 1.00 96.00 358 VAL A CA 1
ATOM 2779 C C . VAL A 1 358 ? 11.070 10.125 17.714 1.00 96.00 358 VAL A C 1
ATOM 2781 O O . VAL A 1 358 ? 10.415 9.501 18.545 1.00 96.00 358 VAL A O 1
ATOM 2784 N N . LEU A 1 359 ? 11.028 11.459 17.630 1.00 91.44 359 LEU A N 1
ATOM 2785 C CA . LEU A 1 359 ? 10.241 12.302 18.537 1.00 91.44 359 LEU A CA 1
ATOM 2786 C C . LEU A 1 359 ? 8.732 12.083 18.372 1.00 91.44 359 LEU A C 1
ATOM 2788 O O . LEU A 1 359 ? 8.015 11.962 19.367 1.00 91.44 359 LEU A O 1
ATOM 2792 N N . ASP A 1 360 ? 8.239 11.997 17.132 1.00 90.00 360 ASP A N 1
ATOM 2793 C CA . ASP A 1 360 ? 6.820 11.724 16.876 1.00 90.00 360 ASP A CA 1
ATOM 2794 C C . ASP A 1 360 ? 6.431 10.323 17.331 1.00 90.00 360 ASP A C 1
ATOM 2796 O O . ASP A 1 360 ? 5.350 10.134 17.888 1.00 90.00 360 ASP A O 1
ATOM 2800 N N . LEU A 1 361 ? 7.314 9.349 17.107 1.00 95.62 361 LEU A N 1
ATOM 2801 C CA . LEU A 1 361 ? 7.120 7.979 17.540 1.00 95.62 361 LEU A CA 1
ATOM 2802 C C . LEU A 1 361 ? 7.079 7.897 19.066 1.00 95.62 361 LEU A C 1
ATOM 2804 O O . LEU A 1 361 ? 6.122 7.355 19.606 1.00 95.62 361 LEU A O 1
ATOM 2808 N N . GLN A 1 362 ? 8.039 8.506 19.766 1.00 95.12 362 GLN A N 1
ATOM 2809 C CA . GLN A 1 362 ? 8.060 8.576 21.228 1.00 95.12 362 GLN A CA 1
ATOM 2810 C C . GLN A 1 362 ? 6.773 9.212 21.765 1.00 95.12 362 GLN A C 1
ATOM 2812 O O . GLN A 1 362 ? 6.101 8.641 22.625 1.00 95.12 362 GLN A O 1
ATOM 2817 N N . LYS A 1 363 ? 6.383 10.367 21.212 1.00 92.25 363 LYS A N 1
ATOM 2818 C CA . LYS A 1 363 ? 5.155 11.066 21.597 1.00 92.25 363 LYS A CA 1
ATOM 2819 C C . LYS A 1 363 ? 3.928 10.188 21.375 1.00 92.25 363 LYS A C 1
ATOM 2821 O O . LYS A 1 363 ? 3.124 10.027 22.287 1.00 92.25 363 LYS A O 1
ATOM 2826 N N . LYS A 1 364 ? 3.760 9.623 20.180 1.00 90.44 364 LYS A N 1
ATOM 2827 C CA . LYS A 1 364 ? 2.562 8.850 19.838 1.00 90.44 364 LYS A CA 1
ATOM 2828 C C . LYS A 1 364 ? 2.486 7.535 20.589 1.00 90.44 364 LYS A C 1
ATOM 2830 O O . LYS A 1 364 ? 1.392 7.190 21.003 1.00 90.44 364 LYS A O 1
ATOM 2835 N N . LEU A 1 365 ? 3.605 6.836 20.770 1.00 93.44 365 LEU A N 1
ATOM 2836 C CA . LEU A 1 365 ? 3.648 5.497 21.353 1.00 93.44 365 LEU A CA 1
ATOM 2837 C C . LEU A 1 365 ? 3.497 5.526 22.879 1.00 93.44 365 LEU A C 1
ATOM 2839 O O . LEU A 1 365 ? 2.806 4.675 23.433 1.00 93.44 365 LEU A O 1
ATOM 2843 N N . PHE A 1 366 ? 4.077 6.525 23.557 1.00 93.31 366 PHE A N 1
ATOM 2844 C CA . PHE A 1 366 ? 4.086 6.597 25.024 1.00 93.31 366 PHE A CA 1
ATOM 2845 C C . PHE A 1 366 ? 3.059 7.556 25.640 1.00 93.31 366 PHE A C 1
ATOM 2847 O O . PHE A 1 366 ? 2.865 7.520 26.855 1.00 93.31 366 PHE A O 1
ATOM 2854 N N . THR A 1 367 ? 2.372 8.393 24.857 1.00 86.69 367 THR A N 1
ATOM 2855 C CA . THR A 1 367 ? 1.272 9.209 25.399 1.00 86.69 367 THR A CA 1
ATOM 2856 C C . THR A 1 367 ? 0.006 8.355 25.477 1.00 86.69 367 THR A C 1
ATOM 2858 O O . THR A 1 367 ? -0.492 7.891 24.454 1.00 86.69 367 THR A O 1
ATOM 2861 N N . ALA A 1 368 ? -0.517 8.163 26.691 1.00 56.62 368 ALA A N 1
ATOM 2862 C CA . ALA A 1 368 ? -1.570 7.209 27.073 1.00 56.62 368 ALA A CA 1
ATOM 2863 C C . ALA A 1 368 ? -2.978 7.430 26.461 1.00 56.62 368 ALA A C 1
ATOM 2865 O O . ALA A 1 368 ? -3.958 6.895 26.969 1.00 56.62 368 ALA A O 1
ATOM 2866 N N . ASN A 1 369 ? -3.101 8.189 25.370 1.00 53.78 369 ASN A N 1
ATOM 2867 C CA . ASN A 1 369 ? -4.390 8.594 24.795 1.00 53.78 369 ASN A CA 1
ATOM 2868 C C . ASN A 1 369 ? -4.740 7.904 23.467 1.00 53.78 369 ASN A C 1
ATOM 2870 O O . ASN A 1 369 ? -5.717 8.288 22.833 1.00 53.78 369 ASN A O 1
ATOM 2874 N N . ASN A 1 370 ? -3.983 6.889 23.050 1.00 49.34 370 ASN A N 1
ATOM 2875 C CA . ASN A 1 370 ? -4.360 6.017 21.937 1.00 49.34 370 ASN A CA 1
ATOM 2876 C C . ASN A 1 370 ? -4.463 4.577 22.453 1.00 49.34 370 ASN A C 1
ATOM 2878 O O . ASN A 1 370 ? -3.517 3.818 22.265 1.00 49.34 370 ASN A O 1
ATOM 2882 N N . PRO A 1 371 ? -5.556 4.192 23.144 1.00 47.81 371 PRO A N 1
ATOM 2883 C CA . PRO A 1 371 ? -5.737 2.816 23.586 1.00 47.81 371 PRO A CA 1
ATOM 2884 C C . PRO A 1 371 ? -5.826 1.913 22.354 1.00 47.81 371 PRO A C 1
ATOM 2886 O O . PRO A 1 371 ? -6.855 1.832 21.691 1.00 47.81 371 PRO A O 1
ATOM 2889 N N . ALA A 1 372 ? -4.739 1.241 22.007 1.00 45.38 372 ALA A N 1
ATOM 2890 C CA . ALA A 1 372 ? -4.758 0.254 20.952 1.00 45.38 372 ALA A CA 1
ATOM 2891 C C . ALA A 1 372 ? -5.392 -1.027 21.479 1.00 45.38 372 ALA A C 1
ATOM 2893 O O . ALA A 1 372 ? -4.788 -1.796 22.207 1.00 45.38 372 ALA A O 1
ATOM 2894 N N . GLY A 1 373 ? -6.625 -1.270 21.055 1.00 48.50 373 GLY A N 1
ATOM 2895 C CA . GLY A 1 373 ? -7.058 -2.631 20.765 1.00 48.50 373 GLY A CA 1
ATOM 2896 C C . GLY A 1 373 ? -7.475 -3.519 21.933 1.00 48.50 373 GLY A C 1
ATOM 2897 O O . GLY A 1 373 ? -7.527 -4.719 21.718 1.00 48.50 373 GLY A O 1
ATOM 2898 N N . ASN A 1 374 ? -7.825 -2.991 23.111 1.00 39.75 374 ASN A N 1
ATOM 2899 C CA . ASN A 1 374 ? -8.640 -3.744 24.092 1.00 39.75 374 ASN A CA 1
ATOM 2900 C C . ASN A 1 374 ? -9.577 -2.895 24.972 1.00 39.75 374 ASN A C 1
ATOM 2902 O O . ASN A 1 374 ? -10.362 -3.437 25.746 1.00 39.75 374 ASN A O 1
ATOM 2906 N N . GLY A 1 375 ? -9.559 -1.572 24.831 1.00 38.94 375 GLY A N 1
ATOM 2907 C CA . GLY A 1 375 ? -10.725 -0.748 25.127 1.00 38.94 375 GLY A CA 1
ATOM 2908 C C . GLY A 1 375 ? -11.393 -0.443 23.800 1.00 38.94 375 GLY A C 1
ATOM 2909 O O . GLY A 1 375 ? -10.690 -0.081 22.861 1.00 38.94 375 GLY A O 1
ATOM 2910 N N . MET A 1 376 ? -12.710 -0.618 23.720 1.00 39.91 376 MET A N 1
ATOM 2911 C CA . MET A 1 376 ? -13.562 -0.083 22.660 1.00 39.91 376 MET A CA 1
ATOM 2912 C C . MET A 1 376 ? -13.072 1.324 22.301 1.00 39.91 376 MET A C 1
ATOM 2914 O O . MET A 1 376 ? -13.331 2.275 23.036 1.00 39.91 376 MET A O 1
ATOM 2918 N N . THR A 1 377 ? -12.293 1.464 21.230 1.00 42.50 377 THR A N 1
ATOM 2919 C CA . THR A 1 377 ? -11.903 2.780 20.755 1.00 42.50 377 THR A CA 1
ATOM 2920 C C . THR A 1 377 ? -13.180 3.399 20.234 1.00 42.50 377 THR A C 1
ATOM 2922 O O . THR A 1 377 ? -13.729 2.979 19.214 1.00 42.50 377 THR A O 1
ATOM 2925 N N . GLU A 1 378 ? -13.689 4.375 20.982 1.00 44.53 378 GLU A N 1
ATOM 2926 C CA . GLU A 1 378 ? -14.537 5.406 20.414 1.00 44.53 378 GLU A CA 1
ATOM 2927 C C . GLU A 1 378 ? -13.667 6.125 19.381 1.00 44.53 378 GLU A C 1
ATOM 2929 O O . GLU A 1 378 ? -13.000 7.118 19.667 1.00 44.53 378 GLU A O 1
ATOM 2934 N N . SER A 1 379 ? -13.605 5.567 18.170 1.00 50.28 379 SER A N 1
ATOM 2935 C CA . SER A 1 379 ? -13.229 6.355 17.008 1.00 50.28 379 SER A CA 1
ATOM 2936 C C . SER A 1 379 ? -14.158 7.569 17.026 1.00 50.28 379 SER A C 1
ATOM 2938 O O . SER A 1 379 ? -15.348 7.377 17.299 1.00 50.28 379 SER A O 1
ATOM 2940 N N . PRO A 1 380 ? -13.675 8.801 16.795 1.00 57.59 380 PRO A N 1
ATOM 2941 C CA . PRO A 1 380 ? -14.527 9.981 16.843 1.00 57.59 380 PRO A CA 1
ATOM 2942 C C . PRO A 1 380 ? -15.628 9.840 15.783 1.00 57.59 380 PRO A C 1
ATOM 2944 O O . PRO A 1 380 ? -15.411 10.118 14.610 1.00 57.59 380 PRO A O 1
ATOM 2947 N N . GLY A 1 381 ? -16.783 9.307 16.185 1.00 72.56 381 GLY A N 1
ATOM 2948 C CA . GLY A 1 381 ? -17.864 8.928 15.280 1.00 72.56 381 GLY A CA 1
ATOM 2949 C C . GLY A 1 381 ? -18.536 7.576 15.541 1.00 72.56 381 GLY A C 1
ATOM 2950 O O . GLY A 1 381 ? -19.703 7.463 15.195 1.00 72.56 381 GLY A O 1
ATOM 2951 N N . PHE A 1 382 ? -17.889 6.562 16.138 1.00 83.75 382 PHE A N 1
ATOM 2952 C CA . PHE A 1 382 ? -18.533 5.256 16.397 1.00 83.75 382 PHE A CA 1
ATOM 2953 C C . PHE A 1 382 ? -17.881 4.442 17.531 1.00 83.75 382 PHE A C 1
ATOM 2955 O O . PHE A 1 382 ? -16.704 4.610 17.838 1.00 83.75 382 PHE A O 1
ATOM 2962 N N . LYS A 1 383 ? -18.644 3.518 18.131 1.00 86.75 383 LYS A N 1
ATOM 2963 C CA . LYS A 1 383 ? -18.195 2.612 19.204 1.00 86.75 383 LYS A CA 1
ATOM 2964 C C . LYS A 1 383 ? -17.961 1.199 18.677 1.00 86.75 383 LYS A C 1
ATOM 2966 O O . LYS A 1 383 ? -18.860 0.600 18.096 1.00 86.75 383 LYS A O 1
ATOM 2971 N N . VAL A 1 384 ? -16.791 0.620 18.906 1.00 85.81 384 VAL A N 1
ATOM 2972 C CA . VAL A 1 384 ? -16.602 -0.824 18.683 1.00 85.81 384 VAL A CA 1
ATOM 2973 C C . VAL A 1 384 ? -17.251 -1.579 19.844 1.00 85.81 384 VAL A C 1
ATOM 2975 O O . VAL A 1 384 ? -16.986 -1.239 20.988 1.00 85.81 384 VAL A O 1
ATOM 2978 N N . ILE A 1 385 ? -18.103 -2.568 19.579 1.00 90.31 385 ILE A N 1
ATOM 2979 C CA . ILE A 1 385 ? -18.809 -3.352 20.604 1.00 90.31 385 ILE A CA 1
ATOM 2980 C C . ILE A 1 385 ? -18.674 -4.853 20.334 1.00 90.31 385 ILE A C 1
ATOM 2982 O O . ILE A 1 385 ? -18.458 -5.273 19.196 1.00 90.31 385 ILE A O 1
ATOM 2986 N N . ASP A 1 386 ? -18.823 -5.665 21.379 1.00 87.56 386 ASP A N 1
ATOM 2987 C CA . ASP A 1 386 ? -18.906 -7.120 21.240 1.00 87.56 386 ASP A CA 1
ATOM 2988 C C . ASP A 1 386 ? -20.322 -7.586 20.836 1.00 87.56 386 ASP A C 1
ATOM 2990 O O . ASP A 1 386 ? -21.297 -6.825 20.827 1.00 87.56 386 ASP A O 1
ATOM 2994 N N . ILE A 1 387 ? -20.438 -8.868 20.479 1.00 87.62 387 ILE A N 1
ATOM 2995 C CA . ILE A 1 387 ? -21.691 -9.491 20.023 1.00 87.62 387 ILE A CA 1
ATOM 2996 C C . ILE A 1 387 ? -22.767 -9.469 21.127 1.00 87.62 387 ILE A C 1
ATOM 2998 O O . ILE A 1 387 ? -23.957 -9.285 20.846 1.00 87.62 387 ILE A O 1
ATOM 3002 N N . ALA A 1 388 ? -22.367 -9.622 22.392 1.00 86.25 388 ALA A N 1
ATOM 3003 C CA . ALA A 1 388 ? -23.282 -9.599 23.532 1.00 86.25 388 ALA A CA 1
ATOM 3004 C C . ALA A 1 388 ? -23.896 -8.204 23.738 1.00 86.25 388 ALA A C 1
ATOM 3006 O O . ALA A 1 388 ? -25.109 -8.069 23.907 1.00 86.25 388 ALA A O 1
ATOM 3007 N N . SER A 1 389 ? -23.075 -7.160 23.640 1.00 91.31 389 SER A N 1
ATOM 3008 C CA . SER A 1 389 ? -23.483 -5.757 23.701 1.00 91.31 389 SER A CA 1
ATOM 3009 C C . SER A 1 389 ? -24.407 -5.407 22.544 1.00 91.31 389 SER A C 1
ATOM 3011 O O . SER A 1 389 ? -25.437 -4.773 22.762 1.00 91.31 389 SER A O 1
ATOM 3013 N N . LEU A 1 390 ? -24.102 -5.881 21.331 1.00 92.38 390 LEU A N 1
ATOM 3014 C CA . LEU A 1 390 ? -24.994 -5.710 20.186 1.00 92.38 390 LEU A CA 1
ATOM 3015 C C . LEU A 1 390 ? -26.365 -6.348 20.445 1.00 92.38 390 LEU A C 1
ATOM 3017 O O . LEU A 1 390 ? -27.387 -5.710 20.210 1.00 92.38 390 LEU A O 1
ATOM 3021 N N . THR A 1 391 ? -26.396 -7.573 20.973 1.00 89.62 391 THR A N 1
ATOM 3022 C CA . THR A 1 391 ? -27.649 -8.268 21.318 1.00 89.62 391 THR A CA 1
ATOM 3023 C C . THR A 1 391 ? -28.459 -7.459 22.332 1.00 89.62 391 THR A C 1
ATOM 3025 O O . THR A 1 391 ? -29.637 -7.193 22.117 1.00 89.62 391 THR A O 1
ATOM 3028 N N . GLN A 1 392 ? -27.808 -6.947 23.379 1.00 90.56 392 GLN A N 1
ATOM 3029 C CA . GLN A 1 392 ? -28.461 -6.098 24.372 1.00 90.56 392 GLN A CA 1
ATOM 3030 C C . GLN A 1 392 ? -28.999 -4.784 23.775 1.00 90.56 392 GLN A C 1
ATOM 3032 O O . GLN A 1 392 ? -30.054 -4.310 24.200 1.00 90.56 392 GLN A O 1
ATOM 3037 N N . MET A 1 393 ? -28.296 -4.174 22.816 1.00 91.56 393 MET A N 1
ATOM 3038 C CA . MET A 1 393 ? -28.775 -2.970 22.124 1.00 91.56 393 MET A CA 1
ATOM 3039 C C . MET A 1 393 ? -30.018 -3.258 21.273 1.00 91.56 393 MET A C 1
ATOM 3041 O O . MET A 1 393 ? -30.953 -2.452 21.282 1.00 91.56 393 MET A O 1
ATOM 3045 N N . ILE A 1 394 ? -30.049 -4.412 20.594 1.00 88.50 394 ILE A N 1
ATOM 3046 C CA . ILE A 1 394 ? -31.211 -4.896 19.833 1.00 88.50 394 ILE A CA 1
ATOM 3047 C C . ILE A 1 394 ? -32.399 -5.130 20.777 1.00 88.50 394 ILE A C 1
ATOM 3049 O O . ILE A 1 394 ? -33.475 -4.586 20.543 1.00 88.50 394 ILE A O 1
ATOM 3053 N N . ASP A 1 395 ? -32.198 -5.849 21.883 1.00 87.88 395 ASP A N 1
ATOM 3054 C CA . ASP A 1 395 ? -33.262 -6.180 22.843 1.00 87.88 395 ASP A CA 1
ATOM 3055 C C . ASP A 1 395 ? -33.838 -4.941 23.543 1.00 87.88 395 ASP A C 1
ATOM 3057 O O . ASP A 1 395 ? -35.028 -4.870 23.853 1.00 87.88 395 ASP A O 1
ATOM 3061 N N . ARG A 1 396 ? -33.002 -3.921 23.771 1.00 88.62 396 ARG A N 1
ATOM 3062 C CA . ARG A 1 396 ? -33.429 -2.618 24.309 1.00 88.62 396 ARG A CA 1
ATOM 3063 C C . ARG A 1 396 ? -34.107 -1.727 23.269 1.00 88.62 396 ARG A C 1
ATOM 3065 O O . ARG A 1 396 ? -34.503 -0.612 23.614 1.00 88.62 396 ARG A O 1
ATOM 3072 N N . ASN A 1 397 ? -34.231 -2.196 22.027 1.00 84.00 397 ASN A N 1
ATOM 3073 C CA . ASN A 1 397 ? -34.849 -1.492 20.912 1.00 84.00 397 ASN A CA 1
ATOM 3074 C C . ASN A 1 397 ? -34.262 -0.081 20.711 1.00 84.00 397 ASN A C 1
ATOM 3076 O O . ASN A 1 397 ? -34.982 0.904 20.518 1.00 84.00 397 ASN A O 1
ATOM 3080 N N . GLN A 1 398 ? -32.938 0.029 20.855 1.00 85.50 398 GLN A N 1
ATOM 3081 C CA . GLN A 1 398 ? -32.224 1.289 20.689 1.00 85.50 398 GLN A CA 1
ATOM 3082 C C . GLN A 1 398 ? -32.096 1.634 19.205 1.00 85.50 398 GLN A C 1
ATOM 3084 O O . GLN A 1 398 ? -31.931 0.754 18.364 1.00 85.50 398 GLN A O 1
ATOM 3089 N N . ARG A 1 399 ? -32.122 2.931 18.888 1.00 89.25 399 ARG A N 1
ATOM 3090 C CA . ARG A 1 399 ? -31.801 3.421 17.547 1.00 89.25 399 ARG A CA 1
ATOM 3091 C C . ARG A 1 399 ? -30.288 3.478 17.384 1.00 89.25 399 ARG A C 1
ATOM 3093 O O . ARG A 1 399 ? -29.658 4.183 18.165 1.00 89.25 399 ARG A O 1
ATOM 3100 N N . PHE A 1 400 ? -29.717 2.791 16.399 1.00 92.69 400 PHE A N 1
ATOM 3101 C CA . PHE A 1 400 ? -28.278 2.833 16.099 1.00 92.69 400 PHE A CA 1
ATOM 3102 C C . PHE A 1 400 ? -27.982 2.386 14.665 1.00 92.69 400 PHE A C 1
ATOM 3104 O O . PHE A 1 400 ? -28.825 1.778 14.014 1.00 92.69 400 PHE A O 1
ATOM 3111 N N . ILE A 1 401 ? -26.784 2.676 14.159 1.00 92.88 401 ILE A N 1
ATOM 3112 C CA . ILE A 1 401 ? -26.296 2.106 12.895 1.00 92.88 401 ILE A CA 1
ATOM 3113 C C . ILE A 1 401 ? -25.127 1.183 13.215 1.00 92.88 401 ILE A C 1
ATOM 3115 O O . ILE A 1 401 ? -24.178 1.606 13.867 1.00 92.88 401 ILE A O 1
ATOM 3119 N N . VAL A 1 402 ? -25.193 -0.075 12.780 1.00 94.75 402 VAL A N 1
ATOM 3120 C CA . VAL A 1 402 ? -24.152 -1.078 13.027 1.00 94.75 402 VAL A CA 1
ATOM 3121 C C . VAL A 1 402 ? -23.410 -1.434 11.745 1.00 94.75 402 VAL A C 1
ATOM 3123 O O . VAL A 1 402 ? -24.029 -1.801 10.749 1.00 94.75 402 VAL A O 1
ATOM 3126 N N . GLN A 1 403 ? -22.080 -1.371 11.785 1.00 95.31 403 GLN A N 1
ATOM 3127 C CA . GLN A 1 403 ? -21.208 -2.041 10.827 1.00 95.31 403 GLN A CA 1
ATOM 3128 C C . GLN A 1 403 ? -20.837 -3.424 11.365 1.00 95.31 403 GLN A C 1
ATOM 3130 O O . GLN A 1 403 ? -20.305 -3.552 12.465 1.00 95.31 403 GLN A O 1
ATOM 3135 N N . MET A 1 404 ? -21.091 -4.456 10.575 1.00 94.25 404 MET A N 1
ATOM 3136 C CA . MET A 1 404 ? -20.726 -5.838 10.853 1.00 94.25 404 MET A CA 1
ATOM 3137 C C . MET A 1 404 ? -19.576 -6.263 9.943 1.00 94.25 404 MET A C 1
ATOM 3139 O O . MET A 1 404 ? -19.677 -6.145 8.721 1.00 94.25 404 MET A O 1
ATOM 3143 N N . LEU A 1 405 ? -18.495 -6.772 10.531 1.00 92.50 405 LEU A N 1
ATOM 3144 C CA . LEU A 1 405 ? -17.282 -7.216 9.838 1.00 92.50 405 LEU A CA 1
ATOM 3145 C C . LEU A 1 405 ? -16.905 -8.635 10.277 1.00 92.50 405 LEU A C 1
ATOM 3147 O O . LEU A 1 405 ? -17.265 -9.045 11.372 1.00 92.50 405 LEU A O 1
ATOM 3151 N N . ALA A 1 406 ? -16.131 -9.358 9.471 1.00 89.06 406 ALA A N 1
ATOM 3152 C CA . ALA A 1 406 ? -15.416 -10.560 9.900 1.00 89.06 406 ALA A CA 1
ATOM 3153 C C . ALA A 1 406 ? -13.906 -10.275 9.896 1.00 89.06 406 ALA A C 1
ATOM 3155 O O . ALA A 1 406 ? -13.412 -9.645 8.961 1.00 89.06 406 ALA A O 1
ATOM 3156 N N . SER A 1 407 ? -13.184 -10.721 10.928 1.00 76.69 407 SER A N 1
ATOM 3157 C CA . SER A 1 407 ? -11.725 -10.574 11.053 1.00 76.69 407 SER A CA 1
ATOM 3158 C C . SER A 1 407 ? -10.934 -11.615 10.267 1.00 76.69 407 SER A C 1
ATOM 3160 O O . SER A 1 407 ? -9.713 -11.520 10.191 1.00 76.69 407 SER A O 1
ATOM 3162 N N . ASP A 1 408 ? -11.608 -12.629 9.727 1.00 69.38 408 ASP A N 1
ATOM 3163 C CA . ASP A 1 408 ? -10.966 -13.666 8.931 1.00 69.38 408 ASP A CA 1
ATOM 3164 C C . ASP A 1 408 ? -10.276 -13.045 7.705 1.00 69.38 408 ASP A C 1
ATOM 3166 O O . ASP A 1 408 ? -10.858 -12.194 7.021 1.00 69.38 408 ASP A O 1
ATOM 3170 N N . ALA A 1 409 ? -9.058 -13.503 7.400 1.00 58.38 409 ALA A N 1
ATOM 3171 C CA . ALA A 1 409 ? -8.291 -13.100 6.219 1.00 58.38 409 ALA A CA 1
ATOM 3172 C C . ALA A 1 409 ? -9.092 -13.286 4.916 1.00 58.38 409 ALA A C 1
ATOM 3174 O O . ALA A 1 409 ? -8.825 -12.627 3.911 1.00 58.38 409 ALA A O 1
ATOM 3175 N N . VAL A 1 410 ? -10.098 -14.166 4.945 1.00 61.06 410 VAL A N 1
ATOM 3176 C CA . VAL A 1 410 ? -11.013 -14.442 3.836 1.00 61.06 410 VAL A CA 1
ATOM 3177 C C . VAL A 1 410 ? -11.943 -13.257 3.521 1.00 61.06 410 VAL A C 1
ATOM 3179 O O . VAL A 1 410 ? -12.340 -13.094 2.368 1.00 61.06 410 VAL A O 1
ATOM 3182 N N . CYS A 1 411 ? -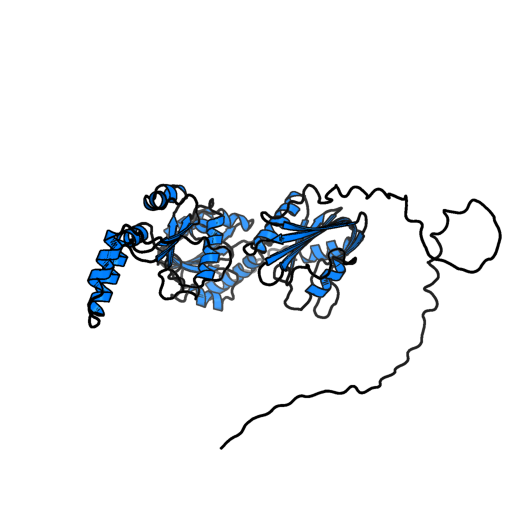12.264 -12.375 4.478 1.00 75.88 411 CYS A N 1
ATOM 3183 C CA . CYS A 1 411 ? -13.099 -11.202 4.200 1.00 75.88 411 CYS A CA 1
ATOM 3184 C C . CYS A 1 411 ? -12.271 -9.998 3.723 1.00 75.88 411 CYS A C 1
ATOM 3186 O O . CYS A 1 411 ? -12.249 -8.943 4.360 1.00 75.88 411 CYS A O 1
ATOM 3188 N N . ALA A 1 412 ? -11.627 -10.113 2.558 1.00 73.25 412 ALA A N 1
ATOM 3189 C CA . ALA A 1 412 ? -10.912 -8.989 1.945 1.00 73.25 412 ALA A CA 1
ATOM 3190 C C . ALA A 1 412 ? -11.753 -7.683 1.882 1.00 73.25 412 ALA A C 1
ATOM 3192 O O . ALA A 1 412 ? -11.229 -6.636 2.281 1.00 73.25 412 ALA A O 1
ATOM 3193 N N . PRO A 1 413 ? -13.062 -7.713 1.527 1.00 77.50 413 PRO A N 1
ATOM 3194 C CA . PRO A 1 413 ? -13.900 -6.509 1.512 1.00 77.50 413 PRO A CA 1
ATOM 3195 C C . PRO A 1 413 ? -14.150 -5.898 2.902 1.00 77.50 413 PRO A C 1
ATOM 3197 O O . PRO A 1 413 ? -14.447 -4.707 3.004 1.00 77.50 413 PRO A O 1
ATOM 3200 N N . CYS A 1 414 ? -14.024 -6.672 3.990 1.00 84.50 414 CYS A N 1
ATOM 3201 C CA . CYS A 1 414 ? -14.220 -6.166 5.351 1.00 84.50 414 CYS A CA 1
ATOM 3202 C C . CYS A 1 414 ? -13.156 -5.128 5.727 1.00 84.50 414 CYS A C 1
ATOM 3204 O O . CYS A 1 414 ? -13.486 -4.113 6.340 1.00 84.50 414 CYS A O 1
ATOM 3206 N N . SER A 1 415 ? -11.900 -5.341 5.317 1.00 74.62 415 SER A N 1
ATOM 3207 C CA . SER A 1 415 ? -10.800 -4.403 5.584 1.00 74.62 415 SER A CA 1
ATOM 3208 C C . SER A 1 415 ? -11.026 -3.042 4.913 1.00 74.62 415 SER A C 1
ATOM 3210 O O . SER A 1 415 ? -10.822 -1.990 5.519 1.00 74.62 415 SER A O 1
ATOM 3212 N N . GLU A 1 416 ? -11.531 -3.058 3.682 1.00 75.56 416 GLU A N 1
ATOM 3213 C CA . GLU A 1 416 ? -11.849 -1.861 2.915 1.00 75.56 416 GLU A CA 1
ATOM 3214 C C . GLU A 1 416 ? -13.091 -1.145 3.462 1.00 75.56 416 GLU A C 1
ATOM 3216 O O . GLU A 1 416 ? -13.080 0.073 3.655 1.00 75.56 416 GLU A O 1
ATOM 3221 N N . SER A 1 417 ? -14.153 -1.894 3.782 1.00 86.56 417 SER A N 1
ATOM 3222 C CA . SER A 1 417 ? -15.359 -1.344 4.415 1.00 86.56 417 SER A CA 1
ATOM 3223 C C . SER A 1 417 ? -15.041 -0.670 5.749 1.00 86.56 417 SER A C 1
ATOM 3225 O O . SER A 1 417 ? -15.574 0.402 6.041 1.00 86.56 417 SER A O 1
ATOM 3227 N N . MET A 1 418 ? -14.130 -1.245 6.538 1.00 84.38 418 MET A N 1
ATOM 3228 C CA . MET A 1 418 ? -13.656 -0.660 7.791 1.00 84.38 418 MET A CA 1
ATOM 3229 C C . MET A 1 418 ? -13.054 0.736 7.570 1.00 84.38 418 MET A C 1
ATOM 3231 O O . MET A 1 418 ? -13.481 1.694 8.210 1.00 84.38 418 MET A O 1
ATOM 3235 N N . GLN A 1 419 ? -12.145 0.879 6.599 1.00 76.50 419 GLN A N 1
ATOM 3236 C CA . GLN A 1 419 ? -11.515 2.167 6.277 1.00 76.50 419 GLN A CA 1
ATOM 3237 C C . GLN A 1 419 ? -12.528 3.208 5.783 1.00 76.50 419 GLN A C 1
ATOM 3239 O O . GLN A 1 419 ? -12.463 4.382 6.156 1.00 76.50 419 GLN A O 1
ATOM 3244 N N . ARG A 1 420 ? -13.488 2.792 4.946 1.00 81.25 420 ARG A N 1
ATOM 3245 C CA . ARG A 1 420 ? -14.543 3.686 4.441 1.00 81.25 420 ARG A CA 1
ATOM 3246 C C . ARG A 1 420 ? -15.455 4.171 5.557 1.00 81.25 420 ARG A C 1
ATOM 3248 O O . ARG A 1 420 ? -15.796 5.350 5.585 1.00 81.25 420 ARG A O 1
ATOM 3255 N N . TRP A 1 421 ? -15.825 3.278 6.467 1.00 87.12 421 TRP A N 1
ATOM 3256 C CA . TRP A 1 421 ? -16.626 3.614 7.635 1.00 87.12 421 TRP A CA 1
ATOM 3257 C C . TRP A 1 421 ? -15.901 4.589 8.553 1.00 87.12 421 TRP A C 1
ATOM 3259 O O . TRP A 1 421 ? -16.475 5.613 8.907 1.00 87.12 421 TRP A O 1
ATOM 3269 N N . ASP A 1 422 ? -14.627 4.331 8.864 1.00 81.69 422 ASP A N 1
ATOM 3270 C CA . ASP A 1 422 ? -13.815 5.233 9.690 1.00 81.69 422 ASP A CA 1
ATOM 3271 C C . ASP A 1 422 ? -13.807 6.646 9.106 1.00 81.69 422 ASP A C 1
ATOM 3273 O O . ASP A 1 422 ? -14.048 7.622 9.811 1.00 81.69 422 ASP A O 1
ATOM 3277 N N . LYS A 1 423 ? -13.626 6.755 7.787 1.00 77.69 423 LYS A N 1
ATOM 3278 C CA . LYS A 1 423 ? -13.658 8.036 7.082 1.00 77.69 423 LYS A CA 1
ATOM 3279 C C . LYS A 1 423 ? -15.042 8.695 7.084 1.00 77.69 423 LYS A C 1
ATOM 3281 O O . LYS A 1 423 ? -15.119 9.913 7.200 1.00 77.69 423 LYS A O 1
ATOM 3286 N N . ALA A 1 424 ? -16.114 7.923 6.914 1.00 79.56 424 ALA A N 1
ATOM 3287 C CA . ALA A 1 424 ? -17.478 8.445 6.840 1.00 79.56 424 ALA A CA 1
ATOM 3288 C C . ALA A 1 424 ? -18.002 8.930 8.201 1.00 79.56 424 ALA A C 1
ATOM 3290 O O . ALA A 1 424 ? -18.776 9.884 8.258 1.00 79.56 424 ALA A O 1
ATOM 3291 N N . MET A 1 425 ? -17.581 8.283 9.289 1.00 82.19 425 MET A N 1
ATOM 3292 C CA . MET A 1 425 ? -18.065 8.582 10.639 1.00 82.19 425 MET A CA 1
ATOM 3293 C C . MET A 1 425 ? -17.342 9.755 11.304 1.00 82.19 425 MET A C 1
ATOM 3295 O O . MET A 1 425 ? -17.880 10.349 12.240 1.00 82.19 425 MET A O 1
ATOM 3299 N N . LEU A 1 426 ? -16.179 10.152 10.782 1.00 65.62 426 LEU A N 1
ATOM 3300 C CA . LEU A 1 426 ? -15.478 11.373 11.172 1.00 65.62 426 LEU A CA 1
ATOM 3301 C C . LEU A 1 426 ? -16.269 12.619 10.718 1.00 65.62 426 LEU A C 1
ATOM 3303 O O . LEU A 1 426 ? -15.961 13.239 9.703 1.00 65.62 426 LEU A O 1
ATOM 3307 N N . GLY A 1 427 ? -17.286 13.003 11.496 1.00 58.94 427 GLY A N 1
ATOM 3308 C CA . GLY A 1 427 ? -17.832 14.366 11.499 1.00 58.94 427 GLY A CA 1
ATOM 3309 C C . GLY A 1 427 ? -19.253 14.583 10.974 1.00 58.94 427 GLY A C 1
ATOM 3310 O O . GLY A 1 427 ? -19.600 15.739 10.746 1.00 58.94 427 GLY A O 1
ATOM 3311 N N . GLN A 1 428 ? -20.081 13.548 10.778 1.00 64.06 428 GLN A N 1
ATOM 3312 C CA . GLN A 1 428 ? -21.391 13.752 10.130 1.00 64.06 428 GLN A CA 1
ATOM 3313 C C . GLN A 1 428 ? -22.635 13.668 11.034 1.00 64.06 428 GLN A C 1
ATOM 3315 O O . GLN A 1 428 ? -23.634 14.292 10.687 1.00 64.06 428 GLN A O 1
ATOM 3320 N N . TYR A 1 429 ? -22.614 12.987 12.190 1.00 74.06 429 TYR A N 1
ATOM 3321 C CA . TYR A 1 429 ? -23.859 12.722 12.940 1.00 74.06 429 TYR A CA 1
ATOM 3322 C C . TYR A 1 429 ? -23.636 12.554 14.462 1.00 74.06 429 TYR A C 1
ATOM 3324 O O . TYR A 1 429 ? -23.517 11.427 14.937 1.00 74.06 429 TYR A O 1
ATOM 3332 N N . PRO A 1 430 ? -23.590 13.641 15.258 1.00 70.06 430 PRO A N 1
ATOM 3333 C CA . PRO A 1 430 ? -23.319 13.554 16.700 1.00 70.06 430 PRO A CA 1
ATOM 3334 C C . PRO A 1 430 ? -24.430 12.856 17.508 1.00 70.06 430 PRO A C 1
ATOM 3336 O O . PRO A 1 430 ? -24.150 12.296 18.564 1.00 70.06 430 PRO A O 1
ATOM 3339 N N . ASP A 1 431 ? -25.671 12.861 17.012 1.00 80.88 431 ASP A N 1
ATOM 3340 C CA . ASP A 1 431 ? -26.841 12.360 17.750 1.00 80.88 431 ASP A CA 1
ATOM 3341 C C . ASP A 1 431 ? -27.210 10.902 17.430 1.00 80.88 431 ASP A C 1
ATOM 3343 O O . ASP A 1 431 ? -28.121 10.341 18.044 1.00 80.88 431 ASP A O 1
ATOM 3347 N N . GLN A 1 432 ? -26.535 10.272 16.464 1.00 81.00 432 GLN A N 1
ATOM 3348 C CA . GLN A 1 432 ? -26.813 8.893 16.072 1.00 81.00 432 GLN A CA 1
ATOM 3349 C C . GLN A 1 432 ? -25.692 7.978 16.573 1.00 81.00 432 GLN A C 1
ATOM 3351 O O . GLN A 1 432 ? -24.532 8.195 16.232 1.00 81.00 432 GLN A O 1
ATOM 3356 N N . PRO A 1 433 ? -25.990 6.952 17.389 1.00 87.56 433 PRO A N 1
ATOM 3357 C CA . PRO A 1 433 ? -24.960 6.030 17.834 1.00 87.56 433 PRO A CA 1
ATOM 3358 C C . PRO A 1 433 ? -24.595 5.095 16.681 1.00 87.56 433 PRO A C 1
ATOM 3360 O O . PRO A 1 433 ? -25.407 4.296 16.210 1.00 87.56 433 PRO A O 1
ATOM 3363 N N . PHE A 1 434 ? -23.353 5.202 16.232 1.00 91.69 434 PHE A N 1
ATOM 3364 C CA . PHE A 1 434 ? -22.748 4.259 15.306 1.00 91.69 434 PHE A CA 1
ATOM 3365 C C . PHE A 1 434 ? -21.979 3.229 16.105 1.00 91.69 434 PHE A C 1
ATOM 3367 O O . PHE A 1 434 ? -21.233 3.575 17.025 1.00 91.69 434 PHE A O 1
ATOM 3374 N N . VAL A 1 435 ? -22.144 1.964 15.750 1.00 93.44 435 VAL A N 1
ATOM 3375 C CA . VAL A 1 435 ? -21.435 0.863 16.382 1.00 93.44 435 VAL A CA 1
ATOM 3376 C C . VAL A 1 435 ? -20.785 -0.036 15.340 1.00 93.44 435 VAL A C 1
ATOM 3378 O O . VAL A 1 435 ? -21.253 -0.138 14.210 1.00 93.44 435 VAL A O 1
ATOM 3381 N N . ARG A 1 436 ? -19.687 -0.688 15.705 1.00 93.62 436 ARG A N 1
ATOM 3382 C CA . ARG A 1 436 ? -19.018 -1.695 14.880 1.00 93.62 436 ARG A CA 1
ATOM 3383 C C . ARG A 1 436 ? -18.906 -2.983 15.673 1.00 93.62 436 ARG A C 1
ATOM 3385 O O . ARG A 1 436 ? -18.435 -2.950 16.803 1.00 93.62 436 ARG A O 1
ATOM 3392 N N . VAL A 1 437 ? -19.276 -4.100 15.063 1.00 93.12 437 VAL A N 1
ATOM 3393 C CA . VAL A 1 437 ? -19.016 -5.442 15.587 1.00 93.12 437 VAL A CA 1
ATOM 3394 C C . VAL A 1 437 ? -18.144 -6.200 14.593 1.00 93.12 437 VAL A C 1
ATOM 3396 O O . VAL A 1 437 ? -18.376 -6.154 13.381 1.00 93.12 437 VAL A O 1
ATOM 3399 N N . THR A 1 438 ? -17.138 -6.895 15.110 1.00 89.88 438 THR A N 1
ATOM 3400 C CA . THR A 1 438 ? -16.259 -7.750 14.313 1.00 89.88 438 THR A CA 1
ATOM 3401 C C . THR A 1 438 ? -16.399 -9.182 14.809 1.00 89.88 438 THR A C 1
ATOM 3403 O O . THR A 1 438 ? -16.113 -9.464 15.969 1.00 89.88 438 THR A O 1
ATOM 3406 N N . PHE A 1 439 ? -16.849 -10.073 13.934 1.00 88.56 439 PHE A N 1
ATOM 3407 C CA . PHE A 1 439 ? -16.874 -11.513 14.159 1.00 88.56 439 PHE A CA 1
ATOM 3408 C C . PHE A 1 439 ? -15.477 -12.090 13.931 1.00 88.56 439 PHE A C 1
ATOM 3410 O O . PHE A 1 439 ? -14.776 -11.661 13.017 1.00 88.56 439 PHE A O 1
ATOM 3417 N N . THR A 1 440 ? -15.089 -13.093 14.711 1.00 83.12 440 THR A N 1
ATOM 3418 C CA . THR A 1 440 ? -13.810 -13.807 14.570 1.00 83.12 440 THR A CA 1
ATOM 3419 C C . THR A 1 440 ? -13.705 -14.562 13.242 1.00 83.12 440 THR A C 1
ATOM 3421 O O . THR A 1 440 ? -12.618 -14.704 12.685 1.00 83.12 440 THR A O 1
ATOM 3424 N N . SER A 1 441 ? -14.842 -15.025 12.710 1.00 82.50 441 SER A N 1
ATOM 3425 C CA . SER A 1 441 ? -14.943 -15.765 11.449 1.00 82.50 441 SER A CA 1
ATOM 3426 C C . SER A 1 441 ? -16.300 -15.559 10.767 1.00 82.50 441 SER A C 1
ATOM 3428 O O . SER A 1 441 ? -17.277 -15.146 11.397 1.00 82.50 441 SER A O 1
ATOM 3430 N N . LEU A 1 442 ? -16.388 -15.899 9.475 1.00 81.12 442 LEU A N 1
ATOM 3431 C CA . LEU A 1 442 ? -17.670 -15.929 8.752 1.00 81.12 442 LEU A CA 1
ATOM 3432 C C . LEU A 1 442 ? -18.651 -16.956 9.344 1.00 81.12 442 LEU A C 1
ATOM 3434 O O . LEU A 1 442 ? -19.862 -16.755 9.289 1.00 81.12 442 LEU A O 1
ATOM 3438 N N . ASP A 1 443 ? -18.139 -18.033 9.941 1.00 84.06 443 ASP A N 1
ATOM 3439 C CA . ASP A 1 443 ? -18.955 -19.075 10.568 1.00 84.06 443 ASP A CA 1
ATOM 3440 C C . ASP A 1 443 ? -19.505 -18.661 11.946 1.00 84.06 443 ASP A C 1
ATOM 3442 O O . ASP A 1 443 ? -20.579 -19.091 12.362 1.00 84.06 443 ASP A O 1
ATOM 3446 N N . GLU A 1 444 ? -18.807 -17.790 12.678 1.00 85.62 444 GLU A N 1
ATOM 3447 C CA . GLU A 1 444 ? -19.391 -17.136 13.855 1.00 85.62 444 GLU A CA 1
ATOM 3448 C C . GLU A 1 444 ? -20.506 -16.169 13.438 1.00 85.62 444 GLU A C 1
ATOM 3450 O O . GLU A 1 444 ? -21.593 -16.178 14.020 1.00 85.62 444 GLU A O 1
ATOM 3455 N N . ALA A 1 445 ? -20.270 -15.390 12.378 1.00 86.94 445 ALA A N 1
ATOM 3456 C CA . ALA A 1 445 ? -21.268 -14.474 11.842 1.00 86.94 445 ALA A CA 1
ATOM 3457 C C . ALA A 1 445 ? -22.535 -15.200 11.362 1.00 86.94 445 ALA A C 1
ATOM 3459 O O . ALA A 1 445 ? -23.637 -14.715 11.605 1.00 86.94 445 ALA A O 1
ATOM 3460 N N . SER A 1 446 ? -22.406 -16.365 10.716 1.00 82.38 446 SER A N 1
ATOM 3461 C CA . SER A 1 446 ? -23.546 -17.161 10.232 1.00 82.38 446 SER A CA 1
ATOM 3462 C C . SER A 1 446 ? -24.361 -17.795 11.370 1.00 82.38 446 SER A C 1
ATOM 3464 O O . SER A 1 446 ? -25.575 -17.976 11.241 1.00 82.38 446 SER A O 1
ATOM 3466 N N . ARG A 1 447 ? -23.708 -18.115 12.496 1.00 86.06 447 ARG A N 1
ATOM 3467 C CA . ARG A 1 447 ? -24.334 -18.699 13.693 1.00 86.06 447 ARG A CA 1
ATOM 3468 C C . ARG A 1 447 ? -24.982 -17.669 14.608 1.00 86.06 447 ARG A C 1
ATOM 3470 O O . ARG A 1 447 ? -25.817 -18.036 15.437 1.00 86.06 447 ARG A O 1
ATOM 3477 N N . PHE A 1 448 ? -24.634 -16.394 14.473 1.00 85.50 448 PHE A N 1
ATOM 3478 C CA . PHE A 1 448 ? -25.245 -15.342 15.269 1.00 85.50 448 PHE A CA 1
ATOM 3479 C C . PHE A 1 448 ? -26.742 -15.217 14.939 1.00 85.50 448 PHE A C 1
ATOM 3481 O O . PHE A 1 448 ? -27.131 -14.836 13.843 1.00 85.50 448 PHE A O 1
ATOM 3488 N N . VAL A 1 449 ? -27.624 -15.524 15.895 1.00 80.12 449 VAL A N 1
ATOM 3489 C CA . VAL A 1 449 ? -29.085 -15.581 15.663 1.00 80.12 449 VAL A CA 1
ATOM 3490 C C . VAL A 1 449 ? -29.627 -14.287 15.046 1.00 80.12 449 VAL A C 1
ATOM 3492 O O . VAL A 1 449 ? -30.518 -14.323 14.194 1.00 80.12 449 VAL A O 1
ATOM 3495 N N . ALA A 1 450 ? -29.060 -13.142 15.425 1.00 75.69 450 ALA A N 1
ATOM 3496 C CA . ALA A 1 450 ? -29.499 -11.865 14.900 1.00 75.69 450 ALA A CA 1
ATOM 3497 C C . ALA A 1 450 ? -29.136 -11.674 13.414 1.00 75.69 450 ALA A C 1
ATOM 3499 O O . ALA A 1 450 ? -29.945 -11.095 12.700 1.00 75.69 450 ALA A O 1
ATOM 3500 N N . THR A 1 451 ? -28.013 -12.197 12.892 1.00 73.31 451 THR A N 1
ATOM 3501 C CA . THR A 1 451 ? -27.720 -12.112 11.441 1.00 73.31 451 THR A CA 1
ATOM 3502 C C . THR A 1 451 ? -28.736 -12.908 10.627 1.00 73.31 451 THR A C 1
ATOM 3504 O O . THR A 1 451 ? -29.216 -12.421 9.603 1.00 73.31 451 THR A O 1
ATOM 3507 N N . LYS A 1 452 ? -29.154 -14.080 11.125 1.00 76.81 452 LYS A N 1
ATOM 3508 C CA . LYS A 1 452 ? -30.222 -14.887 10.518 1.00 76.81 452 LYS A CA 1
ATOM 3509 C C . LYS A 1 452 ? -31.571 -14.165 10.549 1.00 76.81 452 LYS A C 1
ATOM 3511 O O . LYS A 1 452 ? -32.258 -14.110 9.530 1.00 76.81 452 LYS A O 1
ATOM 3516 N N . ASN A 1 453 ? -31.932 -13.572 11.687 1.00 80.44 453 ASN A N 1
ATOM 3517 C CA . ASN A 1 453 ? -33.187 -12.827 11.839 1.00 80.44 453 ASN A CA 1
ATOM 3518 C C . ASN A 1 453 ? -33.207 -11.539 10.999 1.00 80.44 453 ASN A C 1
ATOM 3520 O O . ASN A 1 453 ? -34.244 -11.189 10.441 1.00 80.44 453 ASN A O 1
ATOM 3524 N N . MET A 1 454 ? -32.057 -10.875 10.856 1.00 81.50 454 MET A N 1
ATOM 3525 C CA . MET A 1 454 ? -31.868 -9.685 10.018 1.00 81.50 454 MET A CA 1
ATOM 3526 C C . MET A 1 454 ? -31.638 -10.020 8.533 1.00 81.50 454 MET A C 1
ATOM 3528 O O . MET A 1 454 ? -31.494 -9.108 7.725 1.00 81.50 454 MET A O 1
ATOM 3532 N N . ARG A 1 455 ? -31.624 -11.310 8.157 1.00 84.56 455 ARG A N 1
ATOM 3533 C CA . ARG A 1 455 ? -31.392 -11.803 6.785 1.00 84.56 455 ARG A CA 1
ATOM 3534 C C . ARG A 1 455 ? -30.103 -11.267 6.148 1.00 84.56 455 ARG A C 1
ATOM 3536 O O . ARG A 1 455 ? -30.068 -10.968 4.957 1.00 84.56 455 ARG A O 1
ATOM 3543 N N . ILE A 1 456 ? -29.035 -11.167 6.933 1.00 85.69 456 ILE A N 1
ATOM 3544 C CA . ILE A 1 456 ? -27.724 -10.733 6.442 1.00 85.69 456 ILE A CA 1
ATOM 3545 C C . ILE A 1 456 ? -27.091 -11.892 5.674 1.00 85.69 456 ILE A C 1
ATOM 3547 O O . ILE A 1 456 ? -26.707 -12.897 6.268 1.00 85.69 456 ILE A O 1
ATOM 3551 N N . SER A 1 457 ? -26.998 -11.766 4.351 1.00 82.00 457 SER A N 1
ATOM 3552 C CA . SER A 1 457 ? -26.474 -12.824 3.478 1.00 82.00 457 SER A CA 1
ATOM 3553 C C . SER A 1 457 ? -24.962 -12.757 3.251 1.00 82.00 457 SER A C 1
ATOM 3555 O O . SER A 1 457 ? -24.391 -13.719 2.744 1.00 82.00 457 SER A O 1
ATOM 3557 N N . ALA A 1 458 ? -24.311 -11.637 3.582 1.00 87.25 458 ALA A N 1
ATOM 3558 C CA . ALA A 1 458 ? -22.879 -11.435 3.368 1.00 87.25 458 ALA A CA 1
ATOM 3559 C C . ALA A 1 458 ? -22.294 -10.390 4.331 1.00 87.25 458 ALA A C 1
ATOM 3561 O O . ALA A 1 458 ? -23.012 -9.523 4.829 1.00 87.25 458 ALA A O 1
ATOM 3562 N N . LEU A 1 459 ? -20.978 -10.468 4.551 1.00 89.19 459 LEU A N 1
ATOM 3563 C CA . LEU A 1 459 ? -20.181 -9.446 5.229 1.00 89.19 459 LEU A CA 1
ATOM 3564 C C . LEU A 1 459 ? -19.153 -8.841 4.255 1.00 89.19 459 LEU A C 1
ATOM 3566 O O . LEU A 1 459 ? -18.698 -9.547 3.352 1.00 89.19 459 LEU A O 1
ATOM 3570 N N . PRO A 1 460 ? -18.761 -7.567 4.434 1.00 94.81 460 PRO A N 1
ATOM 3571 C CA . PRO A 1 460 ? -19.220 -6.630 5.463 1.00 94.81 460 PRO A CA 1
ATOM 3572 C C . PRO A 1 460 ? -20.672 -6.183 5.237 1.00 94.81 460 PRO A C 1
ATOM 3574 O O . PRO A 1 460 ? -21.134 -6.118 4.102 1.00 94.81 460 PRO A O 1
ATOM 3577 N N . ALA A 1 461 ? -21.384 -5.854 6.313 1.00 93.12 461 ALA A N 1
ATOM 3578 C CA . ALA A 1 461 ? -22.751 -5.336 6.251 1.00 93.12 461 ALA A CA 1
ATOM 3579 C C . ALA A 1 461 ? -22.884 -4.058 7.080 1.00 93.12 461 ALA A C 1
ATOM 3581 O O . ALA A 1 461 ? -22.209 -3.889 8.094 1.00 93.12 461 ALA A O 1
ATOM 3582 N N . VAL A 1 462 ? -23.769 -3.161 6.656 1.00 93.00 462 VAL A N 1
ATOM 3583 C CA . VAL A 1 462 ? -24.145 -1.963 7.409 1.00 93.00 462 VAL A CA 1
ATOM 3584 C C . VAL A 1 462 ? -25.656 -1.953 7.538 1.00 93.00 462 VAL A C 1
ATOM 3586 O O . VAL A 1 462 ? -26.357 -2.055 6.534 1.00 93.00 462 VAL A O 1
ATOM 3589 N N . LEU A 1 463 ? -26.154 -1.826 8.763 1.00 92.38 463 LEU A N 1
ATOM 3590 C CA . LEU A 1 463 ? -27.583 -1.834 9.056 1.00 92.38 463 LEU A CA 1
ATOM 3591 C C . LEU A 1 463 ? -27.966 -0.616 9.884 1.00 92.38 463 LEU A C 1
ATOM 3593 O O . LEU A 1 463 ? -27.266 -0.260 10.831 1.00 92.38 463 LEU A O 1
ATOM 3597 N N . SER A 1 464 ? -29.104 -0.013 9.550 1.00 91.88 464 SER A N 1
ATOM 3598 C CA . SER A 1 464 ? -29.763 0.975 10.399 1.00 91.88 464 SER A CA 1
ATOM 3599 C C . SER A 1 464 ? -30.837 0.273 11.220 1.00 91.88 464 SER A C 1
ATOM 3601 O O . SER A 1 464 ? -31.764 -0.317 10.667 1.00 91.88 464 SER A O 1
ATOM 3603 N N . MET A 1 465 ? -30.679 0.304 12.538 1.00 91.56 465 MET A N 1
ATOM 3604 C CA . MET A 1 465 ? -31.626 -0.249 13.493 1.00 91.56 465 MET A CA 1
ATOM 3605 C C . MET A 1 465 ? -32.508 0.889 13.994 1.00 91.56 465 MET A C 1
ATOM 3607 O O . MET A 1 465 ? -32.032 1.815 14.655 1.00 91.56 465 MET A O 1
ATOM 3611 N N . GLU A 1 466 ? -33.792 0.819 13.661 1.00 87.94 466 GLU A N 1
ATOM 3612 C CA . GLU A 1 466 ? -34.815 1.739 14.151 1.00 87.94 466 GLU A CA 1
ATOM 3613 C C . GLU A 1 466 ? -35.636 1.059 15.254 1.00 87.94 466 GLU A C 1
ATOM 3615 O O . GLU A 1 466 ? -35.856 -0.156 15.193 1.00 87.94 466 GLU A O 1
ATOM 3620 N N . PRO A 1 467 ? -36.124 1.807 16.259 1.00 83.62 467 PRO A N 1
ATOM 3621 C CA . PRO A 1 467 ? -36.998 1.241 17.269 1.00 83.62 467 PRO A CA 1
ATOM 3622 C C . PRO A 1 467 ? -38.259 0.678 16.610 1.00 83.62 467 PRO A C 1
ATOM 3624 O O . PRO A 1 467 ? -38.921 1.359 15.827 1.00 83.62 467 PRO A O 1
ATOM 3627 N N . GLY A 1 468 ? -38.637 -0.546 16.973 1.00 79.69 468 GLY A N 1
ATOM 3628 C CA . GLY A 1 468 ? -39.908 -1.143 16.572 1.00 79.69 468 GLY A CA 1
ATOM 3629 C C . GLY A 1 468 ? -41.125 -0.218 16.801 1.00 79.69 468 GLY A C 1
ATOM 3630 O O . GLY A 1 468 ? -41.118 0.633 17.703 1.00 79.69 468 GLY A O 1
ATOM 3631 N N . PRO A 1 469 ? -42.202 -0.395 16.012 1.00 75.19 469 PRO A N 1
ATOM 3632 C CA . PRO A 1 469 ? -43.330 0.536 15.940 1.00 75.19 469 PRO A CA 1
ATOM 3633 C C . PRO A 1 469 ? -44.005 0.784 17.292 1.00 75.19 469 PRO A C 1
ATOM 3635 O O . PRO A 1 469 ? -44.437 1.902 17.560 1.00 75.19 469 PRO A O 1
ATOM 3638 N N . GLU A 1 470 ? -44.043 -0.207 18.185 1.00 74.50 470 GLU A N 1
ATOM 3639 C CA . GLU A 1 470 ? -44.616 -0.050 19.527 1.00 74.50 470 GLU A CA 1
ATOM 3640 C C . GLU A 1 470 ? -43.822 0.923 20.409 1.00 74.50 470 GLU A C 1
ATOM 3642 O O . GLU A 1 470 ? -44.406 1.728 21.139 1.00 74.50 470 GLU A O 1
ATOM 3647 N N . THR A 1 471 ? -42.491 0.905 20.316 1.00 74.44 471 THR A N 1
ATOM 3648 C CA . THR A 1 471 ? -41.618 1.815 21.070 1.00 74.44 471 THR A CA 1
ATOM 3649 C C . THR A 1 471 ? -41.693 3.231 20.514 1.00 74.44 471 THR A C 1
ATOM 3651 O O . THR A 1 471 ? -41.762 4.184 21.295 1.00 74.44 471 THR A O 1
ATOM 3654 N N . MET A 1 472 ? -41.796 3.382 19.190 1.00 69.12 472 MET A N 1
ATOM 3655 C CA . MET A 1 472 ? -42.099 4.672 18.561 1.00 69.12 472 MET A CA 1
ATOM 3656 C C . MET A 1 472 ? -43.458 5.217 19.021 1.00 69.12 472 MET A C 1
ATOM 3658 O O . MET A 1 472 ? -43.559 6.381 19.416 1.00 69.12 472 MET A O 1
ATOM 3662 N N . LEU A 1 473 ? -44.490 4.368 19.072 1.00 70.50 473 LEU A N 1
ATOM 3663 C CA . LEU A 1 473 ? -45.824 4.745 19.544 1.00 70.50 473 LEU A CA 1
ATOM 3664 C C . LEU A 1 473 ? -45.812 5.166 21.024 1.00 70.50 473 LEU A C 1
ATOM 3666 O O . LEU A 1 473 ? -46.474 6.132 21.407 1.00 70.50 473 LEU A O 1
ATOM 3670 N N . ALA A 1 474 ? -45.052 4.462 21.867 1.00 74.19 474 ALA A N 1
ATOM 3671 C CA . ALA A 1 474 ? -44.902 4.781 23.284 1.00 74.19 474 ALA A CA 1
ATOM 3672 C C . ALA A 1 474 ? -44.156 6.109 23.505 1.00 74.19 474 ALA A C 1
ATOM 3674 O O . ALA A 1 474 ? -44.598 6.935 24.311 1.00 74.19 474 ALA A O 1
ATOM 3675 N N . ALA A 1 475 ? -43.069 6.353 22.764 1.00 71.38 475 ALA A N 1
ATOM 3676 C CA . ALA A 1 475 ? -42.331 7.615 22.797 1.00 71.38 475 ALA A CA 1
ATOM 3677 C C . ALA A 1 475 ? -43.204 8.789 22.326 1.00 71.38 475 ALA A C 1
ATOM 3679 O O . ALA A 1 475 ? -43.243 9.836 22.978 1.00 71.38 475 ALA A O 1
ATOM 3680 N N . TYR A 1 476 ? -43.977 8.586 21.258 1.00 69.81 476 TYR A N 1
ATOM 3681 C CA . TYR A 1 476 ? -44.926 9.569 20.746 1.00 69.81 476 TYR A CA 1
ATOM 3682 C C . TYR A 1 476 ? -46.036 9.881 21.760 1.00 69.81 476 TYR A C 1
ATOM 3684 O O . TYR A 1 476 ? -46.266 11.047 22.077 1.00 69.81 476 TYR A O 1
ATOM 3692 N N . ARG A 1 477 ? -46.649 8.863 22.384 1.00 77.12 477 ARG A N 1
ATOM 3693 C CA . ARG A 1 477 ? -47.624 9.046 23.481 1.00 77.12 477 ARG A CA 1
ATOM 3694 C C . ARG A 1 477 ? -47.029 9.811 24.666 1.00 77.12 477 ARG A C 1
ATOM 3696 O O . ARG A 1 477 ? -47.702 10.659 25.250 1.00 77.12 477 ARG A O 1
ATOM 3703 N N . LYS A 1 478 ? -45.770 9.542 25.026 1.00 76.06 478 LYS A N 1
ATOM 3704 C CA . LYS A 1 478 ? -45.061 10.256 26.101 1.00 76.06 478 LYS A CA 1
ATOM 3705 C C . LYS A 1 478 ? -44.795 11.720 25.734 1.00 76.06 478 LYS A C 1
ATOM 3707 O O . LYS A 1 478 ? -44.983 12.590 26.581 1.00 76.06 478 LYS A O 1
ATOM 3712 N N . SER A 1 479 ? -44.413 11.994 24.486 1.00 68.88 479 SER A N 1
ATOM 3713 C CA . SER A 1 479 ? -44.236 13.353 23.957 1.00 68.88 479 SER A CA 1
ATOM 3714 C C . SER A 1 479 ? -45.559 14.127 23.934 1.00 68.88 479 SER A C 1
ATOM 3716 O O . SER A 1 479 ? -45.623 15.245 24.440 1.00 68.88 479 SER A O 1
ATOM 3718 N N . LEU A 1 480 ? -46.647 13.495 23.475 1.00 67.19 480 LEU A N 1
ATOM 3719 C CA . LEU A 1 480 ? -47.994 14.070 23.505 1.00 67.19 480 LEU A CA 1
ATOM 3720 C C . LEU A 1 480 ? -48.445 14.412 24.928 1.00 67.19 480 LEU A C 1
ATOM 3722 O O . LEU A 1 480 ? -48.947 15.505 25.150 1.00 67.19 480 LEU A O 1
ATOM 3726 N N . ARG A 1 481 ? -48.205 13.535 25.912 1.00 73.56 481 ARG A N 1
ATOM 3727 C CA . ARG A 1 481 ? -48.508 13.822 27.328 1.00 73.56 481 ARG A CA 1
ATOM 3728 C C . ARG A 1 481 ? -47.670 14.969 27.895 1.00 73.56 481 ARG A C 1
ATOM 3730 O O . ARG A 1 481 ? -48.175 15.740 28.700 1.00 73.56 481 ARG A O 1
ATOM 3737 N N . LYS A 1 482 ? -46.407 15.099 27.476 1.00 70.12 482 LYS A N 1
ATOM 3738 C CA . LYS A 1 482 ? -45.519 16.194 27.902 1.00 70.12 482 LYS A CA 1
ATOM 3739 C C . LYS A 1 482 ? -45.907 17.536 27.264 1.00 70.12 482 LYS A C 1
ATOM 3741 O O . LYS A 1 482 ? -45.747 18.573 27.896 1.00 70.12 482 LYS A O 1
ATOM 3746 N N . ASN A 1 483 ? -46.466 17.495 26.055 1.00 55.62 483 ASN A N 1
ATOM 3747 C CA . ASN A 1 483 ? -46.926 18.657 25.292 1.00 55.62 483 ASN A CA 1
ATOM 3748 C C . ASN A 1 483 ? -48.442 18.903 25.407 1.00 55.62 483 ASN A C 1
ATOM 3750 O O . ASN A 1 483 ? -48.978 19.772 24.719 1.00 55.62 483 ASN A O 1
ATOM 3754 N N . ALA A 1 484 ? -49.137 18.185 26.296 1.00 48.84 484 ALA A N 1
ATOM 3755 C CA . ALA A 1 484 ? -50.565 18.332 26.568 1.00 48.84 484 ALA A CA 1
ATOM 3756 C C . ALA A 1 484 ? -50.869 19.621 27.361 1.00 48.84 484 ALA A C 1
ATOM 3758 O O . ALA A 1 484 ? -51.384 19.600 28.474 1.00 48.84 484 ALA A O 1
ATOM 3759 N N . ARG A 1 485 ? -50.548 20.769 26.758 1.00 49.16 485 ARG A N 1
ATOM 3760 C CA . ARG A 1 485 ? -51.362 21.991 26.828 1.00 49.16 485 ARG A CA 1
ATOM 3761 C C . ARG A 1 485 ? -52.173 22.215 25.546 1.00 49.16 485 ARG A C 1
ATOM 3763 O O . ARG A 1 485 ? -52.902 23.195 25.465 1.00 49.16 485 ARG A O 1
ATOM 3770 N N . ILE A 1 486 ? -52.086 21.317 24.563 1.00 47.41 486 ILE A N 1
ATOM 3771 C CA . ILE A 1 486 ? -52.884 21.374 23.335 1.00 47.41 486 ILE A CA 1
ATOM 3772 C C . ILE A 1 486 ? -53.879 20.211 23.376 1.00 47.41 486 ILE A C 1
ATOM 3774 O O . ILE A 1 486 ? -53.488 19.045 23.385 1.00 47.41 486 ILE A O 1
ATOM 3778 N N . GLY A 1 487 ? -55.164 20.538 23.508 1.00 46.12 487 GLY A N 1
ATOM 3779 C CA . GLY A 1 487 ? -56.247 19.567 23.640 1.00 46.12 487 GLY A CA 1
ATOM 3780 C C . GLY A 1 487 ? -56.519 18.754 22.366 1.00 46.12 487 GLY A C 1
ATOM 3781 O O . GLY A 1 487 ? -56.267 19.210 21.256 1.00 46.12 487 GLY A O 1
ATOM 3782 N N . ASN A 1 488 ? -57.107 17.569 22.569 1.00 54.22 488 ASN A N 1
ATOM 3783 C CA . ASN A 1 488 ? -57.901 16.783 21.608 1.00 54.22 488 ASN A CA 1
ATOM 3784 C C . ASN A 1 488 ? -57.231 16.154 20.362 1.00 54.22 488 ASN A C 1
ATOM 3786 O O . ASN A 1 488 ? -57.855 16.112 19.311 1.00 54.22 488 ASN A O 1
ATOM 3790 N N . ILE A 1 489 ? -56.045 15.538 20.471 1.00 53.09 489 ILE A N 1
ATOM 3791 C CA . ILE A 1 489 ? -55.472 14.716 19.364 1.00 53.09 489 ILE A CA 1
ATOM 3792 C C . ILE A 1 489 ? -55.726 13.198 19.545 1.00 53.09 489 ILE A C 1
ATOM 3794 O O . ILE A 1 489 ? -55.680 12.408 18.603 1.00 53.09 489 ILE A O 1
ATOM 3798 N N . GLU A 1 490 ? -56.057 12.750 20.759 1.00 52.34 490 GLU A N 1
ATOM 3799 C CA . GLU A 1 490 ? -56.250 11.324 21.075 1.00 52.34 490 GLU A CA 1
ATOM 3800 C C . GLU A 1 490 ? -57.376 10.606 20.278 1.00 52.34 490 GLU A C 1
ATOM 3802 O O . GLU A 1 490 ? -57.201 9.424 19.957 1.00 52.34 490 GLU A O 1
ATOM 3807 N N . PRO A 1 491 ? -58.490 11.265 19.886 1.00 60.28 491 PRO A N 1
ATOM 3808 C CA . PRO A 1 491 ? -59.517 10.646 19.040 1.00 60.28 491 PRO A CA 1
ATOM 3809 C C . PRO A 1 491 ? -59.059 10.376 17.593 1.00 60.28 491 PRO A C 1
ATOM 3811 O O . PRO A 1 491 ? -59.418 9.344 17.023 1.00 60.28 491 PRO A O 1
ATOM 3814 N N . GLU A 1 492 ? -58.233 11.247 17.002 1.00 52.72 492 GLU A N 1
ATOM 3815 C CA . GLU A 1 492 ? -57.771 11.107 15.607 1.00 52.72 492 GLU A CA 1
ATOM 3816 C C . GLU A 1 492 ? -56.791 9.941 15.430 1.00 52.72 492 GLU A C 1
ATOM 3818 O O . GLU A 1 492 ? -56.891 9.179 14.465 1.00 52.72 492 GLU A O 1
ATOM 3823 N N . LEU A 1 493 ? -55.905 9.721 16.405 1.00 51.53 493 LEU A N 1
ATOM 3824 C CA . LEU A 1 493 ? -54.955 8.601 16.390 1.00 51.53 493 LEU A CA 1
ATOM 3825 C C . LEU A 1 493 ? -55.650 7.238 16.534 1.00 51.53 493 LEU A C 1
ATOM 3827 O O . LEU A 1 493 ? -55.237 6.263 15.901 1.00 51.53 493 LEU A O 1
ATOM 3831 N N . LYS A 1 494 ? -56.737 7.160 17.317 1.00 59.34 494 LYS A N 1
ATOM 3832 C CA . LYS A 1 494 ? -57.579 5.950 17.398 1.00 59.34 494 LYS A CA 1
ATOM 3833 C C . LYS A 1 494 ? -58.350 5.694 16.095 1.00 59.34 494 LYS A C 1
ATOM 3835 O O . LYS A 1 494 ? -58.563 4.538 15.728 1.00 59.34 494 LYS A O 1
ATOM 3840 N N . SER A 1 495 ? -58.716 6.749 15.367 1.00 55.56 495 SER A N 1
ATOM 3841 C CA . SER A 1 495 ? -59.339 6.659 14.038 1.00 55.56 495 SER A CA 1
ATOM 3842 C C . SER A 1 495 ? -58.372 6.115 12.971 1.00 55.56 495 SER A C 1
ATOM 3844 O O . SER A 1 495 ? -58.755 5.260 12.176 1.00 55.56 495 SER A O 1
ATOM 3846 N N . LEU A 1 496 ? -57.100 6.528 12.981 1.00 50.50 496 LEU A N 1
ATOM 3847 C CA . LEU A 1 496 ? -56.102 6.042 12.014 1.00 50.50 496 LEU A CA 1
ATOM 3848 C C . LEU A 1 496 ? -55.739 4.563 12.232 1.00 50.50 496 LEU A C 1
ATOM 3850 O O . LEU A 1 496 ? -55.664 3.797 11.274 1.00 50.50 496 LEU A O 1
ATOM 3854 N N . SER A 1 497 ? -55.609 4.133 13.491 1.00 47.34 497 SER A N 1
ATOM 3855 C CA . SER A 1 497 ? -55.335 2.729 13.838 1.00 47.34 497 SER A CA 1
ATOM 3856 C C . SER A 1 497 ? -56.493 1.777 13.514 1.00 47.34 497 SER A C 1
ATOM 3858 O O . SER A 1 497 ? -56.244 0.615 13.208 1.00 47.34 497 SER A O 1
ATOM 3860 N N . SER A 1 498 ? -57.746 2.236 13.584 1.00 47.09 498 SER A N 1
ATOM 3861 C CA . SER A 1 498 ? -58.929 1.400 13.313 1.00 47.09 498 SER A CA 1
ATOM 3862 C C . SER A 1 498 ? -59.255 1.264 11.822 1.00 47.09 498 SER A C 1
ATOM 3864 O O . SER A 1 498 ? -60.013 0.376 11.444 1.00 47.09 498 SER A O 1
ATOM 3866 N N . ARG A 1 499 ? -58.652 2.093 10.958 1.00 53.16 499 ARG A N 1
ATOM 3867 C CA . ARG A 1 499 ? -58.851 2.066 9.497 1.00 53.16 499 ARG A CA 1
ATOM 3868 C C . ARG A 1 499 ? -57.892 1.144 8.737 1.00 53.16 499 ARG A C 1
ATOM 3870 O O . ARG A 1 499 ? -57.922 1.137 7.511 1.00 53.16 499 ARG A O 1
ATOM 3877 N N . GLY A 1 500 ? -57.034 0.386 9.424 1.00 35.97 500 GLY A N 1
ATOM 3878 C CA . GLY A 1 500 ? -56.111 -0.559 8.779 1.00 35.97 500 GLY A CA 1
ATOM 3879 C C . GLY A 1 500 ? -55.063 0.092 7.866 1.00 35.97 500 GLY A C 1
ATOM 3880 O O . GLY A 1 500 ? -54.424 -0.601 7.078 1.00 35.97 500 GLY A O 1
ATOM 3881 N N . GLN A 1 501 ? -54.867 1.411 7.956 1.00 38.97 501 GLN A N 1
ATOM 3882 C CA . GLN A 1 501 ? -53.802 2.100 7.233 1.00 38.97 501 GLN A CA 1
ATOM 3883 C C . GLN A 1 501 ? -52.483 1.850 7.965 1.00 38.97 501 GLN A C 1
ATOM 3885 O O . GLN A 1 501 ? -52.183 2.484 8.976 1.00 38.97 501 GLN A O 1
ATOM 3890 N N . GLY A 1 502 ? -51.718 0.872 7.480 1.00 36.97 502 GLY A N 1
ATOM 3891 C CA . GLY A 1 502 ? -50.345 0.668 7.920 1.00 36.97 502 GLY A CA 1
ATOM 3892 C C . GLY A 1 502 ? -49.508 1.911 7.621 1.00 36.97 502 GLY A C 1
ATOM 3893 O O . GLY A 1 502 ? -49.577 2.465 6.525 1.00 36.97 502 GLY A O 1
ATOM 3894 N N . LEU A 1 503 ? -48.706 2.344 8.593 1.00 34.84 503 LEU A N 1
ATOM 3895 C CA . LEU A 1 503 ? -47.588 3.248 8.338 1.00 34.84 503 LEU A CA 1
ATOM 3896 C C . LEU A 1 503 ? -46.593 2.503 7.440 1.00 34.84 503 LEU A C 1
ATOM 3898 O O . LEU A 1 503 ? -45.878 1.614 7.900 1.00 34.84 503 LEU A O 1
ATOM 3902 N N . VAL A 1 504 ? -46.601 2.824 6.148 1.00 28.53 504 VAL A N 1
ATOM 3903 C CA . VAL A 1 504 ? -45.629 2.308 5.182 1.00 28.53 504 VAL A CA 1
ATOM 3904 C C . VAL A 1 504 ? -44.326 3.074 5.393 1.00 28.53 504 VAL A C 1
ATOM 3906 O O . VAL A 1 504 ? -44.240 4.254 5.066 1.00 28.53 504 VAL A O 1
ATOM 3909 N N . PHE A 1 505 ? -43.319 2.411 5.959 1.00 32.34 505 PHE A N 1
ATOM 3910 C CA . PHE A 1 505 ? -41.936 2.874 5.885 1.00 32.34 505 PHE A CA 1
ATOM 3911 C C . PHE A 1 505 ? -41.337 2.298 4.605 1.00 32.34 505 PHE A C 1
ATOM 3913 O O . PHE A 1 505 ? -41.108 1.094 4.499 1.00 32.34 505 PHE A O 1
ATOM 3920 N N . GLU A 1 506 ? -41.148 3.151 3.607 1.00 24.38 506 GLU A N 1
ATOM 3921 C CA . GLU A 1 506 ? -40.506 2.779 2.353 1.00 24.38 506 GLU A CA 1
ATOM 3922 C C . GLU A 1 506 ? -38.987 2.700 2.587 1.00 24.38 506 GLU A C 1
ATOM 3924 O O . GLU A 1 506 ? -38.354 3.683 2.977 1.00 24.38 506 GLU A O 1
ATOM 3929 N N . MET A 1 507 ? -38.391 1.515 2.407 1.00 27.05 507 MET A N 1
ATOM 3930 C CA . MET A 1 507 ? -36.932 1.372 2.372 1.00 27.05 507 MET A CA 1
ATOM 3931 C C . MET A 1 507 ? -36.421 1.992 1.074 1.00 27.05 507 MET A C 1
ATOM 3933 O O . MET A 1 507 ? -36.555 1.405 0.001 1.00 27.05 507 MET A O 1
ATOM 3937 N N . VAL A 1 508 ? -35.824 3.175 1.179 1.00 27.56 508 VAL A N 1
ATOM 3938 C CA . VAL A 1 508 ? -35.183 3.843 0.049 1.00 27.56 508 VAL A CA 1
ATOM 3939 C C . VAL A 1 508 ? -33.791 3.247 -0.152 1.00 27.56 508 VAL A C 1
ATOM 3941 O O . VAL A 1 508 ? -32.901 3.410 0.683 1.00 27.56 508 VAL A O 1
ATOM 3944 N N . SER A 1 509 ? -33.609 2.551 -1.274 1.00 27.50 509 SER A N 1
ATOM 3945 C CA . SER A 1 509 ? -32.287 2.249 -1.821 1.00 27.50 509 SER A CA 1
ATOM 3946 C C . SER A 1 509 ? -31.626 3.566 -2.239 1.00 27.50 509 SER A C 1
ATOM 3948 O O . SER A 1 509 ? -32.218 4.356 -2.974 1.00 27.50 509 SER A O 1
ATOM 3950 N N . ILE A 1 510 ? -30.429 3.837 -1.713 1.00 32.59 510 ILE A N 1
ATOM 3951 C CA . ILE A 1 510 ? -29.682 5.062 -2.005 1.00 32.59 510 ILE A CA 1
ATOM 3952 C C . ILE A 1 510 ? -28.986 4.880 -3.351 1.00 32.59 510 ILE A C 1
ATOM 3954 O O . ILE A 1 510 ? -27.836 4.462 -3.401 1.00 32.59 510 ILE A O 1
ATOM 3958 N N . ASP A 1 511 ? -29.680 5.251 -4.419 1.00 33.84 511 ASP A N 1
ATOM 3959 C CA . ASP A 1 511 ? -29.058 5.664 -5.669 1.00 33.84 511 ASP A CA 1
ATOM 3960 C C . ASP A 1 511 ? -29.662 7.012 -6.076 1.00 33.84 511 ASP A C 1
ATOM 3962 O O . ASP A 1 511 ? -30.872 7.159 -6.223 1.00 33.84 511 ASP A O 1
ATOM 3966 N N . SER A 1 512 ? -28.790 8.006 -6.255 1.00 33.75 512 SER A N 1
ATOM 3967 C CA . SER A 1 512 ? -29.057 9.415 -6.597 1.00 33.75 512 SER A CA 1
ATOM 3968 C C . SER A 1 512 ? -29.551 10.323 -5.452 1.00 33.75 512 SER A C 1
ATOM 3970 O O . SER A 1 512 ? -30.680 10.273 -4.972 1.00 33.75 512 SER A O 1
ATOM 3972 N N . GLY A 1 513 ? -28.654 11.202 -4.999 1.00 41.81 513 GLY A N 1
ATOM 3973 C CA . GLY A 1 513 ? -28.923 12.172 -3.945 1.00 41.81 513 GLY A CA 1
ATOM 3974 C C . GLY A 1 513 ? -29.865 13.294 -4.384 1.00 41.81 513 GLY A C 1
ATOM 3975 O O . GLY A 1 513 ? -29.520 14.083 -5.257 1.00 41.81 513 GLY A O 1
ATOM 3976 N N . LEU A 1 514 ? -31.018 13.384 -3.716 1.00 27.94 514 LEU A N 1
ATOM 3977 C CA . LEU A 1 514 ? -31.717 14.607 -3.290 1.00 27.94 514 LEU A CA 1
ATOM 3978 C C . LEU A 1 514 ? -32.986 14.192 -2.529 1.00 27.94 514 LEU A C 1
ATOM 3980 O O . LEU A 1 514 ? -33.899 13.616 -3.111 1.00 27.94 514 LEU A O 1
ATOM 3984 N N . VAL A 1 515 ? -33.063 14.500 -1.231 1.00 31.69 515 VAL A N 1
ATOM 3985 C CA . VAL A 1 515 ? -34.253 14.218 -0.411 1.00 31.69 515 VAL A CA 1
ATOM 3986 C C . VAL A 1 515 ? -35.066 15.499 -0.234 1.00 31.69 515 VAL A C 1
ATOM 3988 O O . VAL A 1 515 ? -34.590 16.471 0.350 1.00 31.69 515 VAL A O 1
ATOM 3991 N N . LYS A 1 516 ? -36.319 15.484 -0.699 1.00 25.78 516 LYS A N 1
ATOM 3992 C CA . LYS A 1 516 ? -37.385 16.359 -0.194 1.00 25.78 516 LYS A CA 1
ATOM 3993 C C . LYS A 1 516 ? -38.205 15.556 0.810 1.00 25.78 516 LYS A C 1
ATOM 3995 O O . LYS A 1 516 ? -38.782 14.538 0.445 1.00 25.78 516 LYS A O 1
ATOM 4000 N N . LEU A 1 517 ? -38.263 16.031 2.050 1.00 26.78 517 LEU A N 1
ATOM 4001 C CA . LEU A 1 517 ? -39.181 15.514 3.064 1.00 26.78 517 LEU A CA 1
ATOM 4002 C C . LEU A 1 517 ? -40.607 15.982 2.746 1.00 26.78 517 LEU A C 1
ATOM 4004 O O . LEU A 1 517 ? -40.810 17.155 2.415 1.00 26.78 517 LEU A O 1
ATOM 4008 N N . LYS A 1 518 ? -41.573 15.072 2.862 1.00 30.17 518 LYS A N 1
ATOM 4009 C CA . LYS A 1 518 ? -42.995 15.392 2.958 1.00 30.17 518 LYS A CA 1
ATOM 4010 C C . LYS A 1 518 ? -43.538 14.838 4.260 1.00 30.17 518 LYS A C 1
ATOM 4012 O O . LYS A 1 518 ? -43.194 13.674 4.561 1.00 30.17 518 LYS A O 1
#